Protein AF-A0A4Q4SMH6-F1 (afdb_monomer)

Solvent-accessible surface area (backbone atoms only — not comparable to full-atom values): 33183 Å² total; per-residue (Å²): 131,65,71,38,74,64,72,64,38,18,62,83,87,88,84,90,77,90,78,86,86,74,90,82,64,84,77,63,64,73,70,76,71,65,77,82,77,78,73,80,79,81,77,88,77,56,60,52,75,45,78,52,72,71,71,46,64,19,95,45,67,50,76,40,53,40,34,60,89,72,30,75,78,49,82,37,11,25,53,30,66,77,57,100,52,59,41,55,23,29,33,36,57,85,47,49,32,36,35,32,29,39,42,27,25,6,24,32,61,82,89,44,82,40,37,44,28,51,45,78,42,42,31,37,27,41,72,81,82,54,59,46,96,82,68,37,42,51,47,68,62,55,46,63,39,46,65,89,36,38,53,79,61,50,88,51,52,44,69,35,39,50,34,74,85,26,18,36,29,40,35,42,39,24,37,41,35,25,78,83,26,45,60,91,40,86,83,36,39,29,85,52,33,32,36,26,23,55,44,50,92,83,58,65,78,39,73,61,27,75,34,62,71,70,42,38,37,36,24,24,35,75,42,96,84,59,25,45,45,25,36,38,29,31,67,40,82,36,79,76,62,81,81,86,76,77,88,46,51,26,29,36,60,38,68,33,27,34,63,43,44,88,86,44,47,25,48,65,35,72,62,87,51,35,44,44,81,33,89,60,34,78,52,56,46,38,53,50,37,38,40,24,21,38,51,24,42,26,23,36,33,66,43,75,34,30,55,18,39,23,31,30,38,30,29,48,73,80,50,55,51,47,74,36,49,68,74,50,18,44,48,59,42,47,30,36,18,22,54,52,57,30,32,36,31,22,21,18,60,88,61,51,63,39,26,23,72,11,55,70,75,76,41,65,38,64,55,36,61,57,40,42,41,59,46,61,22,62,53,26,20,49,88,38,46,52,16,39,48,31,41,31,52,63,78,34,44,51,95,92,43,75,56,40,57,60,44,66,88,38,49,61,50,95,72,32,71,37,16,84,58,46,17,35,50,65,45,43,27,39,18,44,34,52,34,35,37,35,38,27,34,33,50,49,47,76,69,56,10,32,91,83,15,85,44,82,57,70,79,54,70,44,78,85,45,22,33,58,53,42,36,40,35,35,39,72,79,55,71,76,44,69,52,37,74,61,44,84,78,64,85,61,51,77,53,39,35,83,44,58,86,89,60,77,84,80,87,58,40,46,62,69,61,46,66,33,35,35,65,31,79,63,33,48,27,29,45,33,40,36,36,56,34,88,88,62,73,54,98,46,41,55,27,30,32,35,37,41,32,45,56,20,11,63,79,73,46,38,36,33,35,38,36,40,38,41,35,47,43,71,48,76,94,44,77,54,28,36,33,39,45,34,41,36,50,33,40,35,38,68,84,52,42,32,35,38,35,32,43,101,84,15,23,40,40,34,34,33,43,84,52,16,41,36,39,67,46,72,34,45,35,18,29,51,77,85,47,76,28,62,64,81,62,55,56,46

InterPro domains:
  IPR011042 Six-bladed beta-propeller, TolB-like [G3DSA:2.120.10.30] (250-445)

Secondary structure (DSSP, 8-state):
----STTS-----------PPPPPPTTSTTTTT----PPPPPPPPPEEEEEPPPPPEES--STT-S-TTT-TT----EESS--TT-EEEEE-TTSSEEEEEEEE--PPPTTSGGGG--EEEEEEEESSS---TTSSSEEESSTT--GGGSTT--S---S-EE-TTSSEEE-SSEEEE-TTS-TTSTT--TTT-EEEEEE-TTS--EEEEE-TTSSEEEEEEE-TTS-EEEEEEEEEEESS--SSS-SSSEEEEEEEEES--TTPPPSEEEETTEEEE-TTS---SEEEEE-SSSSEEEEE---SSTT-B-EEEEETTT--EEE---SSSBEEEEEE-TTSSEEEEEESTTTTTTHHHH-SSS--SSTHHHHHHHHHHTT-BTTB--BEEEEEETT-SBTTB--EETTTTS--STTSTT-TTEEE-S--EE-TTSSEEEEEEEE--TTSSSTTS-S--PPP-SGGG-SEEEEEEEETTPPP-PPPPPP---SS-TTSEE--TTPPPPPPPPPPSEEEEEEPSSEEEEEEEEEE-SSS--TT-EEEEEEEEEEEESSSSEEEEEEEEEEEEE-TT-TTEEEEEEEEEEEEEESS-EEEEEEEEEEEEEEETTT--EEEEEEEEEEETTEEEEPPPTT-

Nearest PDB structures (foldseek):
  4r40-assembly2_C  TM=7.012E-01  e=5.142E-05  Yersinia pestis CO92
  7qun-assembly1_D  TM=2.262E-01  e=2.594E-04  Sus scrofa domesticus
  6cvz-assembly2_B  TM=3.533E-01  e=7.091E-02  Homo sapiens
  5fp2-assembly1_A  TM=9.976E-02  e=8.175E+00  Pseudomonas aeruginosa PAO1

Organism: NCBI:txid156630

Radius of gyration: 25.29 Å; Cα contacts (8 Å, |Δi|>4): 1752; chains: 1; bounding box: 76×57×68 Å

Foldseek 3Di:
DFDDDLAFFFDDDDDDDDDDDDDDDPVVVVVVPDPPDDDDFDDDFDKDKDFFDDFFAQADQAAQSCDCVRPVLLQFHFHQEDDPFWFWAAAQQVLFKTKIKTAGGRHHDPPPLSNLRHGIFIKIAGPPPDPAPSRHRMDTQQRPQDCLQQDPPDPQFDHWYAANLQQWIDGGQKIKGQQSDHSRDPSSDSPSIHIAGEDEQAAHWGPKEAANVNFKIKTKGADPLRAIWIKIFTWDWDQQDDDDDDRHTHTYGPLMFTQAQNNFGRQWDDDPQAIDGDQQTRRARTFQYAALQRQWTKGFGDDQAALATWIWIAGLAPRGIDTAEDQRFHWDDKDHALALFKMKIWTLNVVCQQCLGRVDPQHGHQQCSFCNLVSNLSCDQFPARNTFIFMGTNNHDDDPDHGDGSQVVWDCDAQISVPSQWGWDHDWYARNQRFKIKTKTFGDDPPSADDPHPHHRDQHPPRVRRRMTMMMMGSPPDDGHHGDNHDDDDSDRPSTHGDDPPDDDDDRGGDAFDWHWYAALVHWIKIKGFDADPPDDDRHHRFKIKIATDQHGNPVQKGKGWIKIWGWDQDPPQNQKIKIFIAAFMWMDGNKTKTKGWDPRGKIWIDRSVRSFIDIDTWIWIAINRDIDTHDDGSD

Sequence (636 aa):
MSLLHVFAGAAALGAILPLSSGPINNNQQAVLNATPTIPEPPKPETIDVIELPLPPVSASRDVGACTAALNPHRTGCIARELTDKFQAGDFTPDGQNVIVTVTFVGAPAVPSPASIYDGVQLILIRTDGTNFSNGDPWKCLTCGVPTKNAKELDPQRDYPHVFRSGDKAIWGHNILDCNGKQLASDACTPDDIHIYPIYWSDGAPRELRIHPDDVHIGWSSFTNGAGQFSYFGRLEFNAHTSGTGPAVPRYDLVDVDLLVDPKGRAFITANGSELKLQPESINIGELRGFSGSGDEILYLGAPTESTNIDLYAVHIETGIVRRLTSHPDYADPIAFSADDQWFVTQDTRASERQMWMSGMRGIPPLIDIVAVAVAASTRNNGKRRFFQPILIDRHGDRGSYYGQQVNGNGEKSDGGIDDPSWNGRADPAFSLDSTCIVYWQAIVTSPACGGINPLPCPASTAQDRREYRVMLARLSDRQPSLPAPVYKVSTRIPWATPFPPGTDVPSLPTLKPGNYTLRGKVSGFAEVSLIGDAVHPEPSSIKRVVANYTDFSDDGDHTINGSEDVELTVLFPNVWNQRLDWYSDIVQTGSSTGSKKTGTRGLQLRIDVMKNILEANGTLTTTINGVAYHQPANST

pLDDT: mean 90.24, std 16.15, range [19.53, 98.81]

Structure (mmCIF, N/CA/C/O backbone):
data_AF-A0A4Q4SMH6-F1
#
_entry.id   AF-A0A4Q4SMH6-F1
#
loop_
_atom_site.group_PDB
_atom_site.id
_atom_site.type_symbol
_atom_site.label_atom_id
_atom_site.label_alt_id
_atom_site.label_comp_id
_atom_site.label_asym_id
_atom_site.label_entity_id
_atom_site.label_seq_id
_atom_site.pdbx_PDB_ins_code
_atom_site.Cartn_x
_atom_site.Cartn_y
_atom_site.Cartn_z
_atom_site.occupancy
_atom_site.B_iso_or_equiv
_atom_site.auth_seq_id
_atom_site.auth_comp_id
_atom_site.auth_asym_id
_atom_site.auth_atom_id
_atom_site.pdbx_PDB_model_num
ATOM 1 N N . MET A 1 1 ? 6.244 0.825 5.267 1.00 31.84 1 MET A N 1
ATOM 2 C CA . MET A 1 1 ? 6.511 2.058 6.036 1.00 31.84 1 MET A CA 1
ATOM 3 C C . MET A 1 1 ? 5.168 2.741 6.153 1.00 31.84 1 MET A C 1
ATOM 5 O O . MET A 1 1 ? 4.624 3.001 5.096 1.00 31.84 1 MET A O 1
ATOM 9 N N . SER A 1 2 ? 4.557 2.867 7.336 1.00 29.47 2 SER A N 1
ATOM 10 C CA . SER A 1 2 ? 3.164 3.340 7.399 1.00 29.47 2 SER A CA 1
ATOM 11 C C . SER A 1 2 ? 2.683 3.705 8.810 1.00 29.47 2 SER A C 1
ATOM 13 O O . SER A 1 2 ? 3.034 3.008 9.763 1.00 29.47 2 SER A O 1
ATOM 15 N N . LEU A 1 3 ? 1.819 4.729 8.850 1.00 32.84 3 LEU A N 1
ATOM 16 C CA . LEU A 1 3 ? 0.973 5.271 9.929 1.00 32.84 3 LEU A CA 1
ATOM 17 C C . LEU A 1 3 ? 1.632 6.046 11.081 1.00 32.84 3 LEU A C 1
ATOM 19 O O . LEU A 1 3 ? 2.170 5.452 12.006 1.00 32.84 3 LEU A O 1
ATOM 23 N N . LEU A 1 4 ? 1.394 7.363 11.139 1.00 32.38 4 LEU A N 1
ATOM 24 C CA . LEU A 1 4 ? 1.231 8.103 12.399 1.00 32.38 4 LEU A CA 1
ATOM 25 C C . LEU A 1 4 ? 0.219 9.260 12.189 1.00 32.38 4 LEU A C 1
ATOM 27 O O . LEU A 1 4 ? 0.163 9.884 11.135 1.00 32.38 4 LEU A O 1
ATOM 31 N N . HIS A 1 5 ? -0.573 9.537 13.227 1.00 30.62 5 HIS A N 1
ATOM 32 C CA . HIS A 1 5 ? -1.338 10.769 13.501 1.00 30.62 5 HIS A CA 1
ATOM 33 C C . HIS A 1 5 ? -2.578 11.181 12.678 1.00 30.62 5 HIS A C 1
ATOM 35 O O . HIS A 1 5 ? -3.158 12.211 13.009 1.00 30.62 5 HIS A O 1
ATOM 41 N N . VAL A 1 6 ? -3.114 10.388 11.742 1.00 32.06 6 VAL A N 1
ATOM 42 C CA . VAL A 1 6 ? -4.428 10.735 11.127 1.00 32.06 6 VAL A CA 1
ATOM 43 C C . VAL A 1 6 ? -5.623 10.513 12.088 1.00 32.06 6 VAL A C 1
ATOM 45 O O . VAL A 1 6 ? -6.721 11.023 11.872 1.00 32.06 6 VAL A O 1
ATOM 48 N N . PHE A 1 7 ? -5.424 9.816 13.213 1.00 38.44 7 PHE A N 1
ATOM 49 C CA . PHE A 1 7 ? -6.533 9.267 14.012 1.00 38.44 7 PHE A CA 1
ATOM 50 C C . PHE A 1 7 ? -6.942 10.060 15.260 1.00 38.44 7 PHE A C 1
ATOM 52 O O . PHE A 1 7 ? -7.810 9.613 16.005 1.00 38.44 7 PHE A O 1
ATOM 59 N N . ALA A 1 8 ? -6.396 11.259 15.476 1.00 26.64 8 ALA A N 1
ATOM 60 C CA . ALA A 1 8 ? -6.784 12.110 16.602 1.00 26.64 8 ALA A CA 1
ATOM 61 C C . ALA A 1 8 ? -7.230 13.510 16.151 1.00 26.64 8 ALA A C 1
ATOM 63 O O . ALA A 1 8 ? -6.588 14.504 16.473 1.00 26.64 8 ALA A O 1
ATOM 64 N N . GLY A 1 9 ? -8.370 13.603 15.457 1.00 25.64 9 GLY A N 1
ATOM 65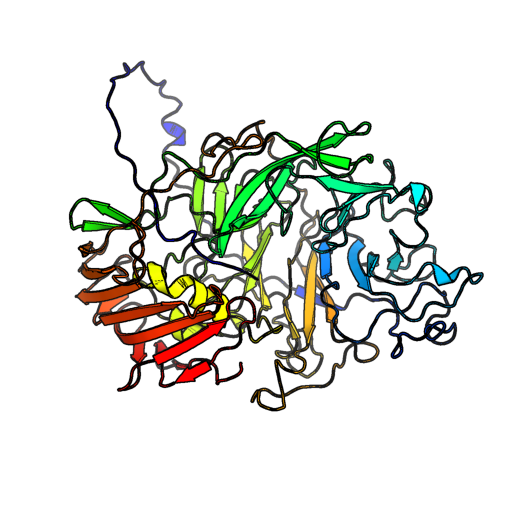 C CA . GLY A 1 9 ? -9.172 14.833 15.454 1.00 25.64 9 GLY A CA 1
ATOM 66 C C . GLY A 1 9 ? -10.092 15.062 14.255 1.00 25.64 9 GLY A C 1
ATOM 67 O O . GLY A 1 9 ? -9.630 15.034 13.125 1.00 25.64 9 GLY A O 1
ATOM 68 N N . ALA A 1 10 ? -11.384 15.317 14.511 1.00 28.34 10 ALA A N 1
ATOM 69 C CA . ALA A 1 10 ? -12.215 16.305 13.803 1.00 28.34 10 ALA A CA 1
ATOM 70 C C . ALA A 1 10 ? -13.632 16.473 14.423 1.00 28.34 10 ALA A C 1
ATOM 72 O O . ALA A 1 10 ? -14.338 15.499 14.665 1.00 28.34 10 ALA A O 1
ATOM 73 N N . ALA A 1 11 ? -14.099 17.714 14.628 1.00 27.81 11 ALA A N 1
ATOM 74 C CA . ALA A 1 11 ? -15.509 18.109 14.825 1.00 27.81 11 ALA A CA 1
ATOM 75 C C . ALA A 1 11 ? -15.718 19.647 14.749 1.00 27.81 11 ALA A C 1
ATOM 77 O O . ALA A 1 11 ? -15.152 20.390 15.552 1.00 27.81 11 ALA A O 1
ATOM 78 N N . ALA A 1 12 ? -16.579 20.119 13.832 1.00 24.00 12 ALA A N 1
ATOM 79 C CA . ALA A 1 12 ? -16.975 21.528 13.659 1.00 24.00 12 ALA A CA 1
ATOM 80 C C . ALA A 1 12 ? -18.456 21.801 14.030 1.00 24.00 12 ALA A C 1
ATOM 82 O O . ALA A 1 12 ? -19.315 20.928 13.888 1.00 24.00 12 ALA A O 1
ATOM 83 N N . LEU A 1 13 ? -18.752 23.035 14.479 1.00 21.28 13 LEU A N 1
ATOM 84 C CA . LEU A 1 13 ? -20.096 23.579 14.760 1.00 21.28 13 LEU A CA 1
ATOM 85 C C . LEU A 1 13 ? -20.633 24.401 13.572 1.00 21.28 13 LEU A C 1
ATOM 87 O O . LEU A 1 13 ? -19.904 25.197 12.985 1.00 21.28 13 LEU A O 1
ATOM 91 N N . GLY A 1 14 ? -21.928 24.254 13.274 1.00 19.53 14 GLY A N 1
ATOM 92 C CA . GLY A 1 14 ? -22.637 24.968 12.206 1.00 19.53 14 GLY A CA 1
ATOM 93 C C . GLY A 1 14 ? -23.366 26.244 12.650 1.00 19.53 14 GLY A C 1
ATOM 94 O O . GLY A 1 14 ? -23.734 26.404 13.813 1.00 19.53 14 GLY A O 1
ATOM 95 N N . ALA A 1 15 ? -23.634 27.117 11.674 1.00 19.66 15 ALA A N 1
ATOM 96 C CA . ALA A 1 15 ? -24.580 28.226 11.765 1.00 19.66 15 ALA A CA 1
ATOM 97 C C . ALA A 1 15 ? -25.690 28.048 10.712 1.00 19.66 15 ALA A C 1
ATOM 99 O O . ALA A 1 15 ? -25.432 27.675 9.569 1.00 19.66 15 ALA A O 1
ATOM 100 N N . ILE A 1 16 ? -26.930 28.287 11.137 1.00 21.88 16 ILE A N 1
ATOM 101 C CA . ILE A 1 16 ? -28.180 28.042 10.408 1.00 21.88 16 ILE A CA 1
ATOM 102 C C . ILE A 1 16 ? -28.537 29.261 9.545 1.00 21.88 16 ILE A C 1
ATOM 104 O O . ILE A 1 16 ? -28.615 30.371 10.066 1.00 21.88 16 ILE A O 1
ATOM 108 N N . LEU A 1 17 ? -28.870 29.041 8.268 1.00 20.31 17 LEU A N 1
ATOM 109 C CA . LEU A 1 17 ? -29.722 29.934 7.470 1.00 20.31 17 LEU A CA 1
ATOM 110 C C . LEU A 1 17 ? -30.746 29.092 6.683 1.00 20.31 17 LEU A C 1
ATOM 112 O O . LEU A 1 17 ? -30.381 28.034 6.168 1.00 20.31 17 LEU A O 1
ATOM 116 N N . PRO A 1 18 ? -32.023 29.511 6.597 1.00 22.36 18 PRO A N 1
ATOM 117 C CA . PRO A 1 18 ? -33.079 28.718 5.982 1.00 22.36 18 PRO A CA 1
ATOM 118 C C . PRO A 1 18 ? -33.083 28.915 4.461 1.00 22.36 18 PRO A C 1
ATOM 120 O O . PRO A 1 18 ? -33.082 30.047 3.981 1.00 22.36 18 PRO A O 1
ATOM 123 N N . LEU A 1 19 ? -33.142 27.822 3.697 1.00 24.97 19 LEU A N 1
ATOM 124 C CA . LEU A 1 19 ? -33.433 27.859 2.262 1.00 24.97 19 LEU A CA 1
ATOM 125 C C . LEU A 1 19 ? -34.793 27.211 1.996 1.00 24.97 19 LEU A C 1
ATOM 127 O O . LEU A 1 19 ? -35.104 26.122 2.474 1.00 24.97 19 LEU A O 1
ATOM 131 N N . SER A 1 20 ? -35.612 27.956 1.262 1.00 24.84 20 SER A N 1
ATOM 132 C CA . SER A 1 20 ? -36.985 27.662 0.865 1.00 24.84 20 SER A CA 1
ATOM 133 C C . SER A 1 20 ? -37.098 26.402 0.007 1.00 24.84 20 SER A C 1
ATOM 135 O O . SER A 1 20 ? -36.366 26.243 -0.969 1.00 24.84 20 SER A O 1
ATOM 137 N N . SER A 1 21 ? -38.076 25.556 0.323 1.00 28.98 21 SER A N 1
ATOM 138 C CA . SER A 1 21 ? -38.447 24.364 -0.435 1.00 28.98 21 SER A CA 1
ATOM 139 C C . SER A 1 21 ? -39.234 24.708 -1.709 1.00 28.98 21 SER A C 1
ATOM 141 O O . SER A 1 21 ? -40.320 25.283 -1.655 1.00 28.98 21 SER A O 1
ATOM 143 N N . GLY A 1 22 ? -38.702 24.308 -2.866 1.00 29.19 22 GLY A N 1
ATOM 144 C CA . GLY A 1 22 ? -39.473 24.100 -4.097 1.00 29.19 22 GLY A CA 1
ATOM 145 C C . GLY A 1 22 ? -39.870 22.619 -4.236 1.00 29.19 22 GLY A C 1
ATOM 146 O O . GLY A 1 22 ? -39.171 21.763 -3.692 1.00 29.19 22 GLY A O 1
ATOM 147 N N . PRO A 1 23 ? -40.984 22.281 -4.911 1.00 30.34 23 PRO A N 1
ATOM 148 C CA . PRO A 1 23 ? -41.527 20.923 -4.912 1.00 30.34 23 PRO A CA 1
ATOM 149 C C . PRO A 1 23 ? -40.704 19.968 -5.792 1.00 30.34 23 PRO A C 1
ATOM 151 O O . PRO A 1 23 ? -40.420 20.258 -6.954 1.00 30.34 23 PRO A O 1
ATOM 154 N N . ILE A 1 24 ? -40.355 18.809 -5.229 1.00 34.44 24 ILE A N 1
ATOM 155 C CA . ILE A 1 24 ? -39.667 17.704 -5.907 1.00 34.44 24 ILE A CA 1
ATOM 156 C C . ILE A 1 24 ? -40.693 16.893 -6.711 1.00 34.44 24 ILE A C 1
ATOM 158 O O . ILE A 1 24 ? -41.757 16.536 -6.210 1.00 34.44 24 ILE A O 1
ATOM 162 N N . ASN A 1 25 ? -40.364 16.617 -7.972 1.00 31.34 25 ASN A N 1
ATOM 163 C CA . ASN A 1 25 ? -41.195 15.888 -8.929 1.00 31.34 25 ASN A CA 1
ATOM 164 C C . ASN A 1 25 ? -41.241 14.379 -8.593 1.00 31.34 25 ASN A C 1
ATOM 166 O O . ASN A 1 25 ? -40.204 13.756 -8.360 1.00 31.34 25 ASN A O 1
ATOM 170 N N . ASN A 1 26 ? -42.433 13.773 -8.647 1.00 35.97 26 ASN A N 1
ATOM 171 C CA . ASN A 1 26 ? -42.756 12.402 -8.199 1.00 35.97 26 ASN A CA 1
ATOM 172 C C . ASN A 1 26 ? -41.993 11.237 -8.880 1.00 35.97 26 ASN A C 1
ATOM 174 O O . ASN A 1 26 ? -42.180 10.089 -8.490 1.00 35.97 26 ASN A O 1
ATOM 178 N N . ASN A 1 27 ? -41.100 11.492 -9.841 1.00 33.66 27 ASN A N 1
ATOM 179 C CA . ASN A 1 27 ? -40.271 10.453 -10.473 1.00 33.66 27 ASN A CA 1
ATOM 180 C C . ASN A 1 27 ? -38.918 10.213 -9.771 1.00 33.66 27 ASN A C 1
ATOM 182 O O . ASN A 1 27 ? -38.257 9.227 -10.078 1.00 33.66 27 ASN A O 1
ATOM 186 N N . GLN A 1 28 ? -38.514 11.051 -8.806 1.00 32.75 28 GLN A N 1
ATOM 187 C CA . GLN A 1 28 ? -37.315 10.810 -7.980 1.00 32.75 28 GLN A CA 1
ATOM 188 C C . GLN A 1 28 ? -37.584 9.921 -6.751 1.00 32.75 28 GLN A C 1
ATOM 190 O O . GLN A 1 28 ? -36.650 9.362 -6.185 1.00 32.75 28 GLN A O 1
ATOM 195 N N . GLN A 1 29 ? -38.849 9.719 -6.361 1.00 29.81 29 GLN A N 1
ATOM 196 C CA . GLN A 1 29 ? -39.205 8.837 -5.238 1.00 29.81 29 GLN A CA 1
ATOM 197 C C . GLN A 1 29 ? -39.085 7.340 -5.569 1.00 29.81 29 GLN A C 1
ATOM 199 O O . GLN A 1 29 ? -38.919 6.533 -4.661 1.00 29.81 29 GLN A O 1
ATOM 204 N N . ALA A 1 30 ? -39.112 6.955 -6.850 1.00 29.31 30 ALA A N 1
ATOM 205 C CA . ALA A 1 30 ? -39.029 5.548 -7.254 1.00 29.31 30 ALA A CA 1
ATOM 206 C C . ALA A 1 30 ? -37.599 4.969 -7.213 1.00 29.31 30 ALA A C 1
ATOM 208 O O . ALA A 1 30 ? -37.441 3.753 -7.174 1.00 29.31 30 ALA A O 1
ATOM 209 N N . VAL A 1 31 ? -36.563 5.817 -7.175 1.00 35.53 31 VAL A N 1
ATOM 210 C CA . VAL A 1 31 ? -35.147 5.393 -7.100 1.00 35.53 31 VAL A CA 1
ATOM 211 C C . VAL A 1 31 ? -34.642 5.332 -5.648 1.00 35.53 31 VAL A C 1
ATOM 213 O O . VAL A 1 31 ? -33.635 4.697 -5.366 1.00 35.53 31 VAL A O 1
ATOM 216 N N . LEU A 1 32 ? -35.378 5.915 -4.695 1.00 34.31 32 LEU A N 1
ATOM 217 C CA . LEU A 1 32 ? -34.995 5.992 -3.276 1.00 34.31 32 LEU A CA 1
ATOM 218 C C . LEU A 1 32 ? -35.422 4.775 -2.427 1.00 34.31 32 LEU A C 1
ATOM 220 O O . LEU A 1 32 ? -35.117 4.742 -1.240 1.00 34.31 32 LEU A O 1
ATOM 224 N N . ASN A 1 33 ? -36.103 3.779 -3.012 1.00 29.94 33 ASN A N 1
ATOM 225 C CA . ASN A 1 33 ? -36.683 2.637 -2.281 1.00 29.94 33 ASN A CA 1
ATOM 226 C C . ASN A 1 33 ? -36.151 1.250 -2.688 1.00 29.94 33 ASN A C 1
ATOM 228 O O . ASN A 1 33 ? -36.648 0.244 -2.187 1.00 29.94 33 ASN A O 1
ATOM 232 N N . ALA A 1 34 ? -35.147 1.161 -3.562 1.00 36.56 34 ALA A N 1
ATOM 233 C CA . ALA A 1 34 ? -34.427 -0.092 -3.767 1.00 36.56 34 ALA A CA 1
ATOM 234 C C . ALA A 1 34 ? -33.193 -0.085 -2.862 1.00 36.56 34 ALA A C 1
ATOM 236 O O . ALA A 1 34 ? -32.168 0.487 -3.220 1.00 36.56 34 ALA A O 1
ATOM 237 N N . THR A 1 35 ? -33.284 -0.695 -1.678 1.00 39.44 35 THR A N 1
ATOM 238 C CA . THR A 1 35 ? -32.077 -1.081 -0.939 1.00 39.44 35 THR A CA 1
ATOM 239 C C . THR A 1 35 ? -31.306 -2.031 -1.856 1.00 39.44 35 THR A C 1
ATOM 241 O O . THR A 1 35 ? -31.868 -3.071 -2.211 1.00 39.44 35 THR A O 1
ATOM 244 N N . PRO A 1 36 ? -30.083 -1.700 -2.308 1.00 55.31 36 PRO A N 1
ATOM 245 C CA . PRO A 1 36 ? -29.320 -2.616 -3.138 1.00 55.31 36 PRO A CA 1
ATOM 246 C C . PRO A 1 36 ? -29.112 -3.897 -2.334 1.00 55.31 36 PRO A C 1
ATOM 248 O O . PRO A 1 36 ? -28.463 -3.885 -1.289 1.00 55.31 36 PRO A O 1
ATOM 251 N N . THR A 1 37 ? -29.719 -4.995 -2.772 1.00 73.75 37 THR A N 1
ATOM 252 C CA . THR A 1 37 ? -29.479 -6.302 -2.168 1.00 73.75 37 THR A CA 1
ATOM 253 C C . THR A 1 37 ? -28.055 -6.704 -2.519 1.00 73.75 37 THR A C 1
ATOM 255 O O . THR A 1 37 ? -27.769 -6.986 -3.684 1.00 73.75 37 THR A O 1
ATOM 258 N N . ILE A 1 38 ? -27.160 -6.683 -1.529 1.00 81.75 38 ILE A N 1
ATOM 259 C CA . ILE A 1 38 ? -25.797 -7.200 -1.675 1.00 81.75 38 ILE A CA 1
ATOM 260 C C . ILE A 1 38 ? -25.912 -8.686 -2.051 1.00 81.75 38 ILE A C 1
ATOM 262 O O . ILE A 1 38 ? -26.633 -9.415 -1.366 1.00 81.75 38 ILE A O 1
ATOM 266 N N . PRO A 1 39 ? -25.265 -9.142 -3.137 1.00 90.62 39 PRO A N 1
ATOM 267 C CA . PRO A 1 39 ? -25.358 -10.531 -3.555 1.00 90.62 39 PRO A CA 1
ATOM 268 C C . PRO A 1 39 ? -24.661 -11.461 -2.557 1.00 90.62 39 PRO A C 1
ATOM 270 O O . PRO A 1 39 ? -23.732 -11.071 -1.835 1.00 90.62 39 PRO A O 1
ATOM 273 N N . GLU A 1 40 ? -25.083 -12.725 -2.570 1.00 91.81 40 GLU A N 1
ATOM 274 C CA . GLU A 1 40 ? -24.384 -13.797 -1.864 1.00 91.81 40 GLU A CA 1
ATOM 275 C C . GLU A 1 40 ? -22.899 -13.841 -2.265 1.00 91.81 40 GLU A C 1
ATOM 277 O O . GLU A 1 40 ? -22.563 -13.523 -3.412 1.00 91.81 40 GLU A O 1
ATOM 282 N N . PRO A 1 41 ? -22.001 -14.223 -1.342 1.00 95.19 41 PRO A N 1
ATOM 283 C CA . PRO A 1 41 ? -20.591 -14.419 -1.645 1.00 95.19 41 PRO A CA 1
ATOM 284 C C . PRO A 1 41 ? -20.341 -15.326 -2.857 1.00 95.19 41 PRO A C 1
ATOM 286 O O . PRO A 1 41 ? -21.018 -16.351 -3.014 1.00 95.19 41 PRO A O 1
ATOM 289 N N . PRO A 1 42 ? -19.351 -15.001 -3.706 1.00 94.81 42 PRO A N 1
ATOM 290 C CA . PRO A 1 42 ? -18.970 -15.874 -4.803 1.00 94.81 42 PRO A CA 1
ATOM 291 C C . PRO A 1 42 ? -18.331 -17.167 -4.282 1.00 94.81 42 PRO A C 1
ATOM 293 O O . PRO A 1 42 ? -17.800 -17.239 -3.171 1.00 94.81 42 PRO A O 1
ATOM 296 N N . LYS A 1 43 ? -18.351 -18.207 -5.119 1.00 94.38 43 LYS A N 1
ATOM 297 C CA . LYS A 1 43 ? -17.587 -19.433 -4.860 1.00 94.38 43 LYS A CA 1
ATOM 298 C C . LYS A 1 43 ? -16.092 -19.179 -5.102 1.00 94.38 43 LYS A C 1
ATOM 300 O O . LYS A 1 43 ? -15.779 -18.354 -5.958 1.00 94.38 43 LYS A O 1
ATOM 305 N N . PRO A 1 44 ? -15.191 -19.913 -4.422 1.00 95.12 44 PRO A N 1
ATOM 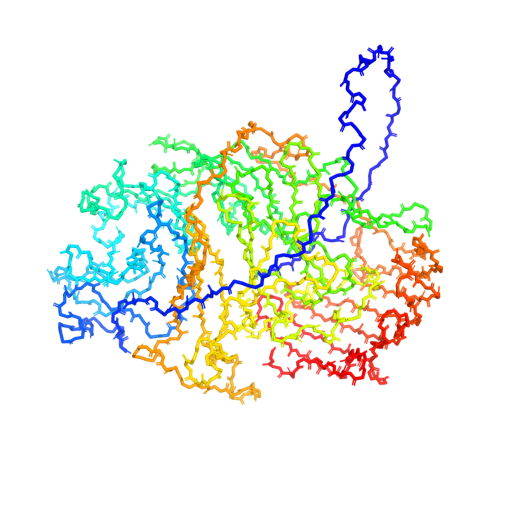306 C CA . PRO A 1 44 ? -13.769 -19.888 -4.747 1.00 95.12 44 PRO A CA 1
ATOM 307 C C . PRO A 1 44 ? -13.507 -20.221 -6.223 1.00 95.12 44 PRO A C 1
ATOM 309 O O . PRO A 1 44 ? -14.158 -21.105 -6.785 1.00 95.12 44 PRO A O 1
ATOM 312 N N . GLU A 1 45 ? -12.548 -19.526 -6.824 1.00 95.31 45 GLU A N 1
ATOM 313 C CA . GLU A 1 45 ? -12.096 -19.706 -8.205 1.00 95.31 45 GLU A CA 1
ATOM 314 C C . GLU A 1 45 ? -10.948 -20.716 -8.299 1.00 95.31 45 GLU A C 1
ATOM 316 O O . GLU A 1 45 ? -10.160 -20.882 -7.361 1.00 95.31 45 GLU A O 1
ATOM 321 N N . THR A 1 46 ? -10.809 -21.368 -9.456 1.00 96.56 46 THR A N 1
ATOM 322 C CA . THR A 1 46 ? -9.603 -22.139 -9.775 1.00 96.56 46 THR A CA 1
ATOM 323 C C . THR A 1 46 ? -8.471 -21.186 -10.145 1.00 96.56 46 THR A C 1
ATOM 325 O O . THR A 1 46 ? -8.567 -20.441 -11.122 1.00 96.56 46 THR A O 1
ATOM 328 N N . ILE A 1 47 ? -7.384 -21.227 -9.373 1.00 98.06 47 ILE A N 1
ATOM 329 C CA . ILE A 1 47 ? -6.230 -20.340 -9.539 1.00 98.06 47 ILE A CA 1
ATOM 330 C C . ILE A 1 47 ? -4.975 -21.178 -9.784 1.00 98.06 47 ILE A C 1
ATOM 332 O O . ILE A 1 47 ? -4.609 -22.000 -8.942 1.00 98.06 47 ILE A O 1
ATOM 336 N N . ASP A 1 48 ? -4.324 -20.950 -10.924 1.00 97.00 48 ASP A N 1
ATOM 337 C CA . ASP A 1 48 ? -3.002 -21.496 -11.250 1.00 97.00 48 ASP A CA 1
ATOM 338 C C . ASP A 1 48 ? -1.939 -20.424 -11.008 1.00 97.00 48 ASP A C 1
ATOM 340 O O . ASP A 1 48 ? -2.100 -19.292 -11.460 1.00 97.00 48 ASP A O 1
ATOM 344 N N . VAL A 1 49 ? -0.861 -20.751 -10.296 1.00 98.00 49 VAL A N 1
ATOM 345 C CA . VAL A 1 49 ? 0.163 -19.772 -9.915 1.00 98.00 49 VAL A CA 1
ATOM 346 C C . VAL A 1 49 ? 1.535 -20.235 -10.374 1.00 98.00 49 VAL A C 1
ATOM 348 O O . VAL A 1 49 ? 1.984 -21.324 -10.022 1.00 98.00 49 VAL A O 1
ATOM 351 N N . ILE A 1 50 ? 2.233 -19.360 -11.098 1.00 96.56 50 ILE A N 1
ATOM 352 C CA . ILE A 1 50 ? 3.599 -19.591 -11.576 1.00 96.56 50 ILE A CA 1
ATOM 353 C C . ILE A 1 50 ? 4.545 -18.464 -11.144 1.00 96.56 50 ILE A C 1
ATOM 355 O O . ILE A 1 50 ? 4.119 -17.331 -10.922 1.00 96.56 50 ILE A O 1
ATOM 359 N N . GLU A 1 51 ? 5.843 -18.759 -11.064 1.00 96.81 51 GLU A N 1
ATOM 360 C CA . GLU A 1 51 ? 6.891 -17.733 -10.975 1.00 96.81 51 GLU A CA 1
ATOM 361 C C . GLU A 1 51 ? 7.228 -17.214 -12.384 1.00 96.81 51 GLU A C 1
ATOM 363 O O . GLU A 1 51 ? 7.441 -18.001 -13.309 1.00 96.81 51 GLU A O 1
ATOM 368 N N . LEU A 1 52 ? 7.278 -15.889 -12.556 1.00 97.56 52 LEU A N 1
ATOM 369 C CA . LEU A 1 52 ? 7.701 -15.248 -13.801 1.00 97.56 52 LEU A CA 1
ATOM 370 C C . LEU A 1 52 ? 9.235 -15.197 -13.913 1.00 97.56 52 LEU A C 1
ATOM 372 O O . LEU A 1 52 ? 9.921 -14.961 -12.913 1.00 97.56 52 LEU A O 1
ATOM 376 N N . PRO A 1 53 ? 9.793 -15.364 -15.126 1.00 96.44 53 PRO A N 1
ATOM 377 C CA . PRO A 1 53 ? 11.236 -15.398 -15.326 1.00 96.44 53 PRO A CA 1
ATOM 378 C C . PRO A 1 53 ? 11.864 -14.012 -15.128 1.00 96.44 53 PRO A C 1
ATOM 380 O O . PRO A 1 53 ? 11.499 -13.037 -15.783 1.00 96.44 53 PRO A O 1
ATOM 383 N N . LEU A 1 54 ? 12.861 -13.938 -14.250 1.00 97.50 54 LEU A N 1
ATOM 384 C CA . LEU A 1 54 ? 13.694 -12.753 -14.043 1.00 97.50 54 LEU A CA 1
ATOM 385 C C . LEU A 1 54 ? 15.061 -12.926 -14.728 1.00 97.50 54 LEU A C 1
ATOM 387 O O . LEU A 1 54 ? 15.463 -14.063 -14.995 1.00 97.50 54 LEU A O 1
ATOM 391 N N . PRO A 1 55 ? 15.807 -11.828 -14.976 1.00 97.69 55 PRO A N 1
ATOM 392 C CA . PRO A 1 55 ? 17.170 -11.935 -15.485 1.00 97.69 55 PRO A CA 1
ATOM 393 C C . PRO A 1 55 ? 18.065 -12.851 -14.622 1.00 97.69 55 PRO A C 1
ATOM 395 O O . PRO A 1 55 ? 17.824 -12.982 -13.416 1.00 97.69 55 PRO A O 1
ATOM 398 N N . PRO A 1 56 ? 19.130 -13.451 -15.192 1.00 97.19 56 PRO A N 1
ATOM 399 C CA . PRO A 1 56 ? 20.069 -14.284 -14.447 1.00 97.19 56 PRO A CA 1
ATOM 400 C C . PRO A 1 56 ? 20.720 -13.523 -13.296 1.00 97.19 56 PRO A C 1
ATOM 402 O O . PRO A 1 56 ? 20.886 -12.302 -13.352 1.00 97.19 56 PRO A O 1
ATOM 405 N N . VAL A 1 57 ? 21.139 -14.239 -12.259 1.00 97.19 57 VAL A N 1
ATOM 406 C CA . VAL A 1 57 ? 21.757 -13.624 -11.082 1.00 97.19 57 VAL A CA 1
ATOM 407 C C . VAL A 1 57 ? 23.276 -13.595 -11.227 1.00 97.19 57 VAL A C 1
ATOM 409 O O . VAL A 1 57 ? 23.898 -14.585 -11.609 1.00 97.19 57 VAL A O 1
ATOM 412 N N . SER A 1 58 ? 23.897 -12.476 -10.850 1.00 95.75 58 SER A N 1
ATOM 413 C CA . SER A 1 58 ? 25.339 -12.430 -10.589 1.00 95.75 58 SER A CA 1
ATOM 414 C C . SER A 1 58 ? 25.593 -12.411 -9.085 1.00 95.75 58 SER A C 1
ATOM 416 O O . SER A 1 58 ? 25.071 -11.565 -8.359 1.00 95.75 58 SER A O 1
ATOM 418 N N . ALA A 1 59 ? 26.431 -13.335 -8.612 1.00 88.06 59 ALA A N 1
ATOM 419 C CA . ALA A 1 59 ? 26.825 -13.410 -7.206 1.00 88.06 59 ALA A CA 1
ATOM 420 C C . ALA A 1 59 ? 27.838 -12.321 -6.797 1.00 88.06 59 ALA A C 1
ATOM 422 O O . ALA A 1 59 ? 28.040 -12.100 -5.605 1.00 88.06 59 ALA A O 1
ATOM 423 N N . SER A 1 60 ? 28.480 -11.656 -7.767 1.00 92.50 60 SER A N 1
ATOM 424 C CA . SER A 1 60 ? 29.378 -10.519 -7.535 1.00 92.50 60 SER A CA 1
ATOM 425 C C . SER A 1 60 ? 28.874 -9.265 -8.249 1.00 92.50 60 SER A C 1
ATOM 427 O O . SER A 1 60 ? 28.252 -9.332 -9.312 1.00 92.50 60 SER A O 1
ATOM 429 N N . ARG A 1 61 ? 29.173 -8.109 -7.654 1.00 95.19 61 ARG A N 1
ATOM 430 C CA . ARG A 1 61 ? 28.941 -6.783 -8.239 1.00 95.19 61 ARG A CA 1
ATOM 431 C C . ARG A 1 61 ? 30.162 -6.249 -8.990 1.00 95.19 61 ARG A C 1
ATOM 433 O O . ARG A 1 61 ? 30.085 -5.159 -9.546 1.00 95.19 61 ARG A O 1
ATOM 440 N N . ASP A 1 62 ? 31.268 -6.990 -8.994 1.00 97.44 62 ASP A N 1
ATOM 441 C CA . ASP A 1 62 ? 32.497 -6.581 -9.666 1.00 97.44 62 ASP A CA 1
ATOM 442 C C . ASP A 1 62 ? 32.265 -6.405 -11.168 1.00 97.44 62 ASP A C 1
ATOM 444 O O . ASP A 1 62 ? 31.535 -7.169 -11.803 1.00 97.44 62 ASP A O 1
ATOM 448 N N . VAL A 1 63 ? 32.923 -5.406 -11.750 1.00 97.62 63 VAL A N 1
ATOM 449 C CA . VAL A 1 63 ? 32.829 -5.100 -13.181 1.00 97.62 63 VAL A CA 1
ATOM 450 C C . VAL A 1 63 ? 33.167 -6.341 -14.015 1.00 97.62 63 VAL A C 1
ATOM 452 O O . VAL A 1 63 ? 34.248 -6.914 -13.890 1.00 97.62 63 VAL A O 1
ATOM 455 N N . GLY A 1 64 ? 32.246 -6.739 -14.894 1.00 96.81 64 GLY A N 1
ATOM 456 C CA . GLY A 1 64 ? 32.376 -7.917 -15.757 1.00 96.81 64 GLY A CA 1
ATOM 457 C C . GLY A 1 64 ? 31.992 -9.255 -15.114 1.00 96.81 64 GLY A C 1
ATOM 458 O O . GLY A 1 64 ? 32.125 -10.282 -15.780 1.00 96.81 64 GLY A O 1
ATOM 459 N N . ALA A 1 65 ? 31.498 -9.272 -13.870 1.00 97.44 65 ALA A N 1
ATOM 460 C CA . ALA A 1 65 ? 31.002 -10.489 -13.224 1.00 97.44 65 ALA A CA 1
ATOM 461 C C . ALA A 1 65 ? 29.795 -11.105 -13.956 1.00 97.44 65 ALA A C 1
ATOM 463 O O . ALA A 1 65 ? 29.656 -12.328 -13.982 1.00 97.44 65 ALA A O 1
ATOM 464 N N . CYS A 1 66 ? 28.967 -10.290 -14.618 1.00 97.69 66 CYS A N 1
ATOM 465 C CA . CYS A 1 66 ? 27.932 -10.764 -15.532 1.00 97.69 66 CYS A CA 1
ATOM 466 C C . CYS A 1 66 ? 28.565 -11.201 -16.863 1.00 97.69 66 CYS A C 1
ATOM 468 O O . CYS A 1 66 ? 28.661 -10.446 -17.834 1.00 97.69 66 CYS A O 1
ATOM 470 N N . THR A 1 67 ? 29.065 -12.435 -16.887 1.00 96.06 67 THR A N 1
ATOM 471 C CA . THR A 1 67 ? 29.737 -13.005 -18.060 1.00 96.06 67 THR A CA 1
ATOM 472 C C . THR A 1 67 ? 28.741 -13.539 -19.091 1.00 96.06 67 THR A C 1
ATOM 474 O O . THR A 1 67 ? 27.605 -13.874 -18.767 1.00 96.06 67 THR A O 1
ATOM 477 N N . ALA A 1 68 ? 29.194 -13.732 -20.334 1.00 95.19 68 ALA A N 1
ATOM 478 C CA . ALA A 1 68 ? 28.394 -14.388 -21.375 1.00 95.19 68 ALA A CA 1
ATOM 479 C C . ALA A 1 68 ? 28.069 -15.865 -21.069 1.00 95.19 68 ALA A C 1
ATOM 481 O O . ALA A 1 68 ? 27.198 -16.441 -21.706 1.00 95.19 68 ALA A O 1
ATOM 482 N N . ALA A 1 69 ? 28.773 -16.486 -20.116 1.00 95.12 69 ALA A N 1
ATOM 483 C CA . ALA A 1 69 ? 28.427 -17.821 -19.637 1.00 95.12 69 ALA A CA 1
ATOM 484 C C . ALA A 1 69 ? 27.222 -17.792 -18.681 1.00 95.12 69 ALA A C 1
ATOM 486 O O . ALA A 1 69 ? 26.460 -18.751 -18.657 1.00 95.12 69 ALA A O 1
ATOM 487 N N . LEU A 1 70 ? 27.044 -16.702 -17.920 1.00 94.94 70 LEU A N 1
ATOM 488 C CA . LEU A 1 70 ? 25.880 -16.502 -17.049 1.00 94.94 70 LEU A CA 1
ATOM 489 C C . LEU A 1 70 ? 24.674 -15.979 -17.833 1.00 94.94 70 LEU A C 1
ATOM 491 O O . LEU A 1 70 ? 23.572 -16.492 -17.679 1.00 94.94 70 LEU A O 1
ATOM 495 N N . ASN A 1 71 ? 24.889 -14.976 -18.686 1.00 96.19 71 ASN A N 1
ATOM 496 C CA . ASN A 1 71 ? 23.869 -14.449 -19.585 1.00 96.19 71 ASN A CA 1
ATOM 497 C C . ASN A 1 71 ? 24.398 -14.428 -21.036 1.00 96.19 71 ASN A C 1
ATOM 499 O O . ASN A 1 71 ? 25.055 -13.458 -21.437 1.00 96.19 71 ASN A O 1
ATOM 503 N N . PRO A 1 72 ? 24.100 -15.464 -21.845 1.00 95.56 72 PRO A N 1
ATOM 504 C CA . PRO A 1 72 ? 24.512 -15.545 -23.249 1.00 95.56 72 PRO A CA 1
ATOM 505 C C . PRO A 1 72 ? 24.002 -14.397 -24.127 1.00 95.56 72 PRO A C 1
ATOM 507 O O . PRO A 1 72 ? 24.708 -13.983 -25.049 1.00 95.56 72 PRO A O 1
ATOM 510 N N . HIS A 1 73 ? 22.826 -13.847 -23.812 1.00 95.69 73 HIS A N 1
ATOM 511 C CA . HIS A 1 73 ? 22.223 -12.712 -24.518 1.00 95.69 73 HIS A CA 1
ATOM 512 C C . HIS A 1 73 ? 22.852 -11.368 -24.124 1.00 95.69 73 HIS A C 1
ATOM 514 O O . HIS A 1 73 ? 22.679 -10.373 -24.826 1.00 95.69 73 HIS A O 1
ATOM 520 N N . ARG A 1 74 ? 23.655 -11.338 -23.048 1.00 95.62 74 ARG A N 1
ATOM 521 C CA . ARG A 1 74 ? 24.364 -10.150 -22.536 1.00 95.62 74 ARG A CA 1
ATOM 522 C C . ARG A 1 74 ? 23.428 -8.985 -22.187 1.00 95.62 74 ARG A C 1
ATOM 524 O O . ARG A 1 74 ? 23.823 -7.825 -22.277 1.00 95.62 74 ARG A O 1
ATOM 531 N N . THR A 1 75 ? 22.220 -9.302 -21.736 1.00 96.12 75 THR A N 1
ATOM 532 C CA . THR A 1 75 ? 21.156 -8.363 -21.337 1.00 96.12 75 THR A CA 1
ATOM 533 C C . THR A 1 75 ? 21.143 -8.063 -19.831 1.00 96.12 75 THR A C 1
ATOM 535 O O . THR A 1 75 ? 20.102 -7.749 -19.256 1.00 96.12 75 THR A O 1
ATOM 538 N N . GLY A 1 76 ? 22.313 -8.153 -19.187 1.00 97.31 76 GLY A N 1
ATOM 539 C CA . GLY A 1 76 ? 22.510 -7.866 -17.764 1.00 97.31 76 GLY A CA 1
ATOM 540 C C . GLY A 1 76 ? 22.254 -9.048 -16.825 1.00 97.31 76 GLY A C 1
ATOM 541 O O . GLY A 1 76 ? 21.641 -10.046 -17.196 1.00 97.31 76 GLY A O 1
ATOM 542 N N . CYS A 1 77 ? 22.741 -8.929 -15.590 1.00 98.12 77 CYS A N 1
ATOM 543 C CA . CYS A 1 77 ? 22.477 -9.868 -14.500 1.00 98.12 77 CYS A CA 1
ATOM 544 C C . CYS A 1 77 ? 22.003 -9.092 -13.269 1.00 98.12 77 CYS A C 1
ATOM 546 O O . CYS A 1 77 ? 22.519 -8.009 -13.001 1.00 98.12 77 CYS A O 1
ATOM 548 N N . ILE A 1 78 ? 21.044 -9.616 -12.513 1.00 97.69 78 ILE A N 1
ATOM 549 C CA . ILE A 1 78 ? 20.506 -8.959 -11.313 1.00 97.69 78 ILE A CA 1
ATOM 550 C C . ILE A 1 78 ? 21.235 -9.395 -10.041 1.00 97.69 78 ILE A C 1
ATOM 552 O O . ILE A 1 78 ? 21.880 -10.445 -9.993 1.00 97.69 78 ILE A O 1
ATOM 556 N N . ALA A 1 79 ? 21.136 -8.576 -8.995 1.00 95.06 79 ALA A N 1
ATOM 557 C CA . ALA A 1 79 ? 21.654 -8.922 -7.675 1.00 95.06 79 ALA A CA 1
ATOM 558 C C . ALA A 1 79 ? 20.876 -10.093 -7.053 1.00 95.06 79 ALA A C 1
ATOM 560 O O . ALA A 1 79 ? 19.652 -10.171 -7.178 1.00 95.06 79 ALA A O 1
ATOM 561 N N . ARG A 1 80 ? 21.579 -10.970 -6.328 1.00 94.75 80 ARG A N 1
ATOM 562 C CA . ARG A 1 80 ? 20.955 -12.061 -5.566 1.00 94.75 80 ARG A CA 1
ATOM 563 C C . ARG A 1 80 ? 20.143 -11.526 -4.388 1.00 94.75 80 ARG A C 1
ATOM 565 O O . ARG A 1 80 ? 19.005 -11.941 -4.177 1.00 94.75 80 ARG A O 1
ATOM 572 N N . GLU A 1 81 ? 20.756 -10.630 -3.621 1.00 93.50 81 GLU A N 1
ATOM 573 C CA . GLU A 1 81 ? 20.179 -10.061 -2.409 1.00 93.50 81 GLU A CA 1
ATOM 574 C C . GLU A 1 81 ? 19.066 -9.067 -2.747 1.00 93.50 81 GLU A C 1
ATOM 576 O O . GLU A 1 81 ? 19.178 -8.278 -3.692 1.00 93.50 81 GLU A O 1
ATOM 581 N N . LEU A 1 82 ? 18.011 -9.062 -1.934 1.00 90.25 82 LEU A N 1
ATOM 582 C CA . LEU A 1 82 ? 16.930 -8.097 -2.044 1.00 90.25 82 LEU A CA 1
ATOM 583 C C . LEU A 1 82 ? 17.454 -6.695 -1.706 1.00 90.25 82 LEU A C 1
ATOM 585 O O . LEU A 1 82 ? 17.677 -6.339 -0.541 1.00 90.25 82 LEU A O 1
ATOM 589 N N . THR A 1 83 ? 17.597 -5.865 -2.736 1.00 84.62 83 THR A N 1
ATOM 590 C CA . THR A 1 83 ? 17.805 -4.426 -2.569 1.00 84.62 83 THR A CA 1
ATOM 591 C C . THR A 1 83 ? 16.492 -3.757 -2.165 1.00 84.62 83 THR A C 1
ATOM 593 O O . THR A 1 83 ? 15.405 -4.283 -2.391 1.00 84.62 83 THR A O 1
ATOM 596 N N . ASP A 1 84 ? 16.565 -2.565 -1.577 1.00 80.75 84 ASP A N 1
ATOM 597 C CA . ASP A 1 84 ? 15.393 -1.723 -1.294 1.00 80.75 84 ASP A CA 1
ATOM 598 C C . ASP A 1 84 ? 14.714 -1.176 -2.566 1.00 80.75 84 ASP A C 1
ATOM 600 O O . ASP A 1 84 ? 13.789 -0.378 -2.464 1.00 80.75 84 ASP A O 1
ATOM 604 N N . LYS A 1 85 ? 15.191 -1.570 -3.754 1.00 88.62 85 LYS A N 1
ATOM 605 C CA . LYS A 1 85 ? 14.764 -1.050 -5.057 1.00 88.62 85 LYS A CA 1
ATOM 606 C C . LYS A 1 85 ? 14.003 -2.066 -5.903 1.00 88.62 85 LYS A C 1
ATOM 608 O O . LYS A 1 85 ? 13.443 -1.676 -6.918 1.00 88.62 85 LYS A O 1
ATOM 613 N N . PHE A 1 86 ? 14.003 -3.351 -5.541 1.00 94.81 86 PHE A N 1
ATOM 614 C CA . PHE A 1 86 ? 13.225 -4.334 -6.291 1.00 94.81 86 PHE A CA 1
ATOM 615 C C . PHE A 1 86 ? 11.734 -4.173 -5.996 1.00 94.81 86 PHE A C 1
ATOM 617 O O . PHE A 1 86 ? 11.335 -4.158 -4.830 1.00 94.81 86 PHE A O 1
ATOM 624 N N . GLN A 1 87 ? 10.923 -4.111 -7.050 1.00 95.38 87 GLN A N 1
ATOM 625 C CA . GLN A 1 87 ? 9.471 -4.073 -6.939 1.00 95.38 87 GLN A CA 1
ATOM 626 C C . GLN A 1 87 ? 8.820 -4.504 -8.254 1.00 95.38 87 GLN A C 1
ATOM 628 O O . GLN A 1 87 ? 9.195 -4.001 -9.314 1.00 95.38 87 GLN A O 1
ATOM 633 N N . ALA A 1 88 ? 7.834 -5.401 -8.185 1.00 95.62 88 ALA A N 1
ATOM 634 C CA . ALA A 1 88 ? 6.928 -5.639 -9.307 1.00 95.62 88 ALA A CA 1
ATOM 635 C C . ALA A 1 88 ? 5.803 -4.598 -9.303 1.00 95.62 88 ALA A C 1
ATOM 637 O O . ALA A 1 88 ? 5.345 -4.189 -8.234 1.00 95.62 88 ALA A O 1
ATOM 638 N N . GLY A 1 89 ? 5.420 -4.166 -10.497 1.00 95.38 89 GLY A N 1
ATOM 639 C CA . GLY A 1 89 ? 4.297 -3.282 -10.758 1.00 95.38 89 GLY A CA 1
ATOM 640 C C . GLY A 1 89 ? 3.127 -4.036 -11.371 1.00 95.38 89 GLY A C 1
ATOM 641 O O . GLY A 1 89 ? 2.864 -5.189 -11.034 1.00 95.38 89 GLY A O 1
ATOM 642 N N . ASP A 1 90 ? 2.444 -3.373 -12.291 1.00 94.50 90 ASP A N 1
ATOM 643 C CA . ASP A 1 90 ? 1.247 -3.850 -12.970 1.00 94.50 90 ASP A CA 1
ATOM 644 C C . ASP A 1 90 ? 1.522 -4.386 -14.387 1.00 94.50 90 ASP A C 1
ATOM 646 O O . ASP A 1 90 ? 2.663 -4.660 -14.781 1.00 94.50 90 ASP A O 1
ATOM 650 N N . PHE A 1 91 ? 0.439 -4.593 -15.136 1.00 97.75 91 PHE A N 1
ATOM 651 C CA . PHE A 1 91 ? 0.468 -5.107 -16.495 1.00 97.75 91 PHE A CA 1
ATOM 652 C C . PHE A 1 91 ? 0.499 -3.980 -17.526 1.00 97.75 91 PHE A C 1
ATOM 654 O O . PHE A 1 91 ? -0.142 -2.945 -17.364 1.00 97.75 91 PHE A O 1
ATOM 661 N N . THR A 1 92 ? 1.139 -4.232 -18.666 1.00 97.62 92 THR A N 1
ATOM 662 C CA . THR A 1 92 ? 0.856 -3.463 -19.881 1.00 97.62 92 THR A CA 1
ATOM 663 C C . THR A 1 92 ? -0.612 -3.642 -20.301 1.00 97.62 92 THR A C 1
ATOM 665 O O . THR A 1 92 ? -1.205 -4.679 -19.996 1.00 97.62 92 THR A O 1
ATOM 668 N N . PRO A 1 93 ? -1.220 -2.689 -21.038 1.00 95.62 93 PRO A N 1
ATOM 669 C CA . PRO A 1 93 ? -2.651 -2.741 -21.368 1.00 95.62 93 PRO A CA 1
ATOM 670 C C . PRO A 1 93 ? -3.095 -3.979 -22.159 1.00 95.62 93 PRO A C 1
ATOM 672 O O . PRO A 1 93 ? -4.263 -4.352 -22.120 1.00 95.62 93 PRO A O 1
ATOM 675 N N . ASP A 1 94 ? -2.173 -4.630 -22.871 1.00 93.81 94 ASP A N 1
ATOM 676 C CA . ASP A 1 94 ? -2.420 -5.895 -23.572 1.00 93.81 94 ASP A CA 1
ATOM 677 C C . ASP A 1 94 ? -2.519 -7.117 -22.636 1.00 93.81 94 ASP A C 1
ATOM 679 O O . ASP A 1 94 ? -2.830 -8.211 -23.104 1.00 93.81 94 ASP A O 1
ATOM 683 N N . GLY A 1 95 ? -2.233 -6.951 -21.340 1.00 95.50 95 GLY A N 1
ATOM 684 C CA . GLY A 1 95 ? -2.212 -8.012 -20.335 1.00 95.50 95 GLY A CA 1
ATOM 685 C C . GLY A 1 95 ? -1.047 -8.997 -20.474 1.00 95.50 95 GLY A C 1
ATOM 686 O O . GLY A 1 95 ? -0.992 -9.970 -19.730 1.00 95.50 95 GLY A O 1
ATOM 687 N N . GLN A 1 96 ? -0.112 -8.775 -21.405 1.00 96.62 96 GLN A N 1
ATOM 688 C CA . GLN A 1 96 ? 0.909 -9.768 -21.764 1.00 96.62 96 GLN A CA 1
ATOM 689 C C . GLN A 1 96 ? 2.256 -9.546 -21.083 1.00 96.62 96 GLN A C 1
ATOM 691 O O . GLN A 1 96 ? 3.086 -10.464 -21.070 1.00 96.62 96 GLN A O 1
ATOM 696 N N . ASN A 1 97 ? 2.490 -8.369 -20.503 1.00 98.19 97 ASN A N 1
ATOM 697 C CA . ASN A 1 97 ? 3.761 -8.031 -19.878 1.00 98.19 97 ASN A CA 1
ATOM 698 C C . ASN A 1 97 ? 3.542 -7.407 -18.504 1.00 98.19 97 ASN A C 1
ATOM 700 O O . ASN A 1 97 ? 2.596 -6.653 -18.319 1.00 98.19 97 ASN A O 1
ATOM 704 N N . VAL A 1 98 ? 4.449 -7.682 -17.571 1.00 98.44 98 VAL A N 1
ATOM 705 C CA . VAL A 1 98 ? 4.486 -7.067 -16.237 1.00 98.44 98 VAL A CA 1
ATOM 706 C C . VAL A 1 98 ? 5.678 -6.127 -16.151 1.00 98.44 98 VAL A C 1
ATOM 708 O O . VAL A 1 98 ? 6.785 -6.507 -16.546 1.00 98.44 98 VAL A O 1
ATOM 711 N N . ILE A 1 99 ? 5.479 -4.927 -15.606 1.00 98.44 99 ILE A N 1
ATOM 712 C CA . ILE A 1 99 ? 6.563 -3.978 -15.352 1.00 98.44 99 ILE A CA 1
ATOM 713 C C . ILE A 1 99 ? 7.251 -4.256 -14.012 1.00 98.44 99 ILE A C 1
ATOM 715 O O . ILE A 1 99 ? 6.602 -4.509 -13.000 1.00 98.44 99 ILE A O 1
ATOM 719 N N . VAL A 1 100 ? 8.584 -4.233 -13.981 1.00 98.06 100 VAL A N 1
ATOM 720 C CA . VAL A 1 100 ? 9.366 -4.559 -12.779 1.00 98.06 100 VAL A CA 1
ATOM 721 C C . VAL A 1 100 ? 10.579 -3.648 -12.662 1.00 98.06 100 VAL A C 1
ATOM 723 O O . VAL A 1 100 ? 11.322 -3.450 -13.621 1.00 98.06 100 VAL A O 1
ATOM 726 N N . THR A 1 101 ? 10.821 -3.128 -11.461 1.00 97.88 101 THR A N 1
ATOM 727 C CA . THR A 1 101 ? 12.091 -2.479 -11.124 1.00 97.88 101 THR A CA 1
ATOM 728 C C . THR A 1 101 ? 13.079 -3.519 -10.612 1.00 97.88 101 THR A C 1
ATOM 730 O O . THR A 1 101 ? 12.786 -4.264 -9.677 1.00 97.88 101 THR A O 1
ATOM 733 N N . VAL A 1 102 ? 14.275 -3.548 -11.197 1.00 97.31 102 VAL A N 1
ATOM 734 C CA . VAL A 1 102 ? 15.368 -4.462 -10.834 1.00 97.31 102 VAL A CA 1
ATOM 735 C C . VAL A 1 102 ? 16.663 -3.697 -10.587 1.00 97.31 102 VAL A C 1
ATOM 737 O O . VAL A 1 102 ? 16.810 -2.551 -10.995 1.00 97.31 102 VAL A O 1
ATOM 740 N N . THR A 1 103 ? 17.634 -4.329 -9.926 1.00 97.62 103 THR A N 1
ATOM 741 C CA . THR A 1 103 ? 19.013 -3.818 -9.843 1.00 97.62 103 THR A CA 1
ATOM 742 C C . THR A 1 103 ? 19.936 -4.742 -10.624 1.00 97.62 103 THR A C 1
ATOM 744 O O . THR A 1 103 ? 20.236 -5.842 -10.154 1.00 97.62 103 THR A O 1
ATOM 747 N N . PHE A 1 104 ? 20.387 -4.296 -11.796 1.00 98.06 104 PHE A N 1
ATOM 748 C CA . PHE A 1 104 ? 21.443 -4.970 -12.541 1.00 98.06 104 PHE A CA 1
ATOM 749 C C . PHE A 1 104 ? 22.812 -4.699 -11.906 1.00 98.06 104 PHE A C 1
ATOM 751 O O . PHE A 1 104 ? 23.052 -3.621 -11.358 1.00 98.06 104 PHE A O 1
ATOM 758 N N . VAL A 1 105 ? 23.698 -5.693 -11.949 1.00 97.62 105 VAL A N 1
ATOM 759 C CA . VAL A 1 105 ? 25.035 -5.653 -11.351 1.00 97.62 105 VAL A CA 1
ATOM 760 C C . VAL A 1 105 ? 26.052 -6.408 -12.203 1.00 97.62 105 VAL A C 1
ATOM 762 O O . VAL A 1 105 ? 25.724 -7.343 -12.936 1.00 97.62 105 VAL A O 1
ATOM 765 N N . GLY A 1 106 ? 27.322 -6.036 -12.049 1.00 97.62 106 GLY A N 1
ATOM 766 C CA . GLY A 1 106 ? 28.442 -6.758 -12.646 1.00 97.62 106 GLY A CA 1
ATOM 767 C C . GLY A 1 106 ? 28.554 -6.593 -14.160 1.00 97.62 106 GLY A C 1
ATOM 768 O O . GLY A 1 106 ? 29.166 -7.433 -14.824 1.00 97.62 106 GLY A O 1
ATOM 769 N N . ALA A 1 107 ? 27.977 -5.528 -14.721 1.00 98.00 107 ALA A N 1
ATOM 770 C CA . ALA A 1 107 ? 28.131 -5.200 -16.131 1.00 98.00 107 ALA A CA 1
ATOM 771 C C . ALA A 1 107 ? 29.620 -5.064 -16.506 1.00 98.00 107 ALA A C 1
ATOM 773 O O . ALA A 1 107 ? 30.428 -4.600 -15.693 1.00 98.00 107 ALA A O 1
ATOM 774 N N . PRO A 1 108 ? 30.031 -5.464 -17.720 1.00 97.56 108 PRO A N 1
ATOM 775 C CA . PRO A 1 108 ? 31.382 -5.193 -18.202 1.00 97.56 108 PRO A CA 1
ATOM 776 C C . PRO A 1 108 ? 31.612 -3.687 -18.396 1.00 97.56 108 PRO A C 1
ATOM 778 O O . PRO A 1 108 ? 30.681 -2.931 -18.662 1.00 97.56 108 PRO A O 1
ATOM 781 N N . ALA A 1 109 ? 32.870 -3.247 -18.321 1.00 96.44 109 ALA A N 1
ATOM 782 C CA . ALA A 1 109 ? 33.226 -1.854 -18.587 1.00 96.44 109 ALA A CA 1
ATOM 783 C C . ALA A 1 109 ? 33.029 -1.463 -20.066 1.00 96.44 109 ALA A C 1
ATOM 785 O O . ALA A 1 109 ? 33.104 -2.294 -20.979 1.00 96.44 109 ALA A O 1
ATOM 786 N N . VAL A 1 110 ? 32.866 -0.159 -20.303 1.00 94.62 110 VAL A N 1
ATOM 787 C CA . VAL A 1 110 ? 32.986 0.467 -21.632 1.00 94.62 110 VAL A CA 1
ATOM 788 C C . VAL A 1 110 ? 34.331 0.060 -22.268 1.00 94.62 110 VAL A C 1
ATOM 790 O O . VAL A 1 110 ? 35.344 0.045 -21.564 1.00 94.62 110 VAL A O 1
ATOM 793 N N . PRO A 1 111 ? 34.383 -0.268 -23.577 1.00 95.19 111 PRO A N 1
ATOM 794 C CA . PRO A 1 111 ? 33.356 -0.056 -24.606 1.00 95.19 111 PRO A CA 1
ATOM 795 C C . PRO A 1 111 ? 32.423 -1.252 -24.856 1.00 95.19 111 PRO A C 1
ATOM 797 O O . PRO A 1 111 ? 31.827 -1.338 -25.928 1.00 95.19 111 PRO A O 1
ATOM 800 N N . SER A 1 112 ? 32.298 -2.199 -23.918 1.00 96.25 112 SER A N 1
ATOM 801 C CA . SER A 1 112 ? 31.360 -3.312 -24.091 1.00 96.25 112 SER A CA 1
ATOM 802 C C . SER A 1 112 ? 29.920 -2.797 -24.237 1.00 96.25 112 SER A C 1
ATOM 804 O O . SER A 1 112 ? 29.479 -2.053 -23.367 1.00 96.25 112 SER A O 1
ATOM 806 N N . PRO A 1 113 ? 29.142 -3.222 -25.253 1.00 94.75 113 PRO A N 1
ATOM 807 C CA . PRO A 1 113 ? 27.744 -2.799 -25.389 1.00 94.75 113 PRO A CA 1
ATOM 808 C C . PRO A 1 113 ? 26.871 -3.157 -24.178 1.00 94.75 113 PRO A C 1
ATOM 810 O O . PRO A 1 113 ? 25.910 -2.459 -23.880 1.00 94.75 113 PRO A O 1
ATOM 813 N N . ALA A 1 114 ? 27.229 -4.216 -23.446 1.00 96.50 114 ALA A N 1
ATOM 814 C CA . ALA A 1 114 ? 26.514 -4.644 -22.247 1.00 96.50 114 ALA A CA 1
ATOM 815 C C . ALA A 1 114 ? 26.789 -3.761 -21.014 1.00 96.50 114 ALA A C 1
ATOM 817 O O . ALA A 1 114 ? 26.173 -3.973 -19.973 1.00 96.50 114 ALA A O 1
ATOM 818 N N . SER A 1 115 ? 27.667 -2.752 -21.113 1.00 97.25 115 SER A N 1
ATOM 819 C CA . SER A 1 115 ? 27.931 -1.809 -20.017 1.00 97.25 115 SER A CA 1
ATOM 820 C C . SER A 1 115 ? 26.713 -0.958 -19.639 1.00 97.25 115 SER A C 1
ATOM 822 O O . SER A 1 115 ? 26.734 -0.291 -18.612 1.00 97.25 115 SER A O 1
ATOM 824 N N . ILE A 1 116 ? 25.664 -0.949 -20.469 1.00 97.25 116 ILE A N 1
ATOM 825 C CA . ILE A 1 116 ? 24.409 -0.227 -20.216 1.00 97.25 116 ILE A CA 1
ATOM 826 C C . ILE A 1 116 ? 23.514 -0.903 -19.162 1.00 97.25 116 ILE A C 1
ATOM 828 O O . ILE A 1 116 ? 22.556 -0.287 -18.702 1.00 97.25 116 ILE A O 1
ATOM 832 N N . TYR A 1 117 ? 23.802 -2.157 -18.798 1.00 97.38 117 TYR A N 1
ATOM 833 C CA . TYR A 1 117 ? 23.024 -2.948 -17.841 1.00 97.38 117 TYR A CA 1
ATOM 834 C C . TYR A 1 117 ? 23.635 -2.892 -16.439 1.00 97.38 117 TYR A C 1
ATOM 836 O O . TYR A 1 117 ? 24.030 -3.918 -15.890 1.00 97.38 117 TYR A O 1
ATOM 844 N N . ASP A 1 118 ? 23.725 -1.698 -15.860 1.00 95.69 118 ASP A N 1
ATOM 845 C CA . ASP A 1 118 ? 24.194 -1.504 -14.486 1.00 95.69 118 ASP A CA 1
ATOM 846 C C . ASP A 1 118 ? 23.246 -0.587 -13.704 1.00 95.69 118 ASP A C 1
ATOM 848 O O . ASP A 1 118 ? 22.627 0.327 -14.261 1.00 95.69 118 ASP A O 1
ATOM 852 N N . GLY A 1 119 ? 23.109 -0.846 -12.405 1.00 95.88 119 GLY A N 1
ATOM 853 C CA . GLY A 1 119 ? 22.272 -0.063 -11.502 1.00 95.88 119 GLY A CA 1
ATOM 854 C C . GLY A 1 119 ? 20.787 -0.428 -11.542 1.00 95.88 119 GLY A C 1
ATOM 855 O O . GLY A 1 119 ? 20.374 -1.471 -12.048 1.00 95.88 119 GLY A O 1
ATOM 856 N N . VAL A 1 120 ? 19.962 0.425 -10.931 1.00 97.38 120 VAL A N 1
ATOM 857 C CA . VAL A 1 120 ? 18.508 0.215 -10.869 1.00 97.38 120 VAL A CA 1
ATOM 858 C C . VAL A 1 120 ? 17.890 0.568 -12.220 1.00 97.38 120 VAL A C 1
ATOM 860 O O . VAL A 1 120 ? 18.134 1.661 -12.735 1.00 97.38 120 VAL A O 1
ATOM 863 N N . GLN A 1 121 ? 17.107 -0.346 -12.778 1.00 97.69 121 GLN A N 1
ATOM 864 C CA . GLN A 1 121 ? 16.521 -0.253 -14.112 1.00 97.69 121 GLN A CA 1
ATOM 865 C C . GLN A 1 121 ? 15.070 -0.747 -14.093 1.00 97.69 121 GLN A C 1
ATOM 867 O O . GLN A 1 121 ? 14.682 -1.524 -13.218 1.00 97.69 121 GLN A O 1
ATOM 872 N N . LEU A 1 122 ? 14.292 -0.312 -15.078 1.00 98.50 122 LEU A N 1
ATOM 873 C CA . LEU A 1 122 ? 12.916 -0.725 -15.30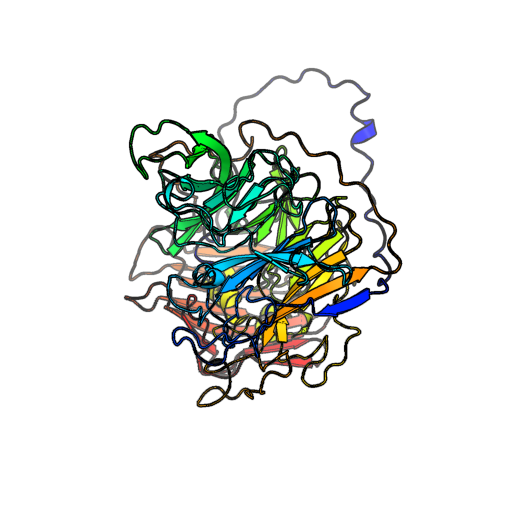9 1.00 98.50 122 LEU A CA 1
ATOM 874 C C . LEU A 1 122 ? 12.871 -1.721 -16.471 1.00 98.50 122 LEU A C 1
ATOM 876 O O . LEU A 1 122 ? 13.429 -1.464 -17.544 1.00 98.50 122 LEU A O 1
ATOM 880 N N . ILE A 1 123 ? 12.222 -2.862 -16.258 1.00 98.69 123 ILE A N 1
ATOM 881 C CA . ILE A 1 123 ? 12.080 -3.932 -17.248 1.00 98.69 123 ILE A CA 1
ATOM 882 C C . ILE A 1 123 ? 10.609 -4.301 -17.448 1.00 98.69 123 ILE A C 1
ATOM 884 O O . ILE A 1 123 ? 9.777 -4.062 -16.576 1.00 98.69 123 ILE A O 1
ATOM 888 N N . LEU A 1 124 ? 10.312 -4.930 -18.581 1.00 98.69 124 LEU A N 1
ATOM 889 C CA . LEU A 1 124 ? 9.086 -5.689 -18.812 1.00 98.69 124 LEU A CA 1
ATOM 890 C C . LEU A 1 124 ? 9.404 -7.182 -18.811 1.00 98.69 124 LEU A C 1
ATOM 892 O O . LEU A 1 124 ? 10.448 -7.567 -19.336 1.00 98.69 124 LEU A O 1
ATOM 896 N N . ILE A 1 125 ? 8.502 -8.005 -18.281 1.00 98.50 125 ILE A N 1
ATOM 897 C CA . ILE A 1 125 ? 8.590 -9.474 -18.273 1.00 98.50 125 ILE A CA 1
ATOM 898 C C . ILE A 1 125 ? 7.371 -10.056 -18.985 1.00 98.50 125 ILE A C 1
ATOM 900 O O . ILE A 1 125 ? 6.251 -9.631 -18.711 1.00 98.50 125 ILE A O 1
ATOM 904 N N . ARG A 1 126 ? 7.570 -11.044 -19.861 1.00 97.94 126 ARG A N 1
ATOM 905 C CA . ARG A 1 126 ? 6.489 -11.786 -20.525 1.00 97.94 126 ARG A CA 1
ATOM 906 C C . ARG A 1 126 ? 5.738 -12.685 -19.548 1.00 97.94 126 ARG A C 1
ATOM 908 O O . ARG A 1 126 ? 6.337 -13.373 -18.725 1.00 97.94 126 ARG A O 1
ATOM 915 N N . THR A 1 127 ? 4.418 -12.719 -19.685 1.00 97.25 127 THR A N 1
ATOM 916 C CA . THR A 1 127 ? 3.513 -13.512 -18.827 1.00 97.25 127 THR A CA 1
ATOM 917 C C . THR A 1 127 ? 3.068 -14.834 -19.462 1.00 97.25 127 THR A C 1
ATOM 919 O O . THR A 1 127 ? 2.536 -15.716 -18.784 1.00 97.25 127 THR A O 1
ATOM 922 N N . ASP A 1 128 ? 3.307 -14.993 -20.763 1.00 94.50 128 ASP A N 1
ATOM 923 C CA . ASP A 1 128 ? 2.847 -16.104 -21.602 1.00 94.50 128 ASP A CA 1
ATOM 924 C C . ASP A 1 128 ? 3.949 -17.134 -21.917 1.00 94.50 128 ASP A C 1
ATOM 926 O O . ASP A 1 128 ? 3.718 -18.094 -22.649 1.00 94.50 128 ASP A O 1
ATOM 930 N N . GLY A 1 129 ? 5.150 -16.948 -21.362 1.00 94.00 129 GLY A N 1
ATOM 931 C CA . GLY A 1 129 ? 6.304 -17.817 -21.603 1.00 94.00 129 GLY A CA 1
ATOM 932 C C . GLY A 1 129 ? 6.983 -17.607 -22.961 1.00 94.00 129 GLY A C 1
ATOM 933 O O . GLY A 1 129 ? 7.840 -18.410 -23.332 1.00 94.00 129 GLY A O 1
ATOM 934 N N . THR A 1 130 ? 6.620 -16.558 -23.704 1.00 96.81 130 THR A N 1
ATOM 935 C CA . THR A 1 130 ? 7.323 -16.151 -24.928 1.00 96.81 130 THR A CA 1
ATOM 936 C C . THR A 1 130 ? 8.502 -15.221 -24.623 1.00 96.81 130 THR A C 1
ATOM 938 O O . THR A 1 130 ? 8.711 -14.803 -23.483 1.00 96.81 130 THR A O 1
ATOM 941 N N . ASN A 1 131 ? 9.282 -14.887 -25.656 1.00 97.94 131 ASN A N 1
ATOM 942 C CA . ASN A 1 131 ? 10.442 -14.004 -25.548 1.00 97.94 131 ASN A CA 1
ATOM 943 C C . ASN A 1 131 ? 10.222 -12.704 -26.329 1.00 97.94 131 ASN A C 1
ATOM 945 O O . ASN A 1 131 ? 9.511 -12.669 -27.336 1.00 97.94 131 ASN A O 1
ATOM 949 N N . PHE A 1 132 ? 10.883 -11.636 -25.890 1.00 98.00 132 PHE A N 1
ATOM 950 C CA . PHE A 1 132 ? 11.055 -10.429 -26.692 1.00 98.00 132 PHE A CA 1
ATOM 951 C C . PHE A 1 132 ? 12.050 -10.675 -27.840 1.00 98.00 132 PHE A C 1
ATOM 953 O O . PHE A 1 132 ? 12.723 -11.705 -27.911 1.00 98.00 132 PHE A O 1
ATOM 960 N N . SER A 1 133 ? 12.173 -9.706 -28.749 1.00 96.06 133 SER A N 1
ATOM 961 C CA . SER A 1 133 ? 13.073 -9.772 -29.912 1.00 96.06 133 SER A CA 1
ATOM 962 C C . SER A 1 133 ? 14.561 -9.915 -29.557 1.00 96.06 133 SER A C 1
ATOM 964 O O . SER A 1 133 ? 15.344 -10.387 -30.381 1.00 96.06 133 SER A O 1
ATOM 966 N N . ASN A 1 134 ? 14.958 -9.566 -28.328 1.00 94.19 134 ASN A N 1
ATOM 967 C CA . ASN A 1 134 ? 16.306 -9.796 -27.793 1.00 94.19 134 ASN A CA 1
ATOM 968 C C . ASN A 1 134 ? 16.585 -11.275 -27.444 1.00 94.19 134 ASN A C 1
ATOM 970 O O . ASN A 1 134 ? 17.732 -11.629 -27.172 1.00 94.19 134 ASN A O 1
ATOM 974 N N . GLY A 1 135 ? 15.561 -12.132 -27.481 1.00 96.44 135 GLY A N 1
ATOM 975 C CA . GLY A 1 135 ? 15.645 -13.553 -27.159 1.00 96.44 135 GLY A CA 1
ATOM 976 C C . GLY A 1 135 ? 15.408 -13.886 -25.687 1.00 96.44 135 GLY A C 1
ATOM 977 O O . GLY A 1 135 ? 15.295 -15.068 -25.379 1.00 96.44 135 GLY A O 1
ATOM 978 N N . ASP A 1 136 ? 15.266 -12.889 -24.811 1.00 97.88 136 ASP A N 1
ATOM 979 C CA . ASP A 1 136 ? 14.965 -13.076 -23.391 1.00 97.88 136 ASP A CA 1
ATOM 980 C C . ASP A 1 136 ? 13.458 -12.918 -23.118 1.00 97.88 136 ASP A C 1
ATOM 982 O O . ASP A 1 136 ? 12.766 -12.184 -23.830 1.00 97.88 136 ASP A O 1
ATOM 986 N N . PRO A 1 137 ? 12.924 -13.522 -22.043 1.00 97.75 137 PRO A N 1
ATOM 987 C CA . PRO A 1 137 ? 11.553 -13.274 -21.601 1.00 97.75 137 PRO A CA 1
ATOM 988 C C . PRO A 1 137 ? 11.389 -11.911 -20.903 1.00 97.75 137 PRO A C 1
ATOM 990 O O . PRO A 1 137 ? 10.306 -11.598 -20.411 1.00 97.75 137 PRO A O 1
ATOM 993 N N . TRP A 1 138 ? 12.437 -11.077 -20.876 1.00 98.25 138 TRP A N 1
ATOM 994 C CA . TRP A 1 138 ? 12.386 -9.694 -20.406 1.00 98.25 138 TRP A CA 1
ATOM 995 C C . TRP A 1 138 ? 13.005 -8.704 -21.400 1.00 98.25 138 TRP A C 1
ATOM 997 O O . TRP A 1 138 ? 13.923 -9.018 -22.159 1.00 98.25 138 TRP A O 1
ATOM 1007 N N . LYS A 1 139 ? 12.543 -7.455 -21.333 1.00 97.69 139 LYS A N 1
ATOM 1008 C CA . LYS A 1 139 ? 13.077 -6.303 -22.073 1.00 97.69 139 LYS A CA 1
ATOM 1009 C C . LYS A 1 139 ? 13.420 -5.195 -21.084 1.00 97.69 139 LYS A C 1
ATOM 1011 O O . LYS A 1 139 ? 12.579 -4.830 -20.273 1.00 97.69 139 LYS A O 1
ATOM 1016 N N . CYS A 1 140 ? 14.623 -4.624 -21.159 1.00 98.44 140 CYS A N 1
ATOM 1017 C CA . CYS A 1 140 ? 14.952 -3.438 -20.365 1.00 98.44 140 CYS A CA 1
ATOM 1018 C C . CYS A 1 140 ? 14.489 -2.165 -21.076 1.00 98.44 140 CYS A C 1
ATOM 1020 O O . CYS A 1 140 ? 14.861 -1.942 -22.226 1.00 98.44 140 CYS A O 1
ATOM 1022 N N . LEU A 1 141 ? 13.698 -1.340 -20.388 1.00 98.56 141 LEU A N 1
ATOM 1023 C CA . LEU A 1 141 ? 13.192 -0.070 -20.913 1.00 98.56 141 LEU A CA 1
ATOM 1024 C C . LEU A 1 141 ? 14.202 1.062 -20.702 1.00 98.56 141 LEU A C 1
ATOM 1026 O O . LEU A 1 141 ? 14.401 1.892 -21.575 1.00 98.56 141 LEU A O 1
ATOM 1030 N N . THR A 1 142 ? 14.874 1.090 -19.554 1.00 98.25 142 THR A N 1
ATOM 1031 C CA . THR A 1 142 ? 15.736 2.221 -19.164 1.00 98.25 142 THR A CA 1
ATOM 1032 C C . THR A 1 142 ? 17.214 2.020 -19.510 1.00 98.25 142 THR A C 1
ATOM 1034 O O . THR A 1 142 ? 18.007 2.960 -19.447 1.00 98.25 142 THR A O 1
ATOM 1037 N N . CYS A 1 143 ? 17.606 0.809 -19.910 1.00 97.88 143 CYS A N 1
ATOM 1038 C CA . CYS A 1 143 ? 18.982 0.497 -20.279 1.00 97.88 143 CYS A CA 1
ATOM 1039 C C . CYS A 1 143 ? 19.351 1.173 -21.603 1.00 97.88 143 CYS A C 1
ATOM 1041 O O . CYS A 1 143 ? 18.688 0.984 -22.620 1.00 97.88 143 CYS A O 1
ATOM 1043 N N . GLY A 1 144 ? 20.448 1.929 -21.597 1.00 96.88 144 GLY A N 1
ATOM 1044 C CA . GLY A 1 144 ? 20.946 2.614 -22.791 1.00 96.88 144 GLY A CA 1
ATOM 1045 C C . GLY A 1 144 ? 20.175 3.880 -23.166 1.00 96.88 144 GLY A C 1
ATOM 1046 O O . GLY A 1 144 ? 20.480 4.461 -24.205 1.00 96.88 144 GLY A O 1
ATOM 1047 N N . VAL A 1 145 ? 19.223 4.334 -22.339 1.00 98.31 145 VAL A N 1
ATOM 1048 C CA . VAL A 1 145 ? 18.554 5.627 -22.541 1.00 98.31 145 VAL A CA 1
ATOM 1049 C C . VAL A 1 145 ? 19.611 6.739 -22.517 1.00 98.31 145 VAL A C 1
ATOM 1051 O O . VAL A 1 145 ? 20.389 6.824 -21.558 1.00 98.31 145 VAL A O 1
ATOM 1054 N N . PRO A 1 146 ? 19.683 7.603 -23.547 1.00 97.44 146 PRO A N 1
ATOM 1055 C CA . PRO A 1 146 ? 20.652 8.687 -23.578 1.00 97.44 146 PRO A CA 1
ATOM 1056 C C . PRO A 1 146 ? 20.504 9.610 -22.367 1.00 97.44 146 PRO A C 1
ATOM 1058 O O . PRO A 1 146 ? 19.405 10.045 -22.035 1.00 97.44 146 PRO A O 1
ATOM 1061 N N . THR A 1 147 ? 21.617 10.023 -21.760 1.00 94.88 147 THR A N 1
ATOM 1062 C CA . THR A 1 147 ? 21.600 10.929 -20.591 1.00 94.88 147 THR A CA 1
ATOM 1063 C C . THR A 1 147 ? 20.872 12.250 -20.863 1.00 94.88 147 THR A C 1
ATOM 1065 O O . THR A 1 147 ? 20.249 12.818 -19.972 1.00 94.88 147 THR A O 1
ATOM 1068 N N . LYS A 1 148 ? 20.887 12.726 -22.116 1.00 96.12 148 LYS A N 1
ATOM 1069 C CA . LYS A 1 148 ? 20.129 13.910 -22.557 1.00 96.12 148 LYS A CA 1
ATOM 1070 C C . LYS A 1 148 ? 18.603 13.743 -22.469 1.00 96.12 148 LYS A C 1
ATOM 1072 O O . LYS A 1 148 ? 17.922 14.763 -22.390 1.00 96.12 148 LYS A O 1
ATOM 1077 N N . ASN A 1 149 ? 18.104 12.506 -22.485 1.00 97.62 149 ASN A N 1
ATOM 1078 C CA . ASN A 1 149 ? 16.686 12.160 -22.416 1.00 97.62 149 ASN A CA 1
ATOM 1079 C C . ASN A 1 149 ? 16.230 11.847 -20.976 1.00 97.62 149 ASN A C 1
ATOM 1081 O O . ASN A 1 149 ? 15.035 11.728 -20.748 1.00 97.62 149 ASN A O 1
ATOM 1085 N N . ALA A 1 150 ? 17.153 11.734 -20.013 1.00 96.38 150 ALA A N 1
ATOM 1086 C CA . ALA A 1 150 ? 16.879 11.416 -18.606 1.00 96.38 150 ALA A CA 1
ATOM 1087 C C . ALA A 1 150 ? 17.586 12.409 -17.664 1.00 96.38 150 ALA A C 1
ATOM 1089 O O . ALA A 1 150 ? 18.334 12.029 -16.760 1.00 96.38 150 ALA A O 1
ATOM 1090 N N . LYS A 1 151 ? 17.431 13.709 -17.937 1.00 95.19 151 LYS A N 1
ATOM 1091 C CA . LYS A 1 151 ? 18.070 14.770 -17.145 1.00 95.19 151 LYS A CA 1
ATOM 1092 C C . LYS A 1 151 ? 17.395 14.890 -15.781 1.00 95.19 151 LYS A C 1
ATOM 1094 O O . LYS A 1 151 ? 16.173 14.877 -15.719 1.00 95.19 151 LYS A O 1
ATOM 1099 N N . GLU A 1 152 ? 18.194 15.079 -14.729 1.00 93.19 152 GLU A N 1
ATOM 1100 C CA . GLU A 1 152 ? 17.707 15.204 -13.342 1.00 93.19 152 GLU A CA 1
ATOM 1101 C C . GLU A 1 152 ? 16.795 14.034 -12.924 1.00 93.19 152 GLU A C 1
ATOM 1103 O O . GLU A 1 152 ? 15.790 14.234 -12.247 1.00 93.19 152 GLU A O 1
ATOM 1108 N N . LEU A 1 153 ? 17.140 12.811 -13.354 1.00 93.88 153 LEU A N 1
ATOM 1109 C CA . LEU A 1 153 ? 16.460 11.581 -12.942 1.00 93.88 153 LEU A CA 1
ATOM 1110 C C . LEU A 1 153 ? 16.419 11.490 -11.410 1.00 93.88 153 LEU A C 1
ATOM 1112 O O . LEU A 1 153 ? 17.470 11.409 -10.764 1.00 93.88 153 LEU A O 1
ATOM 1116 N N . ASP A 1 154 ? 15.217 11.453 -10.839 1.00 94.62 154 ASP A N 1
ATOM 1117 C CA . ASP A 1 154 ? 15.041 11.358 -9.395 1.00 94.62 154 ASP A CA 1
ATOM 1118 C C . ASP A 1 154 ? 15.463 9.956 -8.904 1.00 94.62 154 ASP A C 1
ATOM 1120 O O . ASP A 1 154 ? 15.124 8.943 -9.535 1.00 94.62 154 ASP A O 1
ATOM 1124 N N . PRO A 1 155 ? 16.226 9.848 -7.798 1.00 93.69 155 PRO A N 1
ATOM 1125 C CA . PRO A 1 155 ? 16.686 8.562 -7.280 1.00 93.69 155 PRO A CA 1
ATOM 1126 C C . PRO A 1 155 ? 15.560 7.647 -6.768 1.00 93.69 155 PRO A C 1
ATOM 1128 O O . PRO A 1 155 ? 15.788 6.432 -6.665 1.00 93.69 155 PRO A O 1
ATOM 1131 N N . GLN A 1 156 ? 14.387 8.195 -6.437 1.00 93.81 156 GLN A N 1
ATOM 1132 C CA . GLN A 1 156 ? 13.210 7.452 -6.001 1.00 93.81 156 GLN A CA 1
ATOM 1133 C C . GLN A 1 156 ? 12.549 6.769 -7.207 1.00 93.81 156 GLN A C 1
ATOM 1135 O O . GLN A 1 156 ? 12.030 7.418 -8.113 1.00 93.81 156 GLN A O 1
ATOM 1140 N N . ARG A 1 157 ? 12.628 5.434 -7.228 1.00 93.81 157 ARG A N 1
ATOM 1141 C CA . ARG A 1 157 ? 12.347 4.566 -8.389 1.00 93.81 157 ARG A CA 1
ATOM 1142 C C . ARG A 1 157 ? 11.520 3.331 -8.007 1.00 93.81 157 ARG A C 1
ATOM 1144 O O . ARG A 1 157 ? 11.780 2.227 -8.470 1.00 93.81 157 ARG A O 1
ATOM 1151 N N . ASP A 1 158 ? 10.602 3.512 -7.070 1.00 90.44 158 ASP A N 1
ATOM 1152 C CA . ASP A 1 158 ? 9.668 2.516 -6.538 1.00 90.44 158 ASP A CA 1
ATOM 1153 C C . ASP A 1 158 ? 8.313 2.548 -7.275 1.00 90.44 158 ASP A C 1
ATOM 1155 O O . ASP A 1 158 ? 8.126 3.330 -8.198 1.00 90.44 158 ASP A O 1
ATOM 1159 N N . TYR A 1 159 ? 7.377 1.668 -6.911 1.00 92.62 159 TYR A N 1
ATOM 1160 C CA . TYR A 1 159 ? 5.995 1.636 -7.429 1.00 92.62 159 TYR A CA 1
ATOM 1161 C C . TYR A 1 159 ? 5.859 1.826 -8.952 1.00 92.62 159 TYR A C 1
ATOM 1163 O O . TYR A 1 159 ? 5.189 2.761 -9.392 1.00 92.62 159 TYR A O 1
ATOM 1171 N N . PRO A 1 160 ? 6.498 0.972 -9.777 1.00 96.19 160 PRO A N 1
ATOM 1172 C CA . PRO A 1 160 ? 6.328 1.080 -11.214 1.00 96.19 160 PRO A CA 1
ATOM 1173 C C . PRO A 1 160 ? 4.879 0.764 -11.612 1.00 96.19 160 PRO A C 1
ATOM 1175 O O . PRO A 1 160 ? 4.304 -0.200 -11.110 1.00 96.19 160 PRO A O 1
ATOM 1178 N N . HIS A 1 161 ? 4.299 1.566 -12.503 1.00 95.81 161 HIS A N 1
ATOM 1179 C CA . HIS A 1 161 ? 2.918 1.401 -12.974 1.00 95.81 161 HIS A CA 1
ATOM 1180 C C . HIS A 1 16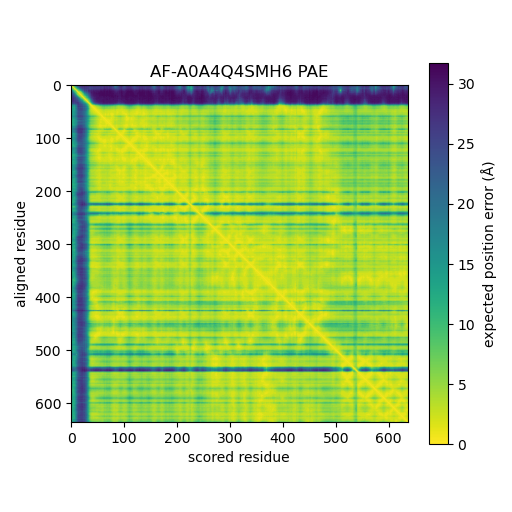1 ? 2.794 1.884 -14.419 1.00 95.81 161 HIS A C 1
ATOM 1182 O O . HIS A 1 161 ? 3.298 2.961 -14.749 1.00 95.81 161 HIS A O 1
ATOM 1188 N N . VAL A 1 162 ? 2.149 1.106 -15.281 1.00 97.31 162 VAL A N 1
ATOM 1189 C CA . VAL A 1 162 ? 1.959 1.408 -16.700 1.00 97.31 162 VAL A CA 1
ATOM 1190 C C . VAL A 1 162 ? 0.663 2.194 -16.882 1.00 97.31 162 VAL A C 1
ATOM 1192 O O . VAL A 1 162 ? -0.391 1.819 -16.388 1.00 97.31 162 VAL A O 1
ATOM 1195 N N . PHE A 1 163 ? 0.725 3.293 -17.629 1.00 97.31 163 PHE A N 1
ATOM 1196 C CA . PHE A 1 163 ? -0.480 4.037 -18.006 1.00 97.31 163 PHE A CA 1
ATOM 1197 C C . PHE A 1 163 ? -1.351 3.181 -18.937 1.00 97.31 163 PHE A C 1
ATOM 1199 O O . PHE A 1 163 ? -0.828 2.386 -19.724 1.00 97.31 163 PHE A O 1
ATOM 1206 N N . ARG A 1 164 ? -2.675 3.367 -18.937 1.00 94.50 164 ARG A N 1
ATOM 1207 C CA . ARG A 1 164 ? -3.580 2.638 -19.849 1.00 94.50 164 ARG A CA 1
ATOM 1208 C C . ARG A 1 164 ? -3.288 2.915 -21.323 1.00 94.50 164 ARG A C 1
ATOM 1210 O O . ARG A 1 164 ? -3.592 2.078 -22.171 1.00 94.50 164 ARG A O 1
ATOM 1217 N N . SER A 1 165 ? -2.657 4.044 -21.633 1.00 94.81 165 SER A N 1
ATOM 1218 C CA . SER A 1 165 ? -2.099 4.353 -22.951 1.00 94.81 165 SER A CA 1
ATOM 1219 C C . SER A 1 165 ? -1.030 3.353 -23.415 1.00 94.81 165 SER A C 1
ATOM 1221 O O . SER A 1 165 ? -0.824 3.192 -24.620 1.00 94.81 165 SER A O 1
ATOM 1223 N N . GLY A 1 166 ? -0.333 2.690 -22.486 1.00 97.12 166 GLY A N 1
ATOM 1224 C CA . GLY A 1 166 ? 0.687 1.669 -22.743 1.00 97.12 166 GLY A CA 1
ATOM 1225 C C . GLY A 1 166 ? 2.009 2.192 -23.308 1.00 97.12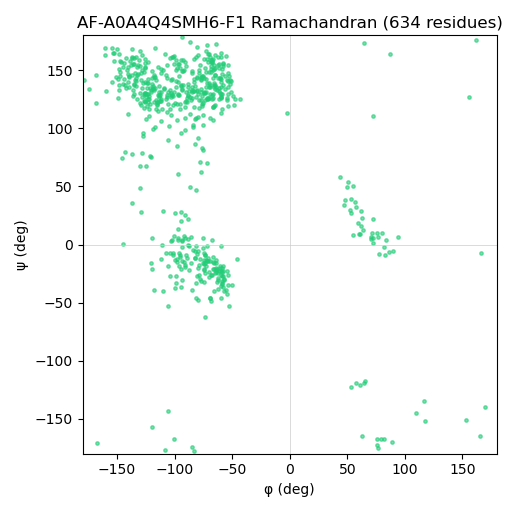 166 GLY A C 1
ATOM 1226 O O . GLY A 1 166 ? 2.917 1.405 -23.575 1.00 97.12 166 GLY A O 1
ATOM 1227 N N . ASP A 1 167 ? 2.130 3.506 -23.494 1.00 98.06 167 ASP A N 1
ATOM 1228 C CA . ASP A 1 167 ? 3.322 4.195 -24.004 1.00 98.06 167 ASP A CA 1
ATOM 1229 C C . ASP A 1 167 ? 4.154 4.873 -22.903 1.00 98.06 167 ASP A C 1
ATOM 1231 O O . ASP A 1 167 ? 5.258 5.355 -23.167 1.00 98.06 167 ASP A O 1
ATOM 1235 N N . LYS A 1 168 ? 3.631 4.894 -21.672 1.00 97.88 168 LYS A N 1
ATOM 1236 C CA . LYS A 1 168 ? 4.210 5.549 -20.501 1.00 97.88 168 LYS A CA 1
ATOM 1237 C C . LYS A 1 168 ? 4.148 4.659 -19.268 1.00 97.88 168 LYS A C 1
ATOM 1239 O O . LYS A 1 168 ? 3.263 3.813 -19.146 1.00 97.88 168 LYS A O 1
ATOM 1244 N N . ALA A 1 169 ? 5.053 4.901 -18.327 1.00 98.19 169 ALA A N 1
ATOM 1245 C CA . ALA A 1 169 ? 5.010 4.312 -16.994 1.00 98.19 169 ALA A CA 1
ATOM 1246 C C . ALA A 1 169 ? 5.508 5.297 -15.931 1.00 98.19 169 ALA A C 1
ATOM 1248 O O . ALA A 1 169 ? 6.480 6.017 -16.163 1.00 98.19 169 ALA A O 1
ATOM 1249 N N . ILE A 1 170 ? 4.883 5.299 -14.753 1.00 97.25 170 ILE A N 1
ATOM 1250 C CA . ILE A 1 170 ? 5.498 5.878 -13.555 1.00 97.25 170 ILE A CA 1
ATOM 1251 C C . ILE A 1 170 ? 6.591 4.939 -13.056 1.00 97.25 170 ILE A C 1
ATOM 1253 O O . ILE A 1 170 ? 6.469 3.716 -13.125 1.00 97.25 170 ILE A O 1
ATOM 1257 N N . TRP A 1 171 ? 7.668 5.535 -12.556 1.00 96.69 171 TRP A N 1
ATOM 1258 C CA . TRP A 1 171 ? 8.806 4.869 -11.945 1.00 96.69 171 TRP A CA 1
ATOM 1259 C C . TRP A 1 171 ? 9.323 5.707 -10.770 1.00 96.69 171 TRP A C 1
ATOM 1261 O O . TRP A 1 171 ? 10.285 6.475 -10.882 1.00 96.69 171 TRP A O 1
ATOM 1271 N N . GLY A 1 172 ? 8.628 5.586 -9.642 1.00 94.75 172 GLY A N 1
ATOM 1272 C CA . GLY A 1 172 ? 8.814 6.392 -8.443 1.00 94.75 172 GLY A CA 1
ATOM 1273 C C . GLY A 1 172 ? 8.446 7.842 -8.711 1.00 94.75 172 GLY A C 1
ATOM 1274 O O . GLY A 1 172 ? 7.314 8.149 -9.071 1.00 94.75 172 GLY A O 1
ATOM 1275 N N . HIS A 1 173 ? 9.413 8.743 -8.582 1.00 96.75 173 HIS A N 1
ATOM 1276 C CA . HIS A 1 173 ? 9.225 10.170 -8.866 1.00 96.75 173 HIS A CA 1
ATOM 1277 C C . HIS A 1 173 ? 9.547 10.527 -10.317 1.00 96.75 173 HIS A C 1
ATOM 1279 O O . HIS A 1 173 ? 9.926 11.655 -10.614 1.00 96.75 173 HIS A O 1
ATOM 1285 N N . ASN A 1 174 ? 9.431 9.567 -11.231 1.00 98.06 174 ASN A N 1
ATOM 1286 C CA . ASN A 1 174 ? 9.747 9.756 -12.638 1.00 98.06 174 ASN A CA 1
ATOM 1287 C C . ASN A 1 174 ? 8.623 9.205 -13.515 1.00 98.06 174 ASN A C 1
ATOM 1289 O O . ASN A 1 174 ? 7.950 8.248 -13.138 1.00 98.06 174 ASN A O 1
ATOM 1293 N N . ILE A 1 175 ? 8.467 9.768 -14.710 1.00 98.50 175 ILE A N 1
ATOM 1294 C CA . ILE A 1 175 ? 7.646 9.216 -15.788 1.00 98.50 175 ILE A CA 1
ATOM 1295 C C . ILE A 1 175 ? 8.570 8.848 -16.940 1.00 98.50 175 ILE A C 1
ATOM 1297 O O . ILE A 1 175 ? 9.277 9.703 -17.474 1.00 98.50 175 ILE A O 1
ATOM 1301 N N . LEU A 1 176 ? 8.554 7.573 -17.315 1.00 98.56 176 LEU A N 1
ATOM 1302 C CA . LEU A 1 176 ? 9.134 7.075 -18.552 1.00 98.56 176 LEU A CA 1
ATOM 1303 C C . LEU A 1 176 ? 8.095 7.230 -19.664 1.00 98.56 176 LEU A C 1
ATOM 1305 O O . LEU A 1 176 ? 6.999 6.694 -19.539 1.00 98.56 176 LEU A O 1
ATOM 1309 N N . ASP A 1 177 ? 8.446 7.920 -20.746 1.00 98.38 177 ASP A N 1
ATOM 1310 C CA . ASP A 1 177 ? 7.607 8.120 -21.931 1.00 98.38 177 ASP A CA 1
ATOM 1311 C C . ASP A 1 177 ? 8.333 7.619 -23.182 1.00 98.38 177 ASP A C 1
ATOM 1313 O O . ASP A 1 177 ? 9.460 8.031 -23.460 1.00 98.38 177 ASP A O 1
ATOM 1317 N N . CYS A 1 178 ? 7.688 6.726 -23.936 1.00 98.25 178 CYS A N 1
ATOM 1318 C CA . CYS A 1 178 ? 8.202 6.202 -25.198 1.00 98.25 178 CYS A CA 1
ATOM 1319 C C . CYS A 1 178 ? 7.603 6.885 -26.439 1.00 98.25 178 CYS A C 1
ATOM 1321 O O . CYS A 1 178 ? 7.519 6.298 -27.521 1.00 98.25 178 CYS A O 1
ATOM 1323 N N . ASN A 1 179 ? 7.188 8.142 -26.287 1.00 95.62 179 ASN A N 1
ATOM 1324 C CA . ASN A 1 179 ? 6.769 9.047 -27.349 1.00 95.62 179 ASN A CA 1
ATOM 1325 C C . ASN A 1 179 ? 5.650 8.453 -28.226 1.00 95.62 179 ASN A C 1
ATOM 1327 O O . ASN A 1 179 ? 5.758 8.388 -29.454 1.00 95.62 179 ASN A O 1
ATOM 1331 N N . GLY A 1 180 ? 4.590 7.951 -27.585 1.00 96.19 180 GLY A N 1
ATOM 1332 C CA . GLY A 1 180 ? 3.431 7.357 -28.262 1.00 96.19 180 GLY A CA 1
ATOM 1333 C C . GLY A 1 180 ? 3.602 5.900 -28.699 1.00 96.19 180 GLY A C 1
ATOM 1334 O O . GLY A 1 180 ? 2.671 5.312 -29.253 1.00 96.19 180 GLY A O 1
ATOM 1335 N N . LYS A 1 181 ? 4.773 5.291 -28.483 1.00 98.25 181 LYS A N 1
ATOM 1336 C CA . LYS A 1 181 ? 5.033 3.891 -28.841 1.00 98.25 181 LYS A CA 1
ATOM 1337 C C . LYS A 1 181 ? 4.782 2.980 -27.649 1.00 98.25 181 LYS A C 1
ATOM 1339 O O . LYS A 1 181 ? 5.240 3.253 -26.548 1.00 98.25 181 LYS A O 1
ATOM 1344 N N . GLN A 1 182 ? 4.123 1.849 -27.890 1.00 98.06 182 GLN A N 1
ATOM 1345 C CA . GLN A 1 182 ? 3.860 0.855 -26.848 1.00 98.06 182 GLN A CA 1
ATOM 1346 C C . GLN A 1 182 ? 5.172 0.348 -26.234 1.00 98.06 182 GLN A C 1
ATOM 1348 O O . GLN A 1 182 ? 6.061 -0.091 -26.975 1.00 98.06 182 GLN A O 1
ATOM 1353 N N . LEU A 1 183 ? 5.278 0.359 -24.902 1.00 98.25 183 LEU A N 1
ATOM 1354 C CA . LEU A 1 183 ? 6.507 0.025 -24.167 1.00 98.25 183 LEU A CA 1
ATOM 1355 C C . LEU A 1 183 ? 7.055 -1.367 -24.528 1.00 98.25 183 LEU A C 1
ATOM 1357 O O . LEU A 1 183 ? 8.265 -1.555 -24.707 1.00 98.25 183 LEU A O 1
ATOM 1361 N N . ALA A 1 184 ? 6.154 -2.338 -24.702 1.00 96.62 184 ALA A N 1
ATOM 1362 C CA . ALA A 1 184 ? 6.487 -3.720 -25.046 1.00 96.62 184 ALA A CA 1
ATOM 1363 C C . ALA A 1 184 ? 6.936 -3.915 -26.507 1.00 96.62 184 ALA A C 1
ATOM 1365 O O . ALA A 1 184 ? 7.526 -4.944 -26.831 1.00 96.62 184 ALA A O 1
ATOM 1366 N N . SER A 1 185 ? 6.681 -2.948 -27.396 1.00 96.81 185 SER A N 1
ATOM 1367 C CA . SER A 1 185 ? 6.984 -3.076 -28.827 1.00 96.81 185 SER A CA 1
ATOM 1368 C C . SER A 1 185 ? 8.468 -2.871 -29.142 1.00 96.81 185 SER A C 1
ATOM 1370 O O . SER A 1 185 ? 9.165 -2.124 -28.453 1.00 96.81 185 SER A O 1
ATOM 1372 N N . ASP A 1 186 ? 8.947 -3.457 -30.240 1.00 96.81 186 ASP A N 1
ATOM 1373 C CA . ASP A 1 186 ? 10.311 -3.220 -30.747 1.00 96.81 186 ASP A CA 1
ATOM 1374 C C . ASP A 1 186 ? 10.519 -1.786 -31.251 1.00 96.81 186 ASP A C 1
ATOM 1376 O O . ASP A 1 186 ? 11.645 -1.301 -31.317 1.00 96.81 186 ASP A O 1
ATOM 1380 N N . ALA A 1 187 ? 9.431 -1.085 -31.582 1.00 97.25 187 ALA A N 1
ATOM 1381 C CA . ALA A 1 187 ? 9.491 0.310 -31.996 1.00 97.25 187 ALA A CA 1
ATOM 1382 C C . ALA A 1 187 ? 9.905 1.237 -30.844 1.00 97.25 187 ALA A C 1
ATOM 1384 O O . ALA A 1 187 ? 10.445 2.311 -31.109 1.00 97.25 187 ALA A O 1
ATOM 1385 N N . CYS A 1 188 ? 9.635 0.844 -29.594 1.00 98.00 188 CYS A N 1
ATOM 1386 C CA . CYS A 1 188 ? 10.045 1.573 -28.403 1.00 98.00 188 CYS A CA 1
ATOM 1387 C C . CYS A 1 188 ? 11.523 1.285 -28.094 1.00 98.00 188 CYS A C 1
ATOM 1389 O O . CYS A 1 188 ? 11.845 0.290 -27.430 1.00 98.00 188 CYS A O 1
ATOM 1391 N N . THR A 1 189 ? 12.409 2.132 -28.627 1.00 97.25 189 THR A N 1
ATOM 1392 C CA . THR A 1 189 ? 13.869 2.021 -28.479 1.00 97.25 189 THR A CA 1
ATOM 1393 C C . THR A 1 189 ? 14.408 2.981 -27.410 1.00 97.25 189 THR A C 1
ATOM 1395 O O . THR A 1 189 ? 13.737 3.960 -27.081 1.00 97.25 189 THR A O 1
ATOM 1398 N N . PRO A 1 190 ? 15.632 2.774 -26.885 1.00 97.38 190 PRO A N 1
ATOM 1399 C CA . PRO A 1 190 ? 16.213 3.683 -25.894 1.00 97.38 190 PRO A CA 1
ATOM 1400 C C . PRO A 1 190 ? 16.315 5.149 -26.347 1.00 97.38 190 PRO A C 1
ATOM 1402 O O . PRO A 1 190 ? 16.208 6.044 -25.515 1.00 97.38 190 PRO A O 1
ATOM 1405 N N . ASP A 1 191 ? 16.485 5.410 -27.648 1.00 97.25 191 ASP A N 1
ATOM 1406 C CA . ASP A 1 191 ? 16.554 6.774 -28.197 1.00 97.25 191 ASP A CA 1
ATOM 1407 C C . ASP A 1 191 ? 15.188 7.482 -28.228 1.00 97.25 191 ASP A C 1
ATOM 1409 O O . ASP A 1 191 ? 15.135 8.716 -28.206 1.00 97.25 191 ASP A O 1
ATOM 1413 N N . ASP A 1 192 ? 14.093 6.716 -28.265 1.00 97.31 192 ASP A N 1
ATOM 1414 C CA . ASP A 1 192 ? 12.723 7.238 -28.207 1.00 97.31 192 ASP A CA 1
ATOM 1415 C C . ASP A 1 192 ? 12.289 7.565 -26.778 1.00 97.31 192 ASP A C 1
ATOM 1417 O O . ASP A 1 192 ? 11.438 8.432 -26.564 1.00 97.31 192 ASP A O 1
ATOM 1421 N N . ILE A 1 193 ? 12.879 6.869 -25.805 1.00 98.50 193 ILE A N 1
ATOM 1422 C CA . ILE A 1 193 ? 12.516 6.988 -24.401 1.00 98.50 193 ILE A CA 1
ATOM 1423 C C . ILE A 1 193 ? 13.054 8.289 -23.818 1.00 98.50 193 ILE A C 1
ATOM 1425 O O . ILE A 1 193 ? 14.241 8.611 -23.933 1.00 98.50 193 ILE A O 1
ATOM 1429 N N . HIS A 1 194 ? 12.164 8.998 -23.132 1.00 98.56 194 HIS A N 1
ATOM 1430 C CA . HIS A 1 194 ? 12.477 10.115 -22.258 1.00 98.56 194 HIS A CA 1
ATOM 1431 C C . HIS A 1 194 ? 12.019 9.800 -20.839 1.00 98.56 194 HIS A C 1
ATOM 1433 O O . HIS A 1 194 ? 10.992 9.156 -20.638 1.00 98.56 194 HIS A O 1
ATOM 1439 N N . ILE A 1 195 ? 12.798 10.233 -19.853 1.00 98.56 195 ILE A N 1
ATOM 1440 C CA . ILE A 1 195 ? 12.472 10.064 -18.442 1.00 98.56 195 ILE A CA 1
ATOM 1441 C C . ILE A 1 195 ? 12.426 11.446 -17.810 1.00 98.56 195 ILE A C 1
ATOM 1443 O O . ILE A 1 195 ? 13.429 12.162 -17.783 1.00 98.56 195 ILE A O 1
ATOM 1447 N N . TYR A 1 196 ? 11.246 11.810 -17.327 1.00 98.31 196 TYR A N 1
ATOM 1448 C CA . TYR A 1 196 ? 10.947 13.128 -16.791 1.00 98.31 196 TYR A CA 1
ATOM 1449 C C . TYR A 1 196 ? 10.670 13.030 -15.289 1.00 98.31 196 TYR A C 1
ATOM 1451 O O . TYR A 1 196 ? 9.866 12.183 -14.895 1.00 98.31 196 TYR A O 1
ATOM 1459 N N . PRO A 1 197 ? 11.281 13.873 -14.440 1.00 97.50 197 PRO A N 1
ATOM 1460 C CA . PRO A 1 197 ? 10.955 13.886 -13.021 1.00 97.50 197 PRO A CA 1
ATOM 1461 C C . PRO A 1 197 ? 9.531 14.415 -12.787 1.00 97.50 197 PRO A C 1
ATOM 1463 O O . PRO A 1 197 ? 9.005 15.207 -13.574 1.00 97.50 197 PRO A O 1
ATOM 1466 N N . ILE A 1 198 ? 8.922 13.992 -11.683 1.00 97.31 198 ILE A N 1
ATOM 1467 C CA . ILE A 1 198 ? 7.661 14.508 -11.152 1.00 97.31 198 ILE A CA 1
ATOM 1468 C C . ILE A 1 198 ? 7.999 15.533 -10.071 1.00 97.31 198 ILE A C 1
ATOM 1470 O O . ILE A 1 198 ? 8.782 15.256 -9.163 1.00 97.31 198 ILE A O 1
ATOM 1474 N N . TYR A 1 199 ? 7.407 16.719 -10.155 1.00 95.50 199 TYR A N 1
ATOM 1475 C CA . TYR A 1 199 ? 7.651 17.811 -9.225 1.00 95.50 199 TYR A CA 1
ATOM 1476 C C . TYR A 1 199 ? 6.372 18.252 -8.519 1.00 95.50 199 TYR A C 1
ATOM 1478 O O . TYR A 1 199 ? 5.349 18.520 -9.146 1.00 95.50 199 TYR A O 1
ATOM 1486 N N . TRP A 1 200 ? 6.470 18.395 -7.200 1.00 94.25 200 TRP A N 1
ATOM 1487 C CA . TRP A 1 200 ? 5.461 19.018 -6.357 1.00 94.25 200 TRP A CA 1
ATOM 1488 C C . TRP A 1 200 ? 6.137 20.055 -5.462 1.00 94.25 200 TRP A C 1
ATOM 1490 O O . TRP A 1 200 ? 7.165 19.779 -4.844 1.00 94.25 200 TRP A O 1
ATOM 1500 N N . SER A 1 201 ? 5.594 21.269 -5.417 1.00 90.44 201 SER A N 1
ATOM 1501 C CA . SER A 1 201 ? 6.205 22.397 -4.705 1.00 90.44 201 SER A CA 1
ATOM 1502 C C . SER A 1 201 ? 6.182 22.264 -3.187 1.00 90.44 201 SER A C 1
ATOM 1504 O O . SER A 1 201 ? 7.051 22.824 -2.522 1.00 90.44 201 SER A O 1
ATOM 1506 N N . ASP A 1 202 ? 5.204 21.539 -2.647 1.00 86.44 202 ASP A N 1
ATOM 1507 C CA . ASP A 1 202 ? 4.863 21.575 -1.221 1.00 86.44 202 ASP A CA 1
ATOM 1508 C C . ASP A 1 202 ? 5.399 20.371 -0.436 1.00 86.44 202 ASP A C 1
ATOM 1510 O O . ASP A 1 202 ? 5.166 20.247 0.766 1.00 86.44 202 ASP A O 1
ATOM 1514 N N . GLY A 1 203 ? 6.156 19.482 -1.086 1.00 87.06 203 GLY A N 1
ATOM 1515 C CA . GLY A 1 203 ? 6.784 18.353 -0.413 1.00 87.06 203 GLY A CA 1
ATOM 1516 C C . GLY A 1 203 ? 7.290 17.270 -1.357 1.00 87.06 203 GLY A C 1
ATOM 1517 O O . GLY A 1 203 ? 7.426 17.466 -2.560 1.00 87.06 203 GLY A O 1
ATOM 1518 N N . ALA A 1 204 ? 7.568 16.102 -0.781 1.00 89.31 204 ALA A N 1
ATOM 1519 C CA . ALA A 1 204 ? 7.930 14.906 -1.528 1.00 89.31 204 ALA A CA 1
ATOM 1520 C C . ALA A 1 204 ? 6.725 13.953 -1.556 1.00 89.31 204 ALA A C 1
ATOM 1522 O O . ALA A 1 204 ? 6.315 13.490 -0.483 1.00 89.31 204 ALA A O 1
ATOM 1523 N N . PRO A 1 205 ? 6.148 13.659 -2.735 1.00 93.94 205 PRO A N 1
ATOM 1524 C CA . PRO A 1 205 ? 5.104 12.651 -2.829 1.00 93.94 205 PRO A CA 1
ATOM 1525 C C . PRO A 1 205 ? 5.653 11.275 -2.420 1.00 93.94 205 PRO A C 1
ATOM 1527 O O . PRO A 1 205 ? 6.862 11.055 -2.375 1.00 93.94 205 PRO A O 1
ATOM 1530 N N . ARG A 1 206 ? 4.771 10.338 -2.079 1.00 92.25 206 ARG A N 1
ATOM 1531 C CA . ARG A 1 206 ? 5.122 8.927 -1.893 1.00 92.25 206 ARG A CA 1
ATOM 1532 C C . ARG A 1 206 ? 4.041 8.035 -2.439 1.00 92.25 206 ARG A C 1
ATOM 1534 O O . ARG A 1 206 ? 2.870 8.408 -2.398 1.00 92.25 206 ARG A O 1
ATOM 1541 N N . GLU A 1 207 ? 4.468 6.839 -2.836 1.00 90.69 207 GLU A N 1
ATOM 1542 C CA . GLU A 1 207 ? 3.569 5.743 -3.198 1.00 90.69 207 GLU A CA 1
ATOM 1543 C C . GLU A 1 207 ? 2.513 6.225 -4.196 1.00 90.69 207 GLU A C 1
ATOM 1545 O O . GLU A 1 207 ? 1.316 6.054 -3.990 1.00 90.69 207 GLU A O 1
ATOM 1550 N N . LEU A 1 208 ? 2.971 6.908 -5.252 1.00 95.31 208 LEU A N 1
ATOM 1551 C CA . LEU A 1 208 ? 2.080 7.515 -6.226 1.00 95.31 208 LEU A CA 1
ATOM 1552 C C . LEU A 1 208 ? 1.212 6.438 -6.895 1.00 95.31 208 LEU A C 1
ATOM 1554 O O . LEU A 1 208 ? 1.661 5.312 -7.130 1.00 95.31 208 LEU A O 1
ATOM 1558 N N . ARG A 1 209 ? -0.043 6.785 -7.180 1.00 95.69 209 ARG A N 1
ATOM 1559 C CA . ARG A 1 209 ? -1.043 5.915 -7.805 1.00 95.69 209 ARG A CA 1
ATOM 1560 C C . ARG A 1 209 ? -1.683 6.647 -8.968 1.00 95.69 209 ARG A C 1
ATOM 1562 O O . ARG A 1 209 ? -2.241 7.725 -8.774 1.00 95.69 209 ARG A O 1
ATOM 1569 N N . ILE A 1 210 ? -1.597 6.071 -10.161 1.00 95.62 210 ILE A N 1
ATOM 1570 C CA . ILE A 1 210 ? -2.204 6.641 -11.366 1.00 95.62 210 ILE A CA 1
ATOM 1571 C C . ILE A 1 210 ? -3.701 6.358 -11.336 1.00 95.62 210 ILE A C 1
ATOM 1573 O O . ILE A 1 210 ? -4.134 5.249 -11.021 1.00 95.62 210 ILE A O 1
ATOM 1577 N N . HIS A 1 211 ? -4.493 7.379 -11.634 1.00 97.50 211 HIS A N 1
ATOM 1578 C CA . HIS A 1 211 ? -5.920 7.222 -11.837 1.00 97.50 211 HIS A CA 1
ATOM 1579 C C . HIS A 1 211 ? -6.186 6.590 -13.221 1.00 97.50 211 HIS A C 1
ATOM 1581 O O . HIS A 1 211 ? -5.489 6.924 -14.179 1.00 97.50 211 HIS A O 1
ATOM 1587 N N . PRO A 1 212 ? -7.217 5.735 -13.376 1.00 96.94 212 PRO A N 1
ATOM 1588 C CA . PRO A 1 212 ? -7.647 5.130 -14.645 1.00 96.94 212 PRO A CA 1
ATOM 1589 C C . PRO A 1 212 ? -7.779 6.020 -15.893 1.00 96.94 212 PRO A C 1
ATOM 1591 O O . PRO A 1 212 ? -7.955 5.491 -16.989 1.00 96.94 212 PRO A O 1
ATOM 1594 N N . ASP A 1 213 ? -7.756 7.343 -15.754 1.00 96.25 213 ASP A N 1
ATOM 1595 C CA . ASP A 1 213 ? -7.835 8.295 -16.865 1.00 96.25 213 ASP A CA 1
ATOM 1596 C C . ASP A 1 213 ? -6.474 8.758 -17.394 1.00 96.25 213 ASP A C 1
ATOM 1598 O O . ASP A 1 213 ? -6.447 9.600 -18.289 1.00 96.25 213 ASP A O 1
ATOM 1602 N N . ASP A 1 214 ? -5.370 8.226 -16.855 1.00 95.56 214 ASP A N 1
ATOM 1603 C CA . ASP A 1 214 ? -3.988 8.548 -17.234 1.00 95.56 214 ASP A CA 1
ATOM 1604 C C . ASP A 1 214 ? -3.588 10.022 -17.027 1.00 95.56 214 ASP A C 1
ATOM 1606 O O . ASP A 1 214 ? -2.514 10.454 -17.454 1.00 95.56 214 ASP A O 1
ATOM 1610 N N . VAL A 1 215 ? -4.436 10.811 -16.364 1.00 95.94 215 VAL A N 1
ATOM 1611 C CA . VAL A 1 215 ? -4.268 12.261 -16.199 1.00 95.94 215 VAL A CA 1
ATOM 1612 C C . VAL A 1 215 ? -4.121 12.627 -14.730 1.00 95.94 215 VAL A C 1
ATOM 1614 O O . VAL A 1 215 ? -3.312 13.497 -14.391 1.00 95.94 215 VAL A O 1
ATOM 1617 N N . HIS A 1 216 ? -4.881 11.973 -13.854 1.00 97.56 216 HIS A N 1
ATOM 1618 C CA . HIS A 1 216 ? -4.845 12.245 -12.425 1.00 97.56 216 HIS A CA 1
ATOM 1619 C C . HIS A 1 216 ? -3.982 11.252 -11.652 1.00 97.56 216 HIS A C 1
ATOM 1621 O O . HIS A 1 216 ? -3.696 10.135 -12.089 1.00 97.56 216 HIS A O 1
ATOM 1627 N N . ILE A 1 217 ? -3.552 11.687 -10.472 1.00 97.25 217 ILE A N 1
ATOM 1628 C CA . ILE A 1 217 ? -2.649 10.937 -9.612 1.00 97.25 217 ILE A CA 1
ATOM 1629 C C . ILE A 1 217 ? -2.993 11.180 -8.145 1.00 97.25 217 ILE A C 1
ATOM 1631 O O . ILE A 1 217 ? -3.295 12.302 -7.737 1.00 97.25 217 ILE A O 1
ATOM 1635 N N . GLY A 1 218 ? -2.959 10.111 -7.356 1.00 97.31 218 GLY A N 1
ATOM 1636 C CA . GLY A 1 218 ? -3.072 10.145 -5.903 1.00 97.31 218 GLY A CA 1
ATOM 1637 C C . GLY A 1 218 ? -1.727 9.845 -5.250 1.00 97.31 218 GLY A C 1
ATOM 1638 O O . GLY A 1 218 ? -0.948 9.051 -5.776 1.00 97.31 218 GLY A O 1
ATOM 1639 N N . TRP A 1 219 ? -1.434 10.467 -4.113 1.00 96.88 219 TRP A N 1
ATOM 1640 C CA . TRP A 1 219 ? -0.217 10.188 -3.343 1.00 96.88 219 TRP A CA 1
ATOM 1641 C C . TRP A 1 219 ? -0.417 10.481 -1.860 1.00 96.88 219 TRP A C 1
ATOM 1643 O O . TRP A 1 219 ? -1.349 11.183 -1.468 1.00 96.88 219 TRP A O 1
ATOM 1653 N N . SER A 1 220 ? 0.496 9.987 -1.029 1.00 94.31 220 SER A N 1
ATOM 1654 C CA . SER A 1 220 ? 0.615 10.424 0.365 1.00 94.31 220 SER A CA 1
ATOM 1655 C C . SER A 1 220 ? 1.875 11.270 0.566 1.00 94.31 220 SER A C 1
ATOM 1657 O O . SER A 1 220 ? 2.781 11.283 -0.267 1.00 94.31 220 SER A O 1
ATOM 1659 N N . SER A 1 221 ? 1.959 12.000 1.674 1.00 91.94 221 SER A N 1
ATOM 1660 C CA . SER A 1 221 ? 3.169 12.721 2.083 1.00 91.94 221 SER A CA 1
ATOM 1661 C C . SER A 1 221 ? 3.260 12.796 3.602 1.00 91.94 221 SER A C 1
ATOM 1663 O O . SER A 1 221 ? 2.243 12.951 4.280 1.00 91.94 221 SER A O 1
ATOM 1665 N N . PHE A 1 222 ? 4.480 12.680 4.134 1.00 84.44 222 PHE A N 1
ATOM 1666 C CA . PHE A 1 222 ? 4.712 12.800 5.575 1.00 84.44 222 PHE A CA 1
ATOM 1667 C C . PHE A 1 222 ? 4.725 14.268 5.992 1.00 84.44 222 PHE A C 1
ATOM 1669 O O . PHE A 1 222 ? 5.158 15.139 5.239 1.00 84.44 222 PHE A O 1
ATOM 1676 N N . THR A 1 223 ? 4.313 14.526 7.227 1.00 78.50 223 THR A N 1
ATOM 1677 C CA . THR A 1 223 ? 4.444 15.830 7.872 1.00 78.50 223 THR A CA 1
ATOM 1678 C C . THR A 1 223 ? 5.630 15.843 8.832 1.00 78.50 223 THR A C 1
ATOM 1680 O O . THR A 1 223 ? 6.104 14.805 9.296 1.00 78.50 223 THR A O 1
ATOM 1683 N N . ASN A 1 224 ? 6.091 17.042 9.193 1.00 66.12 224 ASN A N 1
ATOM 1684 C CA . ASN A 1 224 ? 7.204 17.216 10.133 1.00 66.12 224 ASN A CA 1
ATOM 1685 C C . ASN A 1 224 ? 6.897 16.689 11.553 1.00 66.12 224 ASN A C 1
ATOM 1687 O O . ASN A 1 224 ? 7.822 16.396 12.304 1.00 66.12 224 ASN A O 1
ATOM 1691 N N . GLY A 1 225 ? 5.617 16.536 11.916 1.00 61.50 225 GLY A N 1
ATOM 1692 C CA . GLY A 1 225 ? 5.156 16.000 13.207 1.00 61.50 225 GLY A CA 1
ATOM 1693 C C . GLY A 1 225 ? 4.992 14.479 13.229 1.00 61.50 225 GLY A C 1
ATOM 1694 O O . GLY A 1 225 ? 4.216 13.966 14.029 1.00 61.50 225 GLY A O 1
ATOM 1695 N N . ALA A 1 226 ? 5.668 13.775 12.315 1.00 58.00 226 ALA A N 1
ATOM 1696 C CA . ALA A 1 226 ? 5.525 12.343 12.080 1.00 58.00 226 ALA A CA 1
ATOM 1697 C C . ALA A 1 226 ? 4.130 11.911 11.594 1.00 58.00 226 ALA A C 1
ATOM 1699 O O . ALA A 1 226 ? 3.858 10.725 11.551 1.00 58.00 226 ALA A O 1
ATOM 1700 N N . GLY A 1 227 ? 3.258 12.837 11.186 1.00 71.44 227 GLY A N 1
ATOM 1701 C CA . GLY A 1 227 ? 1.964 12.521 10.582 1.00 71.44 227 GLY A CA 1
ATOM 1702 C C . GLY A 1 227 ? 2.052 12.232 9.084 1.00 71.44 227 GLY A C 1
ATOM 1703 O O . GLY A 1 227 ? 3.129 12.297 8.489 1.00 71.44 227 GLY A O 1
ATOM 1704 N N . GLN A 1 228 ? 0.911 11.988 8.444 1.00 84.38 228 GLN A N 1
ATOM 1705 C CA . GLN A 1 228 ? 0.820 11.999 6.984 1.00 84.38 228 GLN A CA 1
ATOM 1706 C C . GLN A 1 228 ? -0.537 12.484 6.493 1.00 84.38 228 GLN A C 1
ATOM 1708 O O . GLN A 1 228 ? -1.527 12.400 7.211 1.00 84.38 228 GLN A O 1
ATOM 1713 N N . PHE A 1 229 ? -0.561 12.949 5.251 1.00 92.25 229 PHE A N 1
ATOM 1714 C CA . PHE A 1 229 ? -1.779 13.284 4.528 1.00 92.25 229 PHE A CA 1
ATOM 1715 C C . PHE A 1 229 ? -1.761 12.657 3.145 1.00 92.25 229 PHE A C 1
ATOM 1717 O O . PHE A 1 229 ? -0.694 12.340 2.614 1.00 92.25 229 PHE A O 1
ATOM 1724 N N . SER A 1 230 ? -2.949 12.510 2.568 1.00 95.69 230 SER A N 1
ATOM 1725 C CA . SER A 1 230 ? -3.121 12.063 1.193 1.00 95.69 230 SER A CA 1
ATOM 1726 C C . SER A 1 230 ? -3.662 13.188 0.324 1.00 95.69 230 SER A C 1
ATOM 1728 O O . SER A 1 230 ? -4.405 14.052 0.791 1.00 95.69 230 SER A O 1
ATOM 1730 N N . TYR A 1 231 ? -3.261 13.171 -0.936 1.00 97.19 231 TYR A N 1
ATOM 1731 C CA . TYR A 1 231 ? -3.493 14.227 -1.903 1.00 97.19 231 TYR A CA 1
ATOM 1732 C C . TYR A 1 231 ? -3.936 13.617 -3.227 1.00 97.19 231 TYR A C 1
ATOM 1734 O O . TYR A 1 231 ? -3.621 12.464 -3.538 1.00 97.19 231 TYR A O 1
ATOM 1742 N N . PHE A 1 232 ? -4.651 14.416 -4.003 1.00 97.69 232 PHE A N 1
ATOM 1743 C CA . PHE A 1 232 ? -5.073 14.101 -5.357 1.00 97.69 232 PHE A CA 1
ATOM 1744 C C . PHE A 1 232 ? -4.812 15.309 -6.247 1.00 97.69 232 PHE A C 1
ATOM 1746 O O . PHE A 1 232 ? -4.997 16.445 -5.821 1.00 97.69 232 PHE A O 1
ATOM 1753 N N . GLY A 1 233 ? -4.373 15.084 -7.476 1.00 97.06 233 GLY A N 1
ATOM 1754 C CA . GLY A 1 233 ? -4.055 16.164 -8.398 1.00 97.06 233 GLY A CA 1
ATOM 1755 C C . GLY A 1 233 ? -3.876 15.660 -9.817 1.00 97.06 233 GLY A C 1
ATOM 1756 O O . GLY A 1 233 ? -4.158 14.501 -10.129 1.00 97.06 233 GLY A O 1
ATOM 1757 N N . ARG A 1 234 ? -3.399 16.545 -10.686 1.00 97.00 234 ARG A N 1
ATOM 1758 C CA . ARG A 1 234 ? -3.234 16.285 -12.114 1.00 97.00 234 ARG A CA 1
ATOM 1759 C C . ARG A 1 234 ? -1.768 16.349 -12.519 1.00 97.00 234 ARG A C 1
ATOM 1761 O O . ARG A 1 234 ? -1.034 17.225 -12.068 1.00 97.00 234 ARG A O 1
ATOM 1768 N N . LEU A 1 235 ? -1.373 15.448 -13.413 1.00 96.94 235 LEU A N 1
ATOM 1769 C CA . LEU A 1 235 ? -0.090 15.501 -14.101 1.00 96.94 235 LEU A CA 1
ATOM 1770 C C . LEU A 1 235 ? -0.144 16.550 -15.217 1.00 96.94 235 LEU A C 1
ATOM 1772 O O . LEU A 1 235 ? -0.990 16.487 -16.112 1.00 96.94 235 LEU A O 1
ATOM 1776 N N . GLU A 1 236 ? 0.781 17.504 -15.195 1.00 96.69 236 GLU A N 1
ATOM 1777 C CA . GLU A 1 236 ? 0.932 18.499 -16.255 1.00 96.69 236 GLU A CA 1
ATOM 1778 C C . GLU A 1 236 ? 2.366 18.518 -16.777 1.00 96.69 236 GLU A C 1
ATOM 1780 O O . GLU A 1 236 ? 3.306 18.814 -16.044 1.00 96.69 236 GLU A O 1
ATOM 1785 N N . PHE A 1 237 ? 2.549 18.189 -18.057 1.00 97.12 237 PHE A N 1
ATOM 1786 C CA . PHE A 1 237 ? 3.875 18.230 -18.661 1.00 97.12 237 PHE A CA 1
ATOM 1787 C C . PHE A 1 237 ? 4.324 19.673 -18.895 1.00 97.12 237 PHE A C 1
ATOM 1789 O O . PHE A 1 237 ? 3.674 20.437 -19.612 1.00 97.12 237 PHE A O 1
ATOM 1796 N N . ASN A 1 238 ? 5.486 20.015 -18.353 1.00 96.50 238 ASN A N 1
ATOM 1797 C CA . ASN A 1 238 ? 6.103 21.320 -18.469 1.00 96.50 238 ASN A CA 1
ATOM 1798 C C . ASN A 1 238 ? 7.436 21.213 -19.216 1.00 96.50 238 ASN A C 1
ATOM 1800 O O . ASN A 1 238 ? 8.462 20.829 -18.655 1.00 96.50 238 ASN A O 1
ATOM 1804 N N . ALA A 1 239 ? 7.428 21.578 -20.500 1.00 95.50 239 ALA A N 1
ATOM 1805 C CA . ALA A 1 239 ? 8.622 21.559 -21.347 1.00 95.50 239 ALA A CA 1
ATOM 1806 C C . ALA A 1 239 ? 9.611 22.703 -21.041 1.00 95.50 239 ALA A C 1
ATOM 1808 O O . ALA A 1 239 ? 10.793 22.614 -21.385 1.00 95.50 239 ALA A O 1
ATOM 1809 N N . HIS A 1 240 ? 9.132 23.791 -20.431 1.00 93.44 240 HIS A N 1
ATOM 1810 C CA . HIS A 1 240 ? 9.874 25.033 -20.224 1.00 93.44 240 HIS A CA 1
ATOM 1811 C C . HIS A 1 240 ? 9.637 25.562 -18.809 1.00 93.44 240 HIS A C 1
ATOM 1813 O O . HIS A 1 240 ? 8.877 26.503 -18.587 1.00 93.44 240 HIS A O 1
ATOM 1819 N N . THR A 1 241 ? 10.317 24.950 -17.844 1.00 89.06 241 THR A N 1
ATOM 1820 C CA . THR A 1 241 ? 10.151 25.265 -16.425 1.00 89.06 241 THR A CA 1
ATOM 1821 C C . THR A 1 241 ? 10.594 26.687 -16.086 1.00 89.06 241 THR A C 1
ATOM 1823 O O . THR A 1 241 ? 11.686 27.117 -16.466 1.00 89.06 241 THR A O 1
ATOM 1826 N N . SER A 1 242 ? 9.799 27.372 -15.269 1.00 80.94 242 SER A N 1
ATOM 1827 C CA . SER A 1 242 ? 10.168 28.614 -14.587 1.00 80.94 242 SER A CA 1
ATOM 1828 C C . SER A 1 242 ? 9.868 28.477 -13.094 1.00 80.94 242 SER A C 1
ATOM 1830 O O . SER A 1 242 ? 8.783 28.022 -12.747 1.00 80.94 242 SER A O 1
ATOM 1832 N N . GLY A 1 243 ? 10.784 28.891 -12.215 1.00 80.56 243 GLY A N 1
ATOM 1833 C CA . GLY A 1 243 ? 10.571 28.864 -10.762 1.00 80.56 243 GLY A CA 1
ATOM 1834 C C . GLY A 1 243 ? 11.418 27.819 -10.034 1.00 80.56 243 GLY A C 1
ATOM 1835 O O . GLY A 1 243 ? 12.579 27.610 -10.381 1.00 80.56 243 GLY A O 1
ATOM 1836 N N . THR A 1 244 ? 10.859 27.221 -8.981 1.00 82.94 244 THR A N 1
ATOM 1837 C CA . THR A 1 244 ? 11.543 26.258 -8.105 1.00 82.94 244 THR A CA 1
ATOM 1838 C C . THR A 1 244 ? 11.534 24.833 -8.672 1.00 82.94 244 THR A C 1
ATOM 1840 O O . THR A 1 244 ? 10.711 24.476 -9.520 1.00 82.94 244 THR A O 1
ATOM 1843 N N . GLY A 1 245 ? 12.461 24.002 -8.189 1.00 87.19 245 GLY A N 1
ATOM 1844 C CA . GLY A 1 245 ? 12.628 22.610 -8.620 1.00 87.19 245 GLY A CA 1
ATOM 1845 C C . GLY A 1 245 ? 13.577 22.437 -9.817 1.00 87.19 245 GLY A C 1
ATOM 1846 O O . GLY A 1 245 ? 14.270 23.384 -10.192 1.00 87.19 245 GLY A O 1
ATOM 1847 N N . PRO A 1 246 ? 13.628 21.233 -10.418 1.00 90.25 246 PRO A N 1
ATOM 1848 C CA . PRO A 1 246 ? 14.521 20.932 -11.538 1.00 90.25 246 PRO A CA 1
ATOM 1849 C C . PRO A 1 246 ? 14.253 21.821 -12.758 1.00 90.25 246 PRO A C 1
ATOM 1851 O O . PRO A 1 246 ? 13.109 21.933 -13.197 1.00 90.25 246 PRO A O 1
ATOM 1854 N N . ALA A 1 247 ? 15.304 22.424 -13.322 1.00 93.56 247 ALA A N 1
ATOM 1855 C CA . ALA A 1 247 ? 15.234 23.283 -14.510 1.00 93.56 247 ALA A CA 1
ATOM 1856 C C . ALA A 1 247 ? 15.323 22.471 -15.821 1.00 93.56 247 ALA A C 1
ATOM 1858 O O . ALA A 1 247 ? 16.143 22.748 -16.701 1.00 93.56 247 ALA A O 1
ATOM 1859 N N . VAL A 1 248 ? 14.517 21.415 -15.917 1.00 95.50 248 VAL A N 1
ATOM 1860 C CA . VAL A 1 248 ? 14.451 20.474 -17.045 1.00 95.50 248 VAL A CA 1
ATOM 1861 C C . VAL A 1 248 ? 12.990 20.171 -17.373 1.00 95.50 248 VAL A C 1
ATOM 1863 O O . VAL A 1 248 ? 12.144 20.368 -16.502 1.00 95.50 248 VAL A O 1
ATOM 1866 N N . PRO A 1 249 ? 12.667 19.675 -18.584 1.00 96.88 249 PRO A N 1
ATOM 1867 C CA . PRO A 1 249 ? 11.326 19.173 -18.857 1.00 96.88 249 PRO A CA 1
ATOM 1868 C C . PRO A 1 249 ? 10.890 18.166 -17.787 1.00 96.88 249 PRO A C 1
ATOM 1870 O O . PRO A 1 249 ? 11.663 17.270 -17.444 1.00 96.88 249 PRO A O 1
ATOM 1873 N N . ARG A 1 250 ? 9.689 18.342 -17.238 1.00 96.94 250 ARG A N 1
ATOM 1874 C CA . ARG A 1 250 ? 9.196 17.585 -16.078 1.00 96.94 250 ARG A CA 1
ATOM 1875 C C . ARG A 1 250 ? 7.671 17.524 -16.063 1.00 96.94 250 ARG A C 1
ATOM 1877 O O . ARG A 1 250 ? 7.028 18.258 -16.811 1.00 96.94 250 ARG A O 1
ATOM 1884 N N . TYR A 1 251 ? 7.101 16.694 -15.198 1.00 97.44 251 TYR A N 1
ATOM 1885 C CA . TYR A 1 251 ? 5.675 16.737 -14.877 1.00 97.44 251 TYR A CA 1
ATOM 1886 C C . TYR A 1 251 ? 5.464 17.486 -13.565 1.00 97.44 251 TYR A C 1
ATOM 1888 O O . TYR A 1 251 ? 6.014 17.094 -12.541 1.00 97.44 251 TYR A O 1
ATOM 1896 N N . ASP A 1 252 ? 4.675 18.552 -13.588 1.00 96.50 252 ASP A N 1
ATOM 1897 C CA . ASP A 1 252 ? 4.248 19.255 -12.383 1.00 96.50 252 ASP A CA 1
ATOM 1898 C C . ASP A 1 252 ? 2.947 18.617 -11.852 1.00 96.50 252 ASP A C 1
ATOM 1900 O O . ASP A 1 252 ? 2.045 18.286 -12.628 1.00 96.50 252 ASP A O 1
ATOM 1904 N N . LEU A 1 253 ? 2.848 18.440 -10.529 1.00 96.38 253 LEU A N 1
ATOM 1905 C CA . LEU A 1 253 ? 1.591 18.119 -9.850 1.00 96.38 253 LEU A CA 1
ATOM 1906 C C . LEU A 1 253 ? 0.809 19.413 -9.634 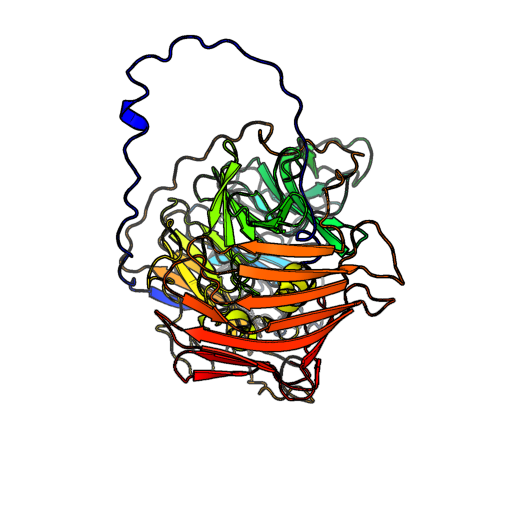1.00 96.38 253 LEU A C 1
ATOM 1908 O O . LEU A 1 253 ? 1.182 20.249 -8.807 1.00 96.38 253 LEU A O 1
ATOM 1912 N N . VAL A 1 254 ? -0.268 19.576 -10.395 1.00 95.56 254 VAL A N 1
ATOM 1913 C CA . VAL A 1 254 ? -1.113 20.775 -10.386 1.00 95.56 254 VAL A CA 1
ATOM 1914 C C . VAL A 1 254 ? -2.521 20.437 -9.917 1.00 95.56 254 VAL A C 1
ATOM 1916 O O . VAL A 1 254 ? -2.891 19.268 -9.807 1.00 95.56 254 VAL A O 1
ATOM 1919 N N . ASP A 1 255 ? -3.320 21.472 -9.649 1.00 96.12 255 ASP A N 1
ATOM 1920 C CA . ASP A 1 255 ? -4.725 21.306 -9.266 1.00 96.12 255 ASP A CA 1
ATOM 1921 C C . ASP A 1 255 ? -4.927 20.416 -8.029 1.00 96.12 255 ASP A C 1
ATOM 1923 O O . ASP A 1 255 ? -5.881 19.650 -7.947 1.00 96.12 255 ASP A O 1
ATOM 1927 N N . VAL A 1 256 ? -4.006 20.534 -7.069 1.00 97.25 256 VAL A N 1
ATOM 1928 C CA . VAL A 1 256 ? -3.922 19.640 -5.916 1.00 97.25 256 VAL A CA 1
ATOM 1929 C C . VAL A 1 256 ? -5.045 19.901 -4.913 1.00 97.25 256 VAL A C 1
ATOM 1931 O O . VAL A 1 256 ? -5.263 21.035 -4.477 1.00 97.25 256 VAL A O 1
ATOM 1934 N N . ASP A 1 257 ? -5.698 18.819 -4.507 1.00 97.19 257 ASP A N 1
ATOM 1935 C CA . ASP A 1 257 ? -6.597 18.730 -3.367 1.00 97.19 257 ASP A CA 1
ATOM 1936 C C . ASP A 1 257 ? -5.942 17.902 -2.256 1.00 97.19 257 ASP A C 1
ATOM 1938 O O . ASP A 1 257 ? -5.414 16.809 -2.478 1.00 97.19 257 ASP A O 1
ATOM 1942 N N . LEU A 1 258 ? -6.009 18.416 -1.032 1.00 96.25 258 LEU A N 1
ATOM 1943 C CA . LEU A 1 258 ? -5.773 17.657 0.186 1.00 96.25 258 LEU A CA 1
ATOM 1944 C C . LEU A 1 258 ? -7.037 16.843 0.482 1.00 96.25 258 LEU A C 1
ATOM 1946 O O . LEU A 1 258 ? -8.120 17.413 0.639 1.00 96.25 258 LEU A O 1
ATOM 1950 N N . LEU A 1 259 ? -6.898 15.521 0.609 1.00 95.75 259 LEU A N 1
ATOM 1951 C CA . LEU A 1 259 ? -8.003 14.582 0.829 1.00 95.75 259 LEU A CA 1
ATOM 1952 C C . LEU A 1 259 ? -8.497 14.603 2.283 1.00 95.75 259 LEU A C 1
ATOM 1954 O O . LEU A 1 259 ? -8.425 13.622 3.021 1.00 95.75 259 LEU A O 1
ATOM 1958 N N . VAL A 1 260 ? -8.991 15.767 2.686 1.00 93.25 260 VAL A N 1
ATOM 1959 C CA . VAL A 1 260 ? -9.556 16.087 3.992 1.00 93.25 260 VAL A CA 1
ATOM 1960 C C . VAL A 1 260 ? -10.861 16.827 3.749 1.00 93.25 260 VAL A C 1
ATOM 1962 O O . VAL A 1 260 ? -10.855 17.855 3.069 1.00 93.25 260 VAL A O 1
ATOM 1965 N N . ASP A 1 261 ? -11.954 16.332 4.332 1.00 91.25 261 ASP A N 1
ATOM 1966 C CA . ASP A 1 261 ? -13.221 17.059 4.364 1.00 91.25 261 ASP A CA 1
ATOM 1967 C C . ASP A 1 261 ? -13.203 18.094 5.498 1.00 91.25 261 ASP A C 1
ATOM 1969 O O . ASP A 1 261 ? -13.280 17.719 6.673 1.00 91.25 261 ASP A O 1
ATOM 1973 N N . PRO A 1 262 ? -13.130 19.404 5.190 1.00 86.69 262 PRO A N 1
ATOM 1974 C CA . PRO A 1 262 ? -13.043 20.441 6.212 1.00 86.69 262 PRO A CA 1
ATOM 1975 C C . PRO A 1 262 ? -14.361 20.620 6.984 1.00 86.69 262 PRO A C 1
ATOM 1977 O O . PRO A 1 262 ? -14.389 21.282 8.022 1.00 86.69 262 PRO A O 1
ATOM 1980 N N . LYS A 1 263 ? -15.469 20.067 6.473 1.00 84.94 263 LYS A N 1
ATOM 1981 C CA . LYS A 1 263 ? -16.793 20.056 7.113 1.00 84.94 263 LYS A CA 1
ATOM 1982 C C . LYS A 1 263 ? -17.130 18.685 7.705 1.00 84.94 263 LYS A C 1
ATOM 1984 O O . LYS A 1 263 ? -18.148 18.558 8.392 1.00 84.94 263 LYS A O 1
ATOM 1989 N N . GLY A 1 264 ? -16.286 17.693 7.444 1.00 81.31 264 GLY A N 1
ATOM 1990 C CA . GLY A 1 264 ? -16.431 16.324 7.896 1.00 81.31 264 GLY A CA 1
ATOM 1991 C C . GLY A 1 264 ? -16.285 16.199 9.409 1.00 81.31 264 GLY A C 1
ATOM 1992 O O . GLY A 1 264 ? -15.697 17.036 10.099 1.00 81.31 264 GLY A O 1
ATOM 1993 N N . ARG A 1 265 ? -16.849 15.121 9.948 1.00 83.81 265 ARG A N 1
ATOM 1994 C CA . ARG A 1 265 ? -16.630 14.707 11.340 1.00 83.81 265 ARG A CA 1
ATOM 1995 C C . ARG A 1 265 ? -15.459 13.734 11.383 1.00 83.81 265 ARG A C 1
ATOM 1997 O O . ARG A 1 265 ? -15.280 12.986 10.430 1.00 83.81 265 ARG A O 1
ATOM 2004 N N . ALA A 1 266 ? -14.710 13.683 12.483 1.00 86.38 266 ALA A N 1
ATOM 2005 C CA . ALA A 1 266 ? -13.826 12.541 12.703 1.00 86.38 266 ALA A CA 1
ATOM 2006 C C . ALA A 1 266 ? -14.629 11.289 12.998 1.00 86.38 266 ALA A C 1
ATOM 2008 O O . ALA A 1 266 ? -15.785 11.349 13.419 1.00 86.38 266 ALA A O 1
ATOM 2009 N N . PHE A 1 267 ? -13.935 10.164 12.870 1.00 89.31 267 PHE A N 1
ATOM 2010 C CA . PHE A 1 267 ? -14.445 8.863 13.247 1.00 89.31 267 PHE A CA 1
ATOM 2011 C C . PHE A 1 267 ? -14.925 8.830 14.704 1.00 89.31 267 PHE A C 1
ATOM 2013 O O . PHE A 1 267 ? -16.001 8.311 14.974 1.00 89.31 267 PHE A O 1
ATOM 2020 N N . ILE A 1 268 ? -14.181 9.424 15.646 1.00 92.31 268 ILE A N 1
ATOM 2021 C CA . ILE A 1 268 ? -14.609 9.564 17.046 1.00 92.31 268 ILE A CA 1
ATOM 2022 C C . ILE A 1 268 ? -14.847 11.040 17.355 1.00 92.31 268 ILE A C 1
ATOM 2024 O O . ILE A 1 268 ? -13.953 11.876 17.229 1.00 92.31 268 ILE A O 1
ATOM 2028 N N . THR A 1 269 ? -16.057 11.350 17.810 1.00 92.31 269 THR A N 1
ATOM 2029 C CA . THR A 1 269 ? -16.474 12.702 18.206 1.00 92.31 269 THR A CA 1
ATOM 2030 C C . THR A 1 269 ? -16.975 12.714 19.642 1.00 92.31 269 THR A C 1
ATOM 2032 O O . THR A 1 269 ? -17.418 11.685 20.147 1.00 92.31 269 THR A O 1
ATOM 2035 N N . ALA A 1 270 ? -16.935 13.879 20.290 1.00 93.06 270 ALA A N 1
ATOM 2036 C CA . ALA A 1 270 ? -17.507 14.086 21.616 1.00 93.06 270 ALA A CA 1
ATOM 2037 C C . ALA A 1 270 ? -18.605 15.157 21.578 1.00 93.06 270 ALA A C 1
ATOM 2039 O O . ALA A 1 270 ? -18.410 16.239 21.023 1.00 93.06 270 ALA A O 1
ATOM 2040 N N . ASN A 1 271 ? -19.744 14.876 22.209 1.00 93.12 271 ASN A N 1
ATOM 2041 C CA . ASN A 1 271 ? -20.787 15.851 22.508 1.00 93.12 271 ASN A CA 1
ATOM 2042 C C . ASN A 1 271 ? -20.971 15.939 24.027 1.00 93.12 271 ASN A C 1
ATOM 2044 O O . ASN A 1 271 ? -21.607 15.081 24.640 1.00 93.12 271 ASN A O 1
ATOM 2048 N N . GLY A 1 272 ? -20.372 16.957 24.649 1.00 93.62 272 GLY A N 1
ATOM 2049 C CA . GLY A 1 272 ? -20.245 16.996 26.105 1.00 93.62 272 GLY A CA 1
ATOM 2050 C C . GLY A 1 272 ? -19.423 15.801 26.592 1.00 93.62 272 GLY A C 1
ATOM 2051 O O . GLY A 1 272 ? -18.285 15.633 26.168 1.00 93.62 272 GLY A O 1
ATOM 2052 N N . SER A 1 273 ? -20.009 14.966 27.450 1.00 96.00 273 SER A N 1
ATOM 2053 C CA . SER A 1 273 ? -19.395 13.736 27.968 1.00 96.00 273 SER A CA 1
ATOM 2054 C C . SER A 1 273 ? -19.813 12.470 27.205 1.00 96.00 273 SER A C 1
ATOM 2056 O O . SER A 1 273 ? -19.612 11.370 27.706 1.00 96.00 273 SER A O 1
ATOM 2058 N N . GLU A 1 274 ? -20.430 12.577 26.027 1.00 97.88 274 GLU A N 1
ATOM 2059 C CA . GLU A 1 274 ? -20.822 11.416 25.214 1.00 97.88 274 GLU A CA 1
ATOM 2060 C C . GLU A 1 274 ? -19.915 11.286 23.986 1.00 97.88 274 GLU A C 1
ATOM 2062 O O . GLU A 1 274 ? -19.803 12.233 23.204 1.00 97.88 274 GLU A O 1
ATOM 2067 N N . LEU A 1 275 ? -19.285 10.121 23.801 1.00 97.44 275 LEU A N 1
ATOM 2068 C CA . LEU A 1 275 ? -18.567 9.786 22.570 1.00 97.44 275 LEU A CA 1
ATOM 2069 C C . LEU A 1 275 ? -19.525 9.217 21.525 1.00 97.44 275 LEU A C 1
ATOM 2071 O O . LEU A 1 275 ? -20.479 8.512 21.857 1.00 97.44 275 LEU A O 1
ATOM 2075 N N . LYS A 1 276 ? -19.236 9.485 20.251 1.00 95.19 276 LYS A N 1
ATOM 2076 C CA . LYS A 1 276 ? -19.945 8.909 19.103 1.00 95.19 276 LYS A CA 1
ATOM 2077 C C . LYS A 1 276 ? -18.966 8.461 18.032 1.00 95.19 276 LYS A C 1
ATOM 2079 O O . LYS A 1 276 ? -18.087 9.237 17.650 1.00 95.19 276 LYS A O 1
ATOM 2084 N N . LEU A 1 277 ? -19.184 7.246 17.536 1.00 93.50 277 LEU A N 1
ATOM 2085 C CA . LEU A 1 277 ? -18.516 6.705 16.357 1.00 93.50 277 LEU A CA 1
ATOM 2086 C C . LEU A 1 277 ? -19.265 7.151 15.091 1.00 93.50 277 LEU A C 1
ATOM 2088 O O . LEU A 1 277 ? -20.492 7.060 15.045 1.00 93.50 277 LEU A O 1
ATOM 2092 N N . GLN A 1 278 ? -18.533 7.633 14.091 1.00 91.69 278 GLN A N 1
ATOM 2093 C CA . GLN A 1 278 ? -19.027 8.120 12.798 1.00 91.69 278 GLN A CA 1
ATOM 2094 C C . GLN A 1 278 ? -18.381 7.264 11.688 1.00 91.69 278 GLN A C 1
ATOM 2096 O O . GLN A 1 278 ? -17.414 7.703 11.065 1.00 91.69 278 GLN A O 1
ATOM 2101 N N . PRO A 1 279 ? -18.825 6.012 11.468 1.00 89.31 279 PRO A N 1
ATOM 2102 C CA . PRO A 1 279 ? -18.215 5.112 10.481 1.00 89.31 279 PRO A CA 1
ATOM 2103 C C . PRO A 1 279 ? -18.267 5.635 9.037 1.00 89.31 279 PRO A C 1
ATOM 2105 O O . PRO A 1 279 ? -17.513 5.176 8.187 1.00 89.31 279 PRO A O 1
ATOM 2108 N N . GLU A 1 280 ? -19.136 6.603 8.760 1.00 90.50 280 GLU A N 1
ATOM 2109 C CA . GLU A 1 280 ? -19.244 7.314 7.490 1.00 90.50 280 GLU A CA 1
ATOM 2110 C C . GLU A 1 280 ? -18.200 8.430 7.307 1.00 90.50 280 GLU A C 1
ATOM 2112 O O . GLU A 1 280 ? -18.157 9.055 6.249 1.00 90.50 280 GLU A O 1
ATOM 2117 N N . SER A 1 281 ? -17.379 8.724 8.324 1.00 91.56 281 SER A N 1
ATOM 2118 C CA . SER A 1 281 ? -16.363 9.773 8.230 1.00 91.56 281 SER A CA 1
ATOM 2119 C C . SER A 1 281 ? -15.302 9.444 7.183 1.00 91.56 281 SER A C 1
ATOM 2121 O O . SER A 1 281 ? -14.743 8.344 7.182 1.00 91.56 281 SER A O 1
ATOM 2123 N N . ILE A 1 282 ? -14.936 10.432 6.369 1.00 93.19 282 ILE A N 1
ATOM 2124 C CA . ILE A 1 282 ? -13.795 10.332 5.459 1.00 93.19 282 ILE A CA 1
ATOM 2125 C C . ILE A 1 282 ? -12.512 10.472 6.288 1.00 93.19 282 ILE A C 1
ATOM 2127 O O . ILE A 1 282 ? -12.150 11.567 6.717 1.00 93.19 282 ILE A O 1
ATOM 2131 N N . ASN A 1 283 ? -11.836 9.352 6.545 1.00 88.75 283 ASN A N 1
ATOM 2132 C CA . ASN A 1 283 ? -10.603 9.306 7.332 1.00 88.75 283 ASN A CA 1
ATOM 2133 C C . ASN A 1 283 ? -9.507 8.554 6.567 1.00 88.75 283 ASN A C 1
ATOM 2135 O O . ASN A 1 283 ? -9.265 7.366 6.781 1.00 88.75 283 ASN A O 1
ATOM 2139 N N . ILE A 1 284 ? -8.892 9.254 5.615 1.00 92.56 284 ILE A N 1
ATOM 2140 C CA . ILE A 1 284 ? -7.898 8.685 4.705 1.00 92.56 284 ILE A CA 1
ATOM 2141 C C . ILE A 1 284 ? -6.528 8.693 5.383 1.00 92.56 284 ILE A C 1
ATOM 2143 O O . ILE A 1 284 ? -5.872 9.731 5.459 1.00 92.56 284 ILE A O 1
ATOM 2147 N N . GLY A 1 285 ? -6.092 7.525 5.859 1.00 87.81 285 GLY A N 1
ATOM 2148 C CA . GLY A 1 285 ? -4.761 7.332 6.428 1.00 87.81 285 GLY A CA 1
ATOM 2149 C C . GLY A 1 285 ? -3.680 7.328 5.351 1.00 87.81 285 GLY A C 1
ATOM 2150 O O . GLY A 1 285 ? -2.813 8.201 5.337 1.00 87.81 285 GLY A O 1
ATOM 2151 N N . GLU A 1 286 ? -3.740 6.357 4.438 1.00 90.69 286 GLU A N 1
ATOM 2152 C CA . GLU A 1 286 ? -2.831 6.247 3.285 1.00 90.69 286 GLU A CA 1
ATOM 2153 C C . GLU A 1 286 ? -3.608 5.916 2.026 1.00 90.69 286 GLU A C 1
ATOM 2155 O O . GLU A 1 286 ? -4.369 4.948 2.009 1.00 90.69 286 GLU A O 1
ATOM 2160 N N . LEU A 1 287 ? -3.385 6.685 0.964 1.00 95.38 287 LEU A N 1
ATOM 2161 C CA . LEU A 1 287 ? -3.951 6.385 -0.341 1.00 95.38 287 LEU A CA 1
ATOM 2162 C C . LEU A 1 287 ? -3.288 5.121 -0.901 1.00 95.38 287 LEU A C 1
ATOM 2164 O O . LEU A 1 287 ? -2.069 4.945 -0.833 1.00 95.38 287 LEU A O 1
ATOM 2168 N N . ARG A 1 288 ? -4.108 4.223 -1.448 1.00 95.12 288 ARG A N 1
ATOM 2169 C CA . ARG A 1 288 ? -3.662 2.942 -2.010 1.00 95.12 288 ARG A CA 1
ATOM 2170 C C . ARG A 1 288 ? -3.990 2.743 -3.473 1.00 95.12 288 ARG A C 1
ATOM 2172 O O . ARG A 1 288 ? -3.337 1.922 -4.108 1.00 95.12 288 ARG A O 1
ATOM 2179 N N . GLY A 1 289 ? -4.898 3.535 -4.025 1.00 96.06 289 GLY A N 1
ATOM 2180 C CA . GLY A 1 289 ? -5.215 3.510 -5.444 1.00 96.06 289 GLY A CA 1
ATOM 2181 C C . GLY A 1 289 ? -6.636 3.972 -5.692 1.00 96.06 289 GLY A C 1
ATOM 2182 O O . GLY A 1 289 ? -7.184 4.753 -4.913 1.00 96.06 289 GLY A O 1
ATOM 2183 N N . PHE A 1 290 ? -7.225 3.454 -6.761 1.00 97.81 290 PHE A N 1
ATOM 2184 C CA . PHE A 1 290 ? -8.584 3.767 -7.174 1.00 97.81 290 PHE A CA 1
ATOM 2185 C C . PHE A 1 290 ? -9.345 2.489 -7.522 1.00 97.81 290 PHE A C 1
ATOM 2187 O O . PHE A 1 290 ? -8.725 1.450 -7.776 1.00 97.81 290 PHE A O 1
ATOM 2194 N N . SER A 1 291 ? -10.676 2.568 -7.547 1.00 98.12 291 SER A N 1
ATOM 2195 C CA . SER A 1 291 ? -11.502 1.553 -8.209 1.00 98.12 291 SER A CA 1
ATOM 2196 C C . SER A 1 291 ? -11.072 1.381 -9.678 1.00 98.12 291 SER A C 1
ATOM 2198 O O . SER A 1 291 ? -10.381 2.225 -10.254 1.00 98.12 291 SER A O 1
ATOM 2200 N N . GLY A 1 292 ? -11.464 0.275 -10.306 1.00 97.06 292 GLY A N 1
ATOM 2201 C CA . GLY A 1 292 ? -11.193 -0.006 -11.715 1.00 97.06 292 GLY A CA 1
ATOM 2202 C C . GLY A 1 292 ? -11.749 1.057 -12.666 1.00 97.06 292 GLY A C 1
ATOM 2203 O O . GLY A 1 292 ? -11.079 1.406 -13.641 1.00 97.06 292 GLY A O 1
ATOM 2204 N N . SER A 1 293 ? -12.921 1.630 -12.384 1.00 97.19 293 SER A N 1
ATOM 2205 C CA . SER A 1 293 ? -13.424 2.813 -13.105 1.00 97.19 293 SER A CA 1
ATOM 2206 C C . SER A 1 293 ? -12.760 4.114 -12.658 1.00 97.19 293 SER A C 1
ATOM 2208 O O . SER A 1 293 ? -12.609 5.021 -13.477 1.00 97.19 293 SER A O 1
ATOM 2210 N N . GLY A 1 294 ? -12.334 4.211 -11.399 1.00 97.94 294 GLY A N 1
ATOM 2211 C CA . GLY A 1 294 ? -11.718 5.405 -10.825 1.00 97.94 294 GLY A CA 1
ATOM 2212 C C . GLY A 1 294 ? -12.693 6.333 -10.094 1.00 97.94 294 GLY A C 1
ATOM 2213 O O . GLY A 1 294 ? -12.314 7.415 -9.664 1.00 97.94 294 GLY A O 1
ATOM 2214 N N . ASP A 1 295 ? -13.953 5.936 -9.922 1.00 97.88 295 ASP A N 1
ATOM 2215 C CA . ASP A 1 295 ? -14.953 6.713 -9.178 1.00 97.88 295 ASP A CA 1
ATOM 2216 C C . ASP A 1 295 ? -14.735 6.719 -7.652 1.00 97.88 295 ASP A C 1
ATOM 2218 O O . ASP A 1 295 ? -15.295 7.568 -6.950 1.00 97.88 295 ASP A O 1
ATOM 2222 N N . GLU A 1 296 ? -13.889 5.827 -7.132 1.00 98.38 296 GLU A N 1
ATOM 2223 C CA . GLU A 1 296 ? -13.561 5.713 -5.713 1.00 98.38 296 GLU A CA 1
ATOM 2224 C C . GLU A 1 296 ? -12.051 5.783 -5.462 1.00 98.38 296 GLU A C 1
ATOM 2226 O O . GLU A 1 296 ? -11.252 5.170 -6.169 1.00 98.38 296 GLU A O 1
ATOM 2231 N N . ILE A 1 297 ? -11.664 6.478 -4.391 1.00 98.38 297 ILE A N 1
ATOM 2232 C CA . ILE A 1 297 ? -10.312 6.440 -3.824 1.00 98.38 297 ILE A CA 1
ATOM 2233 C C . ILE A 1 297 ? -10.246 5.297 -2.817 1.00 98.38 297 ILE A C 1
ATOM 2235 O O . ILE A 1 297 ? -11.059 5.228 -1.894 1.00 98.38 297 ILE A O 1
ATOM 2239 N N . LEU A 1 298 ? -9.244 4.435 -2.965 1.00 98.00 298 LEU A N 1
ATOM 2240 C CA . LEU A 1 298 ? -8.953 3.335 -2.052 1.00 98.00 298 LEU A CA 1
ATOM 2241 C C . LEU A 1 298 ? -7.916 3.773 -1.031 1.00 98.00 298 LEU A C 1
ATOM 2243 O O . LEU A 1 298 ? -6.911 4.396 -1.390 1.00 98.00 298 LEU A O 1
ATOM 2247 N N . TYR A 1 299 ? -8.120 3.412 0.229 1.00 96.56 299 TYR A N 1
ATOM 2248 C CA . TYR A 1 299 ? -7.206 3.819 1.282 1.00 96.56 299 TYR A CA 1
ATOM 2249 C C . TYR A 1 299 ? -7.168 2.865 2.470 1.00 96.56 299 TYR A C 1
ATOM 2251 O O . TYR A 1 299 ? -8.108 2.121 2.750 1.00 96.56 299 TYR A O 1
ATOM 2259 N N . LEU A 1 300 ? -6.054 2.946 3.189 1.00 93.25 300 LEU A N 1
ATOM 2260 C CA . LEU A 1 300 ? -5.901 2.411 4.530 1.00 93.25 300 LEU A CA 1
ATOM 2261 C C . LEU A 1 300 ? -6.559 3.373 5.521 1.00 93.25 300 LEU A C 1
ATOM 2263 O O . LEU A 1 300 ? -6.151 4.537 5.608 1.00 93.25 300 LEU A O 1
ATOM 2267 N N . GLY A 1 301 ? -7.591 2.916 6.226 1.00 87.06 301 GLY A N 1
ATOM 2268 C CA . GLY A 1 301 ? -8.380 3.757 7.125 1.00 87.06 301 GLY A CA 1
ATOM 2269 C C . GLY A 1 301 ? -8.152 3.464 8.602 1.00 87.06 301 GLY A C 1
ATOM 2270 O O . GLY A 1 301 ? -7.325 2.636 8.987 1.00 87.06 301 GLY A O 1
ATOM 2271 N N . ALA A 1 302 ? -8.911 4.174 9.436 1.00 78.38 302 ALA A N 1
ATOM 2272 C CA . ALA A 1 302 ? -8.933 3.944 10.874 1.00 78.38 302 ALA A CA 1
ATOM 2273 C C . ALA A 1 302 ? -9.510 2.561 11.194 1.00 78.38 302 ALA A C 1
ATOM 2275 O O . ALA A 1 302 ? -10.385 2.085 10.460 1.00 78.38 302 ALA A O 1
ATOM 2276 N N . PRO A 1 303 ? -9.108 1.955 12.320 1.00 90.25 303 PRO A N 1
ATOM 2277 C CA . PRO A 1 303 ? -9.809 0.799 12.846 1.00 90.25 303 PRO A CA 1
ATOM 2278 C C . PRO A 1 303 ? -11.297 1.088 13.050 1.00 90.25 303 PRO A C 1
ATOM 2280 O O . PRO A 1 303 ? -11.649 2.057 13.722 1.00 90.25 303 PRO A O 1
ATOM 2283 N N . THR A 1 304 ? -12.175 0.254 12.477 1.00 92.81 304 THR A N 1
ATOM 2284 C CA . THR A 1 304 ? -13.591 0.217 12.893 1.00 92.81 304 THR A CA 1
ATOM 2285 C C . THR A 1 304 ? -13.762 -0.635 14.150 1.00 92.81 304 THR A C 1
ATOM 2287 O O . THR A 1 304 ? -14.611 -0.340 14.987 1.00 92.81 304 THR A O 1
ATOM 2290 N N . GLU A 1 305 ? -12.945 -1.678 14.292 1.00 94.75 305 GLU A N 1
ATOM 2291 C CA . GLU A 1 305 ? -12.843 -2.518 15.486 1.00 94.75 305 GLU A CA 1
ATOM 2292 C C . GLU A 1 305 ? -11.430 -2.401 16.056 1.00 94.75 305 GLU A C 1
ATOM 2294 O O . GLU A 1 305 ? -10.474 -2.256 15.297 1.00 94.75 305 GLU A O 1
ATOM 2299 N N . SER A 1 306 ? -11.305 -2.461 17.382 1.00 95.50 306 SER A N 1
ATOM 2300 C CA . SER A 1 306 ? -10.060 -2.185 18.104 1.00 95.50 306 SER A CA 1
ATOM 2301 C C . SER A 1 306 ? -8.847 -2.902 17.509 1.00 95.50 306 SER A C 1
ATOM 2303 O O . SER A 1 306 ? -8.833 -4.129 17.387 1.00 95.50 306 SER A O 1
ATOM 2305 N N . THR A 1 307 ? -7.802 -2.144 17.170 1.00 94.75 307 THR A N 1
ATOM 2306 C CA . THR A 1 307 ? -6.531 -2.608 16.578 1.00 94.75 307 THR A CA 1
ATOM 2307 C C . THR A 1 307 ? -6.612 -3.334 15.234 1.00 94.75 307 THR A C 1
ATOM 2309 O O . THR A 1 307 ? -5.601 -3.863 14.775 1.00 94.75 307 THR A O 1
ATOM 2312 N N . ASN A 1 308 ? -7.773 -3.351 14.580 1.00 94.06 308 ASN A N 1
ATOM 2313 C CA . ASN A 1 308 ? -7.924 -3.923 13.249 1.00 94.06 308 ASN A CA 1
ATOM 2314 C C . ASN A 1 308 ? -7.643 -2.861 12.181 1.00 94.06 308 ASN A C 1
ATOM 2316 O O . ASN A 1 308 ? -8.299 -1.824 12.172 1.00 94.06 308 ASN A O 1
ATOM 2320 N N . ILE A 1 309 ? -6.685 -3.082 11.282 1.00 92.88 309 ILE A N 1
ATOM 2321 C CA . ILE A 1 309 ? -6.375 -2.088 10.249 1.00 92.88 309 ILE A CA 1
ATOM 2322 C C . ILE A 1 309 ? -7.088 -2.465 8.951 1.00 92.88 309 ILE A C 1
ATOM 2324 O O . ILE A 1 309 ? -6.692 -3.399 8.252 1.00 92.88 309 ILE A O 1
ATOM 2328 N N . ASP A 1 310 ? -8.133 -1.698 8.644 1.00 94.00 310 ASP A N 1
ATOM 2329 C CA . ASP A 1 310 ? -9.060 -1.968 7.552 1.00 94.00 310 ASP A CA 1
ATOM 2330 C C . ASP A 1 310 ? -8.785 -1.122 6.297 1.00 94.00 310 ASP A C 1
ATOM 2332 O O . ASP A 1 310 ? -8.284 0.008 6.350 1.00 94.00 310 ASP A O 1
ATOM 2336 N N . LEU A 1 311 ? -9.215 -1.657 5.157 1.00 96.81 311 LEU A N 1
ATOM 2337 C CA . LEU A 1 311 ? -9.268 -0.962 3.880 1.00 96.81 311 LEU A CA 1
ATOM 2338 C C . LEU A 1 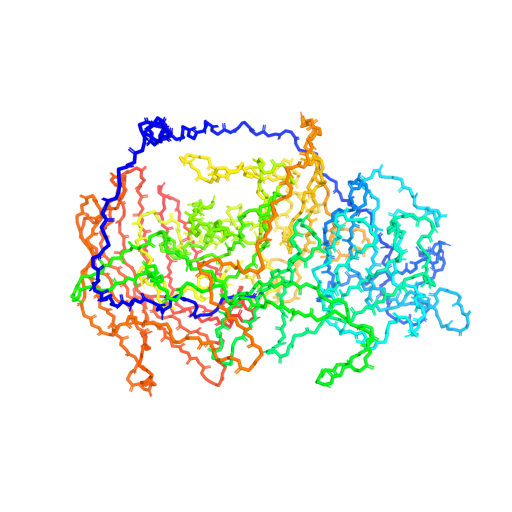311 ? -10.660 -0.388 3.633 1.00 96.81 311 LEU A C 1
ATOM 2340 O O . LEU A 1 311 ? -11.679 -0.999 3.966 1.00 96.81 311 LEU A O 1
ATOM 2344 N N . TYR A 1 312 ? -10.693 0.775 2.996 1.00 97.81 312 TYR A N 1
ATOM 2345 C CA . TYR A 1 312 ? -11.910 1.514 2.687 1.00 97.81 312 TYR A CA 1
ATOM 2346 C C . TYR A 1 312 ? -11.863 2.060 1.262 1.00 97.81 312 TYR A C 1
ATOM 2348 O O . TYR A 1 312 ? -10.797 2.199 0.657 1.00 97.81 312 TYR A O 1
ATOM 2356 N N . ALA A 1 313 ? -13.043 2.404 0.760 1.00 97.94 313 ALA A N 1
ATOM 2357 C CA . ALA A 1 313 ? -13.227 3.190 -0.445 1.00 97.94 313 ALA A CA 1
ATOM 2358 C C . ALA A 1 313 ? -14.068 4.432 -0.124 1.00 97.94 313 ALA A C 1
ATOM 2360 O O . ALA A 1 313 ? -15.006 4.354 0.675 1.00 97.94 313 ALA A O 1
ATOM 2361 N N . VAL A 1 314 ? -13.742 5.563 -0.749 1.00 97.88 314 VAL A N 1
ATOM 2362 C CA . VAL A 1 314 ? -14.558 6.784 -0.717 1.00 97.88 314 VAL A CA 1
ATOM 2363 C C . VAL A 1 314 ? -14.845 7.255 -2.133 1.00 97.88 314 VAL A C 1
ATOM 2365 O O . VAL A 1 314 ? -13.932 7.406 -2.942 1.00 97.88 314 VAL A O 1
ATOM 2368 N N . HIS A 1 315 ? -16.112 7.510 -2.435 1.00 97.75 315 HIS A N 1
ATOM 2369 C CA . HIS A 1 315 ? -16.513 7.998 -3.748 1.00 97.75 315 HIS A CA 1
ATOM 2370 C C . HIS A 1 315 ? -16.033 9.441 -3.969 1.00 97.75 315 HIS A C 1
ATOM 2372 O O . HIS A 1 315 ? -16.306 10.334 -3.161 1.00 97.75 315 HIS A O 1
ATOM 2378 N N . ILE A 1 316 ? -15.377 9.696 -5.103 1.00 96.75 316 ILE A N 1
ATOM 2379 C CA . ILE A 1 316 ? -14.729 10.978 -5.414 1.00 96.75 316 ILE A CA 1
ATOM 2380 C C . ILE A 1 316 ? -15.739 12.132 -5.419 1.00 96.75 316 ILE A C 1
ATOM 2382 O O . ILE A 1 316 ? -15.496 13.160 -4.805 1.00 96.75 316 ILE A O 1
ATOM 2386 N N . GLU A 1 317 ? -16.905 11.982 -6.048 1.00 95.06 317 GLU A N 1
ATOM 2387 C CA . GLU A 1 317 ? -17.893 13.075 -6.070 1.00 95.06 317 GLU A CA 1
ATOM 2388 C C . GLU A 1 317 ? -18.720 13.203 -4.779 1.00 95.06 317 GLU A C 1
ATOM 2390 O O . GLU A 1 317 ? -18.882 14.302 -4.251 1.00 95.06 317 GLU A O 1
ATOM 2395 N N . THR A 1 318 ? -19.257 12.093 -4.263 1.00 95.38 318 THR A N 1
ATOM 2396 C CA . THR A 1 318 ? -20.271 12.119 -3.195 1.00 95.38 318 THR A CA 1
ATOM 2397 C C . THR A 1 318 ? -19.698 12.071 -1.780 1.00 95.38 318 THR A C 1
ATOM 2399 O O . THR A 1 318 ? -20.409 12.415 -0.839 1.00 95.38 318 THR A O 1
ATOM 2402 N N . GLY A 1 319 ? -18.447 11.631 -1.607 1.00 95.44 319 GLY A N 1
ATOM 2403 C CA . GLY A 1 319 ? -17.836 11.433 -0.289 1.00 95.44 319 GLY A CA 1
ATOM 2404 C C . GLY A 1 319 ? -18.397 10.240 0.492 1.00 95.44 319 GLY A C 1
ATOM 2405 O O . GLY A 1 319 ? -18.093 10.093 1.671 1.00 95.44 319 GLY A O 1
ATOM 2406 N N . ILE A 1 320 ? -19.219 9.385 -0.132 1.00 96.50 320 ILE A N 1
ATOM 2407 C CA . ILE A 1 320 ? -19.742 8.175 0.514 1.00 96.50 320 ILE A CA 1
ATOM 2408 C C . ILE A 1 320 ? -18.588 7.208 0.770 1.00 96.50 320 ILE A C 1
ATOM 2410 O O . ILE A 1 320 ? -17.867 6.840 -0.157 1.00 96.50 320 ILE A O 1
ATOM 2414 N N . VAL A 1 321 ? -18.453 6.784 2.025 1.00 96.62 321 VAL A N 1
ATOM 2415 C CA . VAL A 1 321 ? -17.445 5.828 2.488 1.00 96.62 321 VAL A CA 1
ATOM 2416 C C . VAL A 1 321 ? -18.047 4.432 2.600 1.00 96.62 321 VAL A C 1
ATOM 2418 O O . VAL A 1 321 ? -19.168 4.263 3.084 1.00 96.62 321 VAL A O 1
ATOM 2421 N N . ARG A 1 322 ? -17.273 3.413 2.221 1.00 95.44 322 ARG A N 1
ATOM 2422 C CA . ARG A 1 322 ? -17.569 2.006 2.512 1.00 95.44 322 ARG A CA 1
ATOM 2423 C C . ARG A 1 322 ? -16.326 1.269 3.005 1.00 95.44 322 ARG A C 1
ATOM 2425 O O . ARG A 1 322 ? -15.235 1.436 2.463 1.00 95.44 322 ARG A O 1
ATOM 2432 N N . ARG A 1 323 ? -16.507 0.437 4.032 1.00 95.62 323 ARG A N 1
ATOM 2433 C CA . ARG A 1 323 ? -15.487 -0.484 4.554 1.00 95.62 323 ARG A CA 1
ATOM 2434 C C . ARG A 1 323 ? -15.382 -1.690 3.617 1.00 95.62 323 ARG A C 1
ATOM 2436 O O . ARG A 1 323 ? -16.406 -2.254 3.244 1.00 95.62 323 ARG A O 1
ATOM 2443 N N . LEU A 1 324 ? -14.165 -2.056 3.221 1.00 97.00 324 LEU A N 1
ATOM 2444 C CA . LEU A 1 324 ? -13.890 -3.153 2.282 1.00 97.00 324 LEU A CA 1
ATOM 2445 C C . LEU A 1 324 ? -13.464 -4.431 2.997 1.00 97.00 324 LEU A C 1
ATOM 2447 O O . LEU A 1 324 ? -13.840 -5.523 2.579 1.00 97.00 324 LEU A O 1
ATOM 2451 N N . THR A 1 325 ? -12.687 -4.298 4.070 1.00 96.44 325 THR A N 1
ATOM 2452 C CA . THR A 1 325 ? -12.223 -5.429 4.875 1.00 96.44 325 THR A CA 1
ATOM 2453 C C . THR A 1 325 ? -12.741 -5.323 6.298 1.00 96.44 325 THR A C 1
ATOM 2455 O O . THR A 1 325 ? -12.875 -4.230 6.842 1.00 96.44 325 THR A O 1
ATOM 2458 N N . SER A 1 326 ? -13.059 -6.467 6.890 1.00 94.56 326 SER A N 1
ATOM 2459 C CA . SER A 1 326 ? -13.497 -6.589 8.278 1.00 94.56 326 SER A CA 1
ATOM 2460 C C . SER A 1 326 ? -13.022 -7.863 8.971 1.00 94.56 326 SER A C 1
ATOM 2462 O O . SER A 1 326 ? -13.358 -8.071 10.140 1.00 94.56 326 SER A O 1
ATOM 2464 N N . HIS A 1 327 ? -12.260 -8.726 8.288 1.00 94.88 327 HIS A N 1
ATOM 2465 C CA . HIS A 1 327 ? -11.503 -9.768 8.975 1.00 94.88 327 HIS A CA 1
ATOM 2466 C C . HIS A 1 327 ? -10.526 -9.115 9.970 1.00 94.88 327 HIS A C 1
ATOM 2468 O O . HIS A 1 327 ? -9.874 -8.140 9.591 1.00 94.88 327 HIS A O 1
ATOM 2474 N N . PRO A 1 328 ? -10.395 -9.618 11.210 1.00 93.62 328 PRO A N 1
ATOM 2475 C CA . PRO A 1 328 ? -9.382 -9.119 12.132 1.00 93.62 328 PRO A CA 1
ATOM 2476 C C . PRO A 1 328 ? -7.983 -9.466 11.631 1.00 93.62 328 PRO A C 1
ATOM 2478 O O . PRO A 1 328 ? -7.711 -10.646 11.475 1.00 93.62 328 PRO A O 1
ATOM 2481 N N . ASP A 1 329 ? -7.132 -8.480 11.349 1.00 93.44 329 ASP A N 1
ATOM 2482 C CA . ASP A 1 329 ? -5.681 -8.582 11.111 1.00 93.44 329 ASP A CA 1
ATOM 2483 C C . ASP A 1 329 ? -5.184 -7.217 10.569 1.00 93.44 329 ASP A C 1
ATOM 2485 O O . ASP A 1 329 ? -5.610 -6.159 11.040 1.00 93.44 329 ASP A O 1
ATOM 2489 N N . TYR A 1 330 ? -4.282 -7.221 9.590 1.00 93.88 330 TYR A N 1
ATOM 2490 C CA . TYR A 1 330 ? -3.849 -6.063 8.835 1.00 93.88 330 TYR A CA 1
ATOM 2491 C C . TYR A 1 330 ? -4.005 -6.316 7.336 1.00 93.88 330 TYR A C 1
ATOM 2493 O O . TYR A 1 330 ? -3.365 -7.224 6.797 1.00 93.88 330 TYR A O 1
ATOM 2501 N N . ALA A 1 331 ? -4.751 -5.449 6.652 1.00 93.75 331 ALA A N 1
ATOM 2502 C CA . ALA A 1 331 ? -4.886 -5.472 5.199 1.00 93.75 331 ALA A CA 1
ATOM 2503 C C . ALA A 1 331 ? -4.201 -4.248 4.562 1.00 93.75 331 ALA A C 1
ATOM 2505 O O . ALA A 1 331 ? -4.596 -3.113 4.813 1.00 93.75 331 ALA A O 1
ATOM 2506 N N . ASP A 1 332 ? -3.157 -4.464 3.753 1.00 91.31 332 ASP A N 1
ATOM 2507 C CA . ASP A 1 332 ? -2.530 -3.467 2.868 1.00 91.31 332 ASP A CA 1
ATOM 2508 C C . ASP A 1 332 ? -1.373 -4.098 2.066 1.00 91.31 332 ASP A C 1
ATOM 2510 O O . ASP A 1 332 ? -0.564 -4.814 2.652 1.00 91.31 332 ASP A O 1
ATOM 2514 N N . PRO A 1 333 ? -1.158 -3.757 0.782 1.00 91.62 333 PRO A N 1
ATOM 2515 C CA . PRO A 1 333 ? -1.952 -2.846 -0.061 1.00 91.62 333 PRO A CA 1
ATOM 2516 C C . PRO A 1 333 ? -3.157 -3.513 -0.746 1.00 91.62 333 PRO A C 1
ATOM 2518 O O . PRO A 1 333 ? -3.463 -4.673 -0.476 1.00 91.62 333 PRO A O 1
ATOM 2521 N N . ILE A 1 334 ? -3.853 -2.772 -1.619 1.00 95.75 334 ILE A N 1
ATOM 2522 C CA . ILE A 1 334 ? -5.054 -3.182 -2.366 1.00 95.75 334 ILE A CA 1
ATOM 2523 C C . ILE A 1 334 ? -4.985 -2.727 -3.829 1.00 95.75 334 ILE A C 1
ATOM 2525 O O . ILE A 1 334 ? -4.497 -1.634 -4.102 1.00 95.75 334 ILE A O 1
ATOM 2529 N N . ALA A 1 335 ? -5.533 -3.528 -4.744 1.00 96.56 335 ALA A N 1
ATOM 2530 C CA . ALA A 1 335 ? -5.824 -3.135 -6.122 1.00 96.56 335 ALA A CA 1
ATOM 2531 C C . ALA A 1 335 ? -7.177 -3.694 -6.577 1.00 96.56 335 ALA A C 1
ATOM 2533 O O . ALA A 1 335 ? -7.472 -4.867 -6.341 1.00 96.56 335 ALA A O 1
ATOM 2534 N N . PHE A 1 336 ? -7.988 -2.870 -7.241 1.00 97.81 336 PHE A N 1
ATOM 2535 C CA . PHE A 1 336 ? -9.235 -3.302 -7.877 1.00 97.81 336 PHE A CA 1
ATOM 2536 C C . PHE A 1 336 ? -8.979 -3.856 -9.281 1.00 97.81 336 PHE A C 1
ATOM 2538 O O . PHE A 1 336 ? -8.060 -3.423 -9.978 1.00 97.81 336 PHE A O 1
ATOM 2545 N N . SER A 1 337 ? -9.804 -4.813 -9.700 1.00 98.06 337 SER A N 1
ATOM 2546 C CA . SER A 1 337 ? -9.865 -5.259 -11.087 1.00 98.06 337 SER A CA 1
ATOM 2547 C C . SER A 1 337 ? -10.437 -4.151 -11.963 1.00 98.06 337 SER A C 1
ATOM 2549 O O . SER A 1 337 ? -11.270 -3.356 -11.524 1.00 98.06 337 SER A O 1
ATOM 2551 N N . ALA A 1 338 ? -10.001 -4.089 -13.221 1.00 97.19 338 ALA A N 1
ATOM 2552 C CA . ALA A 1 338 ? -10.385 -3.005 -14.119 1.00 97.19 338 ALA A CA 1
ATOM 2553 C C . ALA A 1 338 ? -11.897 -2.970 -14.408 1.00 97.19 338 ALA A C 1
ATOM 2555 O O . ALA A 1 338 ? -12.407 -1.925 -14.793 1.00 97.19 338 ALA A O 1
ATOM 2556 N N . ASP A 1 339 ? -12.606 -4.086 -14.217 1.00 97.44 339 ASP A N 1
ATOM 2557 C CA . ASP A 1 339 ? -14.058 -4.233 -14.376 1.00 97.44 339 ASP A CA 1
ATOM 2558 C C . ASP A 1 339 ? -14.887 -3.918 -13.111 1.00 97.44 339 ASP A C 1
ATOM 2560 O O . ASP A 1 339 ? -16.109 -4.108 -13.102 1.00 97.44 339 ASP A O 1
ATOM 2564 N N . ASP A 1 340 ? -14.244 -3.450 -12.036 1.00 97.62 340 ASP A N 1
ATOM 2565 C CA . ASP A 1 340 ? -14.860 -3.135 -10.739 1.00 97.62 340 ASP A CA 1
ATOM 2566 C C . ASP A 1 340 ? -15.575 -4.305 -10.050 1.00 97.62 340 ASP A C 1
ATOM 2568 O O . ASP A 1 340 ? -16.430 -4.077 -9.186 1.00 97.62 340 ASP A O 1
ATOM 2572 N N . GLN A 1 341 ? -15.299 -5.556 -10.425 1.00 97.31 341 GLN A N 1
ATOM 2573 C CA . GLN A 1 341 ? -15.971 -6.712 -9.819 1.00 97.31 341 GLN A CA 1
ATOM 2574 C C . GLN A 1 341 ? -15.189 -7.332 -8.666 1.00 97.31 341 GLN A C 1
ATOM 2576 O O . GLN A 1 341 ? -15.789 -7.998 -7.820 1.00 97.31 341 GLN A O 1
ATOM 2581 N N . TRP A 1 342 ? -13.883 -7.090 -8.593 1.00 98.25 342 TRP A N 1
ATOM 2582 C CA . TRP A 1 342 ? -12.991 -7.721 -7.632 1.00 98.25 342 TRP A CA 1
ATOM 2583 C C . TRP A 1 342 ? -11.936 -6.750 -7.128 1.00 98.25 342 TRP A C 1
ATOM 2585 O O . TRP A 1 342 ? -11.614 -5.752 -7.767 1.00 98.25 342 TRP A O 1
ATOM 2595 N N . PHE A 1 343 ? -11.348 -7.085 -5.993 1.00 98.38 343 PHE A N 1
ATOM 2596 C CA . PHE A 1 343 ? -10.090 -6.521 -5.556 1.00 98.38 343 PHE A CA 1
ATOM 2597 C C . PHE A 1 343 ? -9.201 -7.604 -4.960 1.00 98.38 343 PHE A C 1
ATOM 2599 O O . PHE A 1 343 ? -9.663 -8.640 -4.483 1.00 98.38 343 PHE A O 1
ATOM 2606 N N . VAL A 1 344 ? -7.899 -7.364 -5.004 1.00 98.12 344 VAL A N 1
ATOM 2607 C CA . VAL A 1 344 ? -6.901 -8.189 -4.339 1.00 98.12 344 VAL A CA 1
ATOM 2608 C C . VAL A 1 344 ? -6.175 -7.331 -3.322 1.00 98.12 344 VAL A C 1
ATOM 2610 O O . VAL A 1 344 ? -5.801 -6.192 -3.605 1.00 98.12 344 VAL A O 1
ATOM 2613 N N . THR A 1 345 ? -5.985 -7.872 -2.126 1.00 96.94 345 THR A N 1
ATOM 2614 C CA . THR A 1 345 ? -5.219 -7.227 -1.064 1.00 96.94 345 THR A CA 1
ATOM 2615 C C . THR A 1 345 ? -4.117 -8.140 -0.551 1.00 96.94 345 THR A C 1
ATOM 2617 O O . THR A 1 345 ? -4.215 -9.359 -0.646 1.00 96.94 345 THR A O 1
ATOM 2620 N N . GLN A 1 346 ? -3.039 -7.553 -0.047 1.00 95.44 346 GLN A N 1
ATOM 2621 C CA . GLN A 1 346 ? -2.028 -8.260 0.728 1.00 95.44 346 GLN A CA 1
ATOM 2622 C C . GLN A 1 346 ? -2.422 -8.169 2.198 1.00 95.44 346 GLN A C 1
ATOM 2624 O O . GLN A 1 346 ? -2.607 -7.074 2.724 1.00 95.44 346 GLN A O 1
ATOM 2629 N N . ASP A 1 347 ? -2.575 -9.314 2.848 1.00 93.50 347 ASP A N 1
ATOM 2630 C CA . ASP A 1 347 ? -3.223 -9.376 4.154 1.00 93.50 347 ASP A CA 1
ATOM 2631 C C . ASP A 1 347 ? -2.494 -10.344 5.088 1.00 93.50 347 ASP A C 1
ATOM 2633 O O . ASP A 1 347 ? -1.973 -11.375 4.646 1.00 93.50 347 ASP A O 1
ATOM 2637 N N . THR A 1 348 ? -2.435 -10.025 6.382 1.00 94.50 348 THR A N 1
ATOM 2638 C CA . THR A 1 348 ? -1.868 -10.923 7.394 1.00 94.50 348 THR A CA 1
ATOM 2639 C C . THR A 1 348 ? -2.826 -12.001 7.888 1.00 94.50 348 THR A C 1
ATOM 2641 O O . THR A 1 348 ? -2.353 -12.895 8.590 1.00 94.50 348 THR A O 1
ATOM 2644 N N . ARG A 1 349 ? -4.103 -12.011 7.480 1.00 92.56 349 ARG A N 1
ATOM 2645 C CA . ARG A 1 349 ? -5.119 -12.994 7.903 1.00 92.56 349 ARG A CA 1
ATOM 2646 C C . ARG A 1 349 ? -4.705 -14.448 7.691 1.00 92.56 349 ARG A C 1
ATOM 2648 O O . ARG A 1 349 ? -4.991 -15.300 8.519 1.00 92.56 349 ARG A O 1
ATOM 2655 N N . ALA A 1 350 ? -3.961 -14.737 6.622 1.00 90.88 350 ALA A N 1
ATOM 2656 C CA . ALA A 1 350 ? -3.446 -16.085 6.356 1.00 90.88 350 ALA A CA 1
ATOM 2657 C C . ALA A 1 350 ? -2.343 -16.522 7.342 1.00 90.88 350 ALA A C 1
ATOM 2659 O O . ALA A 1 350 ? -2.096 -17.711 7.525 1.00 90.88 350 ALA A O 1
ATOM 2660 N N . SER A 1 351 ? -1.657 -15.555 7.956 1.00 91.19 351 SER A N 1
ATOM 2661 C CA . SER A 1 351 ? -0.586 -15.771 8.935 1.00 91.19 351 SER A CA 1
ATOM 2662 C C . SER A 1 351 ? -1.035 -15.583 10.386 1.00 91.19 351 SER A C 1
ATOM 2664 O O . SER A 1 351 ? -0.247 -15.856 11.291 1.00 91.19 351 SER A O 1
ATOM 2666 N N . GLU A 1 352 ? -2.253 -15.069 10.598 1.00 94.25 352 GLU A N 1
ATOM 2667 C CA . GLU A 1 352 ? -2.838 -14.736 11.904 1.00 94.25 352 GLU A CA 1
ATOM 2668 C C . GLU A 1 352 ? -1.942 -13.806 12.753 1.00 94.25 352 GLU A C 1
ATOM 2670 O O . GLU A 1 352 ? -1.963 -13.828 13.989 1.00 94.25 352 GLU A O 1
ATOM 2675 N N . ARG A 1 353 ? -1.100 -12.992 12.094 1.00 93.44 353 ARG A N 1
ATOM 2676 C CA . ARG A 1 353 ? 0.001 -12.241 12.724 1.00 93.44 353 ARG A CA 1
ATOM 2677 C C . ARG A 1 353 ? -0.480 -11.296 13.821 1.00 93.44 353 ARG A C 1
ATOM 2679 O O . ARG A 1 353 ? 0.262 -11.075 14.782 1.00 93.44 353 ARG A O 1
ATOM 2686 N N . GLN A 1 354 ? -1.668 -10.711 13.681 1.00 94.31 354 GLN A N 1
ATOM 2687 C CA . GLN A 1 354 ? -2.194 -9.705 14.606 1.00 94.31 354 GLN A CA 1
ATOM 2688 C C . GLN A 1 354 ? -3.385 -10.174 15.436 1.00 94.31 354 GLN A C 1
ATOM 2690 O O . GLN A 1 354 ? -3.816 -9.440 16.327 1.00 94.31 354 GLN A O 1
ATOM 2695 N N . MET A 1 355 ? -3.846 -11.414 15.252 1.00 97.00 355 MET A N 1
ATOM 2696 C CA . MET A 1 355 ? -4.988 -11.976 15.986 1.00 97.00 355 MET A CA 1
ATOM 2697 C C . MET A 1 355 ? -4.856 -11.868 17.514 1.00 97.00 355 MET A C 1
ATOM 2699 O O . MET A 1 355 ? -5.855 -11.778 18.225 1.00 97.00 355 MET A O 1
ATOM 2703 N N . TRP A 1 356 ? -3.630 -11.808 18.043 1.00 97.19 356 TRP A N 1
ATOM 2704 C CA . TRP A 1 356 ? -3.361 -11.612 19.471 1.00 97.19 356 TRP A CA 1
ATOM 2705 C C . TRP A 1 356 ? -3.820 -10.253 20.023 1.00 97.19 356 TRP A C 1
ATOM 2707 O O . TRP A 1 356 ? -4.065 -10.159 21.227 1.00 97.19 356 TRP A O 1
ATOM 2717 N N . MET A 1 357 ? -3.948 -9.218 19.183 1.00 96.19 357 MET A N 1
ATOM 2718 C CA . MET A 1 357 ? -4.482 -7.906 19.567 1.00 96.19 357 MET A CA 1
ATOM 2719 C C . MET A 1 357 ? -5.858 -7.616 18.953 1.00 96.19 357 MET A C 1
ATOM 2721 O O . MET A 1 357 ? -6.716 -7.099 19.671 1.00 96.19 357 MET A O 1
ATOM 2725 N N . SER A 1 358 ? -6.085 -7.983 17.687 1.00 95.81 358 SER A N 1
ATOM 2726 C CA . SER A 1 358 ? -7.286 -7.600 16.930 1.00 95.81 358 SER A CA 1
ATOM 2727 C C . SER A 1 358 ? -8.372 -8.675 16.894 1.00 95.81 358 SER A C 1
ATOM 2729 O O . SER A 1 358 ? -9.497 -8.378 16.522 1.00 95.81 358 SER A O 1
ATOM 2731 N N . GLY A 1 359 ? -8.082 -9.916 17.306 1.00 95.88 359 GLY A N 1
ATOM 2732 C CA . GLY A 1 359 ? -8.950 -11.070 17.037 1.00 95.88 359 GLY A CA 1
ATOM 2733 C C . GLY A 1 359 ? -10.349 -11.042 17.670 1.00 95.88 359 GLY A C 1
ATOM 2734 O O . GLY A 1 359 ? -11.240 -11.742 17.191 1.00 95.88 359 GLY A O 1
ATOM 2735 N N . MET A 1 360 ? -10.566 -10.265 18.739 1.00 96.38 360 MET A N 1
ATOM 2736 C CA . MET A 1 360 ? -11.898 -10.102 19.344 1.00 96.38 360 MET A CA 1
ATOM 2737 C C . MET A 1 360 ? -12.774 -9.159 18.521 1.00 96.38 360 MET A C 1
ATOM 2739 O O . MET A 1 360 ? -12.310 -8.133 18.034 1.00 96.38 360 MET A O 1
ATOM 2743 N N . ARG A 1 361 ? -14.063 -9.487 18.412 1.00 95.38 361 ARG A N 1
ATOM 2744 C CA . ARG A 1 361 ? -15.029 -8.762 17.578 1.00 95.38 361 ARG A CA 1
ATOM 2745 C C . ARG A 1 361 ? -15.837 -7.769 18.398 1.00 95.38 361 ARG A C 1
ATOM 2747 O O . ARG A 1 361 ? -16.057 -7.970 19.587 1.00 95.38 361 ARG A O 1
ATOM 2754 N N . GLY A 1 362 ? -16.288 -6.695 17.760 1.00 94.38 362 GLY A N 1
ATOM 2755 C CA . GLY A 1 362 ? -17.204 -5.723 18.364 1.00 94.38 362 GLY A CA 1
ATOM 2756 C C . GLY A 1 362 ? -16.589 -4.822 19.442 1.00 94.38 362 GLY A C 1
ATOM 2757 O O . GLY A 1 362 ? -17.312 -4.039 20.056 1.00 94.38 362 GLY A O 1
ATOM 2758 N N . ILE A 1 363 ? -15.271 -4.889 19.679 1.00 97.38 363 ILE A N 1
ATOM 2759 C CA . ILE A 1 363 ? -14.587 -3.932 20.558 1.00 97.38 363 ILE A CA 1
ATOM 2760 C C . ILE A 1 363 ? -14.454 -2.601 19.798 1.00 97.38 363 ILE A C 1
ATOM 2762 O O . ILE A 1 363 ? -13.828 -2.584 18.734 1.00 97.38 363 ILE A O 1
ATOM 2766 N N . PRO A 1 364 ? -14.993 -1.481 20.313 1.00 97.12 364 PRO A N 1
ATOM 2767 C CA . PRO A 1 364 ? -14.875 -0.191 19.647 1.00 97.12 364 PRO A CA 1
ATOM 2768 C C . PRO A 1 364 ? -13.413 0.297 19.671 1.00 97.12 364 PRO A C 1
ATOM 2770 O O . PRO A 1 364 ? -12.681 -0.003 20.619 1.00 97.12 364 PRO A O 1
ATOM 2773 N N . PRO A 1 365 ? -12.971 1.096 18.686 1.00 95.88 365 PRO A N 1
ATOM 2774 C CA . PRO A 1 365 ? -11.567 1.467 18.487 1.00 95.88 365 PRO A CA 1
ATOM 2775 C C . PRO A 1 365 ? -11.135 2.620 19.410 1.00 95.88 365 PRO A C 1
ATOM 2777 O O . PRO A 1 365 ? -10.556 3.621 18.994 1.00 95.88 365 PRO A O 1
ATOM 2780 N N . LEU A 1 366 ? -11.473 2.520 20.699 1.00 97.31 366 LEU A N 1
ATOM 2781 C CA . LEU A 1 366 ? -11.212 3.556 21.699 1.00 97.31 366 LEU A CA 1
ATOM 2782 C C . LEU A 1 366 ? -9.720 3.693 21.991 1.00 97.31 366 LEU A C 1
ATOM 2784 O O . LEU A 1 366 ? -9.190 4.802 22.036 1.00 97.31 366 LEU A O 1
ATOM 2788 N N . ILE A 1 367 ? -9.033 2.567 22.179 1.00 96.75 367 ILE A N 1
ATOM 2789 C CA . ILE A 1 367 ? -7.601 2.571 22.487 1.00 96.75 367 ILE A CA 1
ATOM 2790 C C . ILE A 1 367 ? -6.741 2.941 21.274 1.00 96.75 367 ILE A C 1
ATOM 2792 O O . ILE A 1 367 ? -5.596 3.358 21.445 1.00 96.75 367 ILE A O 1
ATOM 2796 N N . ASP A 1 368 ? -7.278 2.852 20.055 1.00 94.12 368 ASP A N 1
ATOM 2797 C CA . ASP A 1 368 ? -6.555 3.181 18.823 1.00 94.12 368 ASP A CA 1
ATOM 2798 C C . ASP A 1 368 ? -6.202 4.667 18.718 1.00 94.12 368 ASP A C 1
ATOM 2800 O O . ASP A 1 368 ? -5.266 5.015 18.001 1.00 94.12 368 ASP A O 1
ATOM 2804 N N . ILE A 1 369 ? -6.835 5.524 19.530 1.00 92.00 369 ILE A N 1
ATOM 2805 C CA . ILE A 1 369 ? -6.399 6.912 19.754 1.00 92.00 369 ILE A CA 1
ATOM 2806 C C . ILE A 1 369 ? -4.900 6.969 20.103 1.00 92.00 369 ILE A C 1
ATOM 2808 O O . ILE A 1 369 ? -4.214 7.906 19.699 1.00 92.00 369 ILE A O 1
ATOM 2812 N N . VAL A 1 370 ? -4.382 5.966 20.826 1.00 92.31 370 VAL A N 1
ATOM 2813 C CA . VAL A 1 370 ? -2.969 5.881 21.238 1.00 92.31 370 VAL A CA 1
ATOM 2814 C C . VAL A 1 370 ? -2.240 4.637 20.714 1.00 92.31 370 VAL A C 1
ATOM 2816 O O . VAL A 1 370 ? -1.013 4.641 20.645 1.00 92.31 370 VAL A O 1
ATOM 2819 N N . ALA A 1 371 ? -2.958 3.576 20.330 1.00 93.31 371 ALA A N 1
ATOM 2820 C CA . ALA A 1 371 ? -2.365 2.283 19.978 1.00 93.31 371 ALA A CA 1
ATOM 2821 C C . ALA A 1 371 ? -2.140 2.060 18.471 1.00 93.31 371 ALA A C 1
ATOM 2823 O O . ALA A 1 371 ? -1.337 1.199 18.102 1.00 93.31 371 ALA A O 1
ATOM 2824 N N . VAL A 1 372 ? -2.799 2.826 17.594 1.00 89.56 372 VAL A N 1
ATOM 2825 C CA . VAL A 1 372 ? -2.903 2.509 16.156 1.00 89.56 372 VAL A CA 1
ATOM 2826 C C . VAL A 1 372 ? -1.554 2.410 15.432 1.00 89.56 372 VAL A C 1
ATOM 2828 O O . VAL A 1 372 ? -1.366 1.550 14.577 1.00 89.56 372 VAL A O 1
ATOM 2831 N N . ALA A 1 373 ? -0.575 3.239 15.799 1.00 86.50 373 ALA A N 1
ATOM 2832 C CA . ALA A 1 373 ? 0.762 3.212 15.202 1.00 86.50 373 ALA A CA 1
ATOM 2833 C C . ALA A 1 373 ? 1.518 1.910 15.524 1.00 86.50 373 ALA A C 1
ATOM 2835 O O . ALA A 1 373 ? 2.176 1.318 14.659 1.00 86.50 373 ALA A O 1
ATOM 2836 N N . VAL A 1 374 ? 1.392 1.426 16.762 1.00 89.19 374 VAL A N 1
ATOM 2837 C CA . VAL A 1 374 ? 1.936 0.128 17.167 1.00 89.19 374 VAL A CA 1
ATOM 2838 C C . VAL A 1 374 ? 1.160 -0.998 16.505 1.00 89.19 374 VAL A C 1
ATOM 2840 O O . VAL A 1 374 ? 1.794 -1.886 15.934 1.00 89.19 374 VAL A O 1
ATOM 2843 N N . ALA A 1 375 ? -0.176 -0.940 16.521 1.00 91.31 375 ALA A N 1
ATOM 2844 C CA . ALA A 1 375 ? -1.025 -1.926 15.860 1.00 91.31 375 ALA A CA 1
ATOM 2845 C C . ALA A 1 375 ? -0.606 -2.087 14.397 1.00 91.31 375 ALA A C 1
ATOM 2847 O O . ALA A 1 375 ? -0.188 -3.170 14.005 1.00 91.31 375 ALA A O 1
ATOM 2848 N N . ALA A 1 376 ? -0.511 -0.995 13.637 1.00 89.75 376 ALA A N 1
ATOM 2849 C CA . ALA A 1 376 ? -0.020 -1.030 12.266 1.00 89.75 376 ALA A CA 1
ATOM 2850 C C . ALA A 1 376 ? 1.393 -1.632 12.155 1.00 89.75 376 ALA A C 1
ATOM 2852 O O . ALA A 1 376 ? 1.670 -2.397 11.238 1.00 89.75 376 ALA A O 1
ATOM 2853 N N . SER A 1 377 ? 2.307 -1.335 13.075 1.00 91.38 377 SER A N 1
ATOM 2854 C CA . SER A 1 377 ? 3.718 -1.733 12.959 1.00 91.38 377 SER A CA 1
ATOM 2855 C C . SER A 1 377 ? 3.995 -3.217 13.218 1.00 91.38 377 SER A C 1
ATOM 2857 O O . SER A 1 377 ? 4.909 -3.778 12.612 1.00 91.38 377 SER A O 1
ATOM 2859 N N . THR A 1 378 ? 3.231 -3.868 14.099 1.00 92.00 378 THR A N 1
ATOM 2860 C CA . THR A 1 378 ? 3.505 -5.261 14.518 1.00 92.00 378 THR A CA 1
ATOM 2861 C C . THR A 1 378 ? 3.237 -6.311 13.440 1.00 92.00 378 THR A C 1
ATOM 2863 O O . THR A 1 378 ? 3.674 -7.457 13.573 1.00 92.00 378 THR A O 1
ATOM 2866 N N . ARG A 1 379 ? 2.573 -5.925 12.343 1.00 91.38 379 ARG A N 1
ATOM 2867 C CA . ARG A 1 379 ? 2.395 -6.758 11.147 1.00 91.38 379 ARG A CA 1
ATOM 2868 C C . ARG A 1 379 ? 3.725 -7.199 10.536 1.00 91.38 379 ARG A C 1
ATOM 2870 O O . ARG A 1 379 ? 3.792 -8.234 9.890 1.00 91.38 379 ARG A O 1
ATOM 2877 N N . ASN A 1 380 ? 4.779 -6.410 10.744 1.00 92.25 380 ASN A N 1
ATOM 2878 C CA . ASN A 1 380 ? 6.101 -6.642 10.186 1.00 92.25 380 ASN A CA 1
ATOM 2879 C C . ASN A 1 380 ? 7.069 -7.199 11.241 1.00 92.25 380 ASN A C 1
ATOM 2881 O O . ASN A 1 380 ? 6.868 -7.031 12.441 1.00 92.25 380 ASN A O 1
ATOM 2885 N N . ASN A 1 381 ? 8.139 -7.816 10.741 1.00 91.12 381 ASN A N 1
ATOM 2886 C CA . ASN A 1 381 ? 9.384 -8.107 11.448 1.00 91.12 381 ASN A CA 1
ATOM 2887 C C . ASN A 1 381 ? 10.529 -7.560 10.591 1.00 91.12 381 ASN A C 1
ATOM 2889 O O . ASN A 1 381 ? 10.972 -8.217 9.639 1.00 91.12 381 ASN A O 1
ATOM 2893 N N . GLY A 1 382 ? 10.960 -6.326 10.841 1.00 89.00 382 GLY A N 1
ATOM 2894 C CA . GLY A 1 382 ? 11.920 -5.666 9.966 1.00 89.00 382 GLY A CA 1
ATOM 2895 C C . GLY A 1 382 ? 11.391 -5.584 8.536 1.00 89.00 382 GLY A C 1
ATOM 2896 O O . GLY A 1 382 ? 10.335 -5.018 8.255 1.00 89.00 382 GLY A O 1
ATOM 2897 N N . LYS A 1 383 ? 12.123 -6.212 7.612 1.00 86.19 383 LYS A N 1
ATOM 2898 C CA . LYS A 1 383 ? 11.709 -6.316 6.213 1.00 86.19 383 LYS A CA 1
ATOM 2899 C C . LYS A 1 383 ? 10.679 -7.419 5.959 1.00 86.19 383 LYS A C 1
ATOM 2901 O O . LYS A 1 383 ? 10.214 -7.470 4.836 1.00 86.19 383 LYS A O 1
ATOM 2906 N N . ARG A 1 384 ? 10.313 -8.311 6.876 1.00 90.88 384 ARG A N 1
ATOM 2907 C CA . ARG A 1 384 ? 9.298 -9.358 6.629 1.00 90.88 384 ARG A CA 1
ATOM 2908 C C . ARG A 1 384 ? 7.889 -8.798 6.873 1.00 90.88 384 ARG A C 1
ATOM 2910 O O . ARG A 1 384 ? 7.691 -8.195 7.918 1.00 90.88 384 ARG A O 1
ATOM 2917 N N . ARG A 1 385 ? 6.931 -8.996 5.948 1.00 89.19 385 ARG A N 1
ATOM 2918 C CA . ARG A 1 385 ? 5.557 -8.433 6.049 1.00 89.19 385 ARG A CA 1
ATOM 2919 C C . ARG A 1 385 ? 4.439 -9.433 6.371 1.00 89.19 385 ARG A C 1
ATOM 2921 O O . ARG A 1 385 ? 3.320 -8.997 6.575 1.00 89.19 385 ARG A O 1
ATOM 2928 N N . PHE A 1 386 ? 4.714 -10.741 6.391 1.00 93.06 386 PHE A N 1
ATOM 2929 C CA . PHE A 1 386 ? 3.729 -11.808 6.670 1.00 93.06 386 PHE A CA 1
ATOM 2930 C C . PHE A 1 386 ? 2.469 -11.825 5.784 1.00 93.06 386 PHE A C 1
ATOM 2932 O O . PHE A 1 386 ? 1.556 -12.606 6.028 1.00 93.06 386 PHE A O 1
ATOM 2939 N N . PHE A 1 387 ? 2.427 -11.009 4.735 1.00 95.00 387 PHE A N 1
ATOM 2940 C CA . PHE A 1 387 ? 1.279 -10.929 3.852 1.00 95.00 387 PHE A CA 1
ATOM 2941 C C . PHE A 1 387 ? 1.133 -12.137 2.945 1.00 95.00 387 PHE A C 1
ATOM 2943 O O . PHE A 1 387 ? 2.129 -12.685 2.462 1.00 95.00 387 PHE A O 1
ATOM 2950 N N . GLN A 1 388 ? -0.122 -12.448 2.641 1.00 95.75 388 GLN A N 1
ATOM 2951 C CA . GLN A 1 388 ? -0.521 -13.274 1.512 1.00 95.75 388 GLN A CA 1
ATOM 2952 C C . GLN A 1 388 ? -1.569 -12.537 0.660 1.00 95.75 388 GLN A C 1
ATOM 2954 O O . GLN A 1 388 ? -2.350 -11.752 1.202 1.00 95.75 388 GLN A O 1
ATOM 2959 N N . PRO A 1 389 ? -1.599 -12.769 -0.665 1.00 97.44 389 PRO A N 1
ATOM 2960 C CA . PRO A 1 389 ? -2.604 -12.188 -1.552 1.00 97.44 389 PRO A CA 1
ATOM 2961 C C . PRO A 1 389 ? -3.988 -12.816 -1.326 1.00 97.44 389 PRO A C 1
ATOM 2963 O O . PRO A 1 389 ? -4.143 -14.030 -1.455 1.00 97.44 389 PRO A O 1
ATOM 2966 N N . ILE A 1 390 ? -5.003 -11.997 -1.048 1.00 97.81 390 ILE A N 1
ATOM 2967 C CA . ILE A 1 390 ? -6.403 -12.393 -0.838 1.00 97.81 390 ILE A CA 1
ATOM 2968 C C . ILE A 1 390 ? -7.286 -11.734 -1.904 1.00 97.81 390 ILE A C 1
ATOM 2970 O O . ILE A 1 390 ? -7.302 -10.511 -2.026 1.00 97.81 390 ILE A O 1
ATOM 2974 N N . LEU A 1 391 ? -8.022 -12.544 -2.665 1.00 98.38 391 LEU A N 1
ATOM 2975 C CA . LEU A 1 391 ? -9.010 -12.127 -3.661 1.00 98.38 391 LEU A CA 1
ATOM 2976 C C . LEU A 1 391 ? -10.388 -11.972 -3.009 1.00 98.38 391 LEU A C 1
ATOM 2978 O O . LEU A 1 391 ? -10.888 -12.911 -2.388 1.00 98.38 391 LEU A O 1
ATOM 2982 N N . ILE A 1 392 ? -11.004 -10.803 -3.171 1.00 98.19 392 ILE A N 1
ATOM 2983 C CA . ILE A 1 392 ? -12.300 -10.434 -2.590 1.00 98.19 392 ILE A CA 1
ATOM 2984 C C . ILE A 1 392 ? -13.159 -9.791 -3.691 1.00 98.19 392 ILE A C 1
ATOM 2986 O O . ILE A 1 392 ? -12.637 -9.097 -4.562 1.00 98.19 392 ILE A O 1
ATOM 2990 N N . ASP A 1 393 ? -14.468 -10.034 -3.713 1.00 97.69 393 ASP A N 1
ATOM 2991 C CA . ASP A 1 393 ? -15.363 -9.351 -4.653 1.00 97.69 393 ASP A CA 1
ATOM 2992 C C . ASP A 1 393 ? -15.585 -7.877 -4.271 1.00 97.69 393 ASP A C 1
ATOM 2994 O O . ASP A 1 393 ? -15.291 -7.433 -3.162 1.00 97.69 393 ASP A O 1
ATOM 2998 N N . ARG A 1 394 ? -16.144 -7.084 -5.189 1.00 96.69 394 ARG A N 1
ATOM 2999 C CA . ARG A 1 394 ? -16.330 -5.631 -5.016 1.00 96.69 394 ARG A CA 1
ATOM 3000 C C . ARG A 1 394 ? -17.081 -5.225 -3.748 1.00 96.69 394 ARG A C 1
ATOM 3002 O O . ARG A 1 394 ? -16.972 -4.075 -3.323 1.00 96.69 394 ARG A O 1
ATOM 3009 N N . HIS A 1 395 ? -17.877 -6.130 -3.182 1.00 96.44 395 HIS A N 1
ATOM 3010 C CA . HIS A 1 395 ? -18.718 -5.881 -2.016 1.00 96.44 395 HIS A CA 1
ATOM 3011 C C . HIS A 1 395 ? -17.959 -5.993 -0.692 1.00 96.44 395 HIS A C 1
ATOM 3013 O O . HIS A 1 395 ? -18.489 -5.554 0.326 1.00 96.44 395 HIS A O 1
ATOM 3019 N N . GLY A 1 396 ? -16.729 -6.512 -0.715 1.00 96.56 396 GLY A N 1
ATOM 3020 C CA . GLY A 1 396 ? -15.888 -6.628 0.466 1.00 96.56 396 GLY A CA 1
ATOM 3021 C C . GLY A 1 396 ? -16.280 -7.776 1.392 1.00 96.56 396 GLY A C 1
ATOM 3022 O O . GLY A 1 396 ? -17.175 -8.585 1.109 1.00 96.56 396 GLY A O 1
ATOM 3023 N N . ASP A 1 397 ? -15.581 -7.825 2.523 1.00 96.06 397 ASP A N 1
ATOM 3024 C CA . ASP A 1 397 ? -15.817 -8.791 3.591 1.00 96.06 397 ASP A CA 1
ATOM 3025 C C . ASP A 1 397 ? -17.255 -8.651 4.125 1.00 96.06 397 ASP A C 1
ATOM 3027 O O . ASP A 1 397 ? -17.685 -7.564 4.521 1.00 96.06 397 ASP A O 1
ATOM 3031 N N . ARG A 1 398 ? -18.006 -9.758 4.168 1.00 93.19 398 ARG A N 1
ATOM 3032 C CA . ARG A 1 398 ? -19.398 -9.773 4.651 1.00 93.19 398 ARG A CA 1
ATOM 3033 C C . ARG A 1 398 ? -19.805 -11.139 5.179 1.00 93.19 398 ARG A C 1
ATOM 3035 O O . ARG A 1 398 ? -19.500 -12.161 4.569 1.00 93.19 398 ARG A O 1
ATOM 3042 N N . GLY A 1 399 ? -20.550 -11.168 6.284 1.00 88.56 399 GLY A N 1
ATOM 3043 C CA . GLY A 1 399 ? -20.946 -12.427 6.920 1.00 88.56 399 GLY A CA 1
ATOM 3044 C C . GLY A 1 399 ? -19.721 -13.306 7.198 1.00 88.56 399 GLY A C 1
ATOM 3045 O O . GLY A 1 399 ? -18.788 -12.866 7.860 1.00 88.56 399 GLY A O 1
ATOM 3046 N N . SER A 1 400 ? -19.707 -14.525 6.656 1.00 89.62 400 SER A N 1
ATOM 3047 C CA . SER A 1 400 ? -18.570 -15.455 6.744 1.00 89.62 400 SER A CA 1
ATOM 3048 C C . SER A 1 400 ? -17.596 -15.383 5.559 1.00 89.62 400 SER A C 1
ATOM 3050 O O . SER A 1 400 ? -16.696 -16.215 5.461 1.00 89.62 400 SER A O 1
ATOM 3052 N N . TYR A 1 401 ? -17.803 -14.465 4.615 1.00 95.81 401 TYR A N 1
ATOM 3053 C CA . TYR A 1 401 ? -16.949 -14.306 3.445 1.00 95.81 401 TYR A CA 1
ATOM 3054 C C . TYR A 1 401 ? -15.831 -13.305 3.716 1.00 95.81 401 TYR A C 1
ATOM 3056 O O . TYR A 1 401 ? -16.089 -12.125 3.954 1.00 95.81 401 TYR A O 1
ATOM 3064 N N . TYR A 1 402 ? -14.601 -13.807 3.623 1.00 95.25 402 TYR A N 1
ATOM 3065 C CA . TYR A 1 402 ? -13.355 -13.072 3.844 1.00 95.25 402 TYR A CA 1
ATOM 3066 C C . TYR A 1 402 ? -12.367 -13.264 2.681 1.00 95.25 402 TYR A C 1
ATOM 3068 O O . TYR A 1 402 ? -11.149 -13.234 2.868 1.00 95.25 402 TYR A O 1
ATOM 3076 N N . GLY A 1 403 ? -12.896 -13.514 1.481 1.00 96.31 403 GLY A N 1
ATOM 3077 C CA . GLY A 1 403 ? -12.107 -13.762 0.278 1.00 96.31 403 GLY A CA 1
ATOM 3078 C C . GLY A 1 403 ? -11.460 -15.144 0.190 1.00 96.31 403 GLY A C 1
ATOM 3079 O O . GLY A 1 403 ? -11.708 -16.043 0.994 1.00 96.31 403 GLY A O 1
ATOM 3080 N N . GLN A 1 404 ? -10.625 -15.302 -0.835 1.00 96.88 404 GLN A N 1
ATOM 3081 C CA . GLN A 1 404 ? -9.849 -16.501 -1.139 1.00 96.88 404 GLN A CA 1
ATOM 3082 C C . GLN A 1 404 ? -8.363 -16.146 -1.207 1.00 96.88 404 GLN A C 1
ATOM 3084 O O . GLN A 1 404 ? -7.976 -15.244 -1.945 1.00 96.88 404 GLN A O 1
ATOM 3089 N N . GLN A 1 405 ? -7.507 -16.884 -0.499 1.00 97.12 405 GLN A N 1
ATOM 3090 C CA . GLN A 1 405 ? -6.061 -16.740 -0.661 1.00 97.12 405 GLN A CA 1
ATOM 3091 C C . GLN A 1 405 ? -5.641 -17.191 -2.071 1.00 97.12 405 GLN A C 1
ATOM 3093 O O . GLN A 1 405 ? -5.830 -18.351 -2.438 1.00 97.12 405 GLN A O 1
ATOM 3098 N N . VAL A 1 406 ? -5.050 -16.284 -2.852 1.00 97.81 406 VAL A N 1
ATOM 3099 C CA . VAL A 1 406 ? -4.710 -16.487 -4.273 1.00 97.81 406 VAL A CA 1
ATOM 3100 C C . VAL A 1 406 ? -3.702 -17.622 -4.450 1.00 97.81 406 VAL A C 1
ATOM 3102 O O . VAL A 1 406 ? -3.821 -18.423 -5.369 1.00 97.81 406 VAL A O 1
ATOM 3105 N N . ASN A 1 407 ? -2.730 -17.730 -3.546 1.00 96.19 407 ASN A N 1
ATOM 3106 C CA . ASN A 1 407 ? -1.699 -18.765 -3.580 1.00 96.19 407 ASN A CA 1
ATOM 3107 C C . ASN A 1 407 ? -1.991 -19.975 -2.679 1.00 96.19 407 ASN A C 1
ATOM 3109 O O . ASN A 1 407 ? -1.148 -20.858 -2.584 1.00 96.19 407 ASN A O 1
ATOM 3113 N N . GLY A 1 408 ? -3.170 -20.052 -2.049 1.00 93.69 408 GLY A N 1
ATOM 3114 C CA . GLY A 1 408 ? -3.466 -21.036 -0.995 1.00 93.69 408 GLY A CA 1
ATOM 3115 C C . GLY A 1 408 ? -3.582 -22.498 -1.452 1.00 93.69 408 GLY A C 1
ATOM 3116 O O . GLY A 1 408 ? -3.550 -23.401 -0.621 1.00 93.69 408 GLY A O 1
ATOM 3117 N N . ASN A 1 409 ? -3.696 -22.755 -2.760 1.00 90.69 409 ASN A N 1
ATOM 3118 C CA . ASN A 1 409 ? -3.655 -24.114 -3.324 1.00 90.69 409 ASN A CA 1
ATOM 3119 C C . ASN A 1 409 ? -2.219 -24.619 -3.569 1.00 90.69 409 ASN A C 1
ATOM 3121 O O . ASN A 1 409 ? -2.028 -25.755 -4.001 1.00 90.69 409 ASN A O 1
ATOM 3125 N N . GLY A 1 410 ? -1.218 -23.767 -3.343 1.00 89.94 410 GLY A N 1
ATOM 3126 C CA . GLY A 1 410 ? 0.190 -24.079 -3.525 1.00 89.94 410 GLY A CA 1
ATOM 3127 C C . GLY A 1 410 ? 0.755 -25.033 -2.475 1.00 89.94 410 GLY A C 1
ATOM 3128 O O . GLY A 1 410 ? 0.238 -25.166 -1.368 1.00 89.94 410 GLY A O 1
ATOM 3129 N N . GLU A 1 411 ? 1.877 -25.673 -2.801 1.00 91.88 411 GLU A N 1
ATOM 3130 C CA . GLU A 1 411 ? 2.638 -26.432 -1.808 1.00 91.88 411 GLU A CA 1
ATOM 3131 C C . GLU A 1 411 ? 3.230 -25.491 -0.746 1.00 91.88 411 GLU A C 1
ATOM 3133 O O . GLU A 1 411 ? 3.774 -24.435 -1.076 1.00 91.88 411 GLU A O 1
ATOM 3138 N N . LYS A 1 412 ? 3.152 -25.905 0.526 1.00 92.69 412 LYS A N 1
ATOM 3139 C CA . LYS A 1 412 ? 3.709 -25.182 1.687 1.00 92.69 412 LYS A CA 1
ATOM 3140 C C . LYS A 1 412 ? 5.168 -25.538 2.003 1.00 92.69 412 LYS A C 1
ATOM 3142 O O . LYS A 1 412 ? 5.714 -25.057 2.992 1.00 92.69 412 LYS A O 1
ATOM 3147 N N . SER A 1 413 ? 5.774 -26.439 1.230 1.00 91.69 413 SER A N 1
ATOM 3148 C CA . SER A 1 413 ? 7.181 -26.830 1.377 1.00 91.69 413 SER A CA 1
ATOM 3149 C C . SER A 1 413 ? 8.129 -25.717 0.936 1.00 91.69 413 SER A C 1
ATOM 3151 O O . SER A 1 413 ? 7.722 -24.816 0.210 1.00 91.69 413 SER A O 1
ATOM 3153 N N . ASP A 1 414 ? 9.403 -25.814 1.322 1.00 91.25 414 ASP A N 1
ATOM 3154 C CA . ASP A 1 414 ? 10.454 -24.859 0.951 1.00 91.25 414 ASP A CA 1
ATOM 3155 C C . ASP A 1 414 ? 10.456 -24.551 -0.559 1.00 91.25 414 ASP A C 1
ATOM 3157 O O . ASP A 1 414 ? 10.653 -25.431 -1.399 1.00 91.25 414 ASP A O 1
ATOM 3161 N N . GLY A 1 415 ? 10.258 -23.281 -0.914 1.00 90.81 415 GLY A N 1
ATOM 3162 C CA . GLY A 1 415 ? 10.155 -22.807 -2.297 1.00 90.81 415 GLY A CA 1
ATOM 3163 C C . GLY A 1 415 ? 8.796 -22.952 -2.961 1.00 90.81 415 GLY A C 1
ATOM 3164 O O . GLY A 1 415 ? 8.599 -22.385 -4.035 1.00 90.81 415 GLY A O 1
ATOM 3165 N N . GLY A 1 416 ? 7.857 -23.648 -2.331 1.00 94.69 416 GLY A N 1
ATOM 3166 C CA . GLY A 1 416 ? 6.498 -23.806 -2.819 1.00 94.69 416 GLY A CA 1
ATOM 3167 C C . GLY A 1 416 ? 5.757 -22.474 -2.975 1.00 94.69 416 GLY A C 1
ATOM 3168 O O . GLY A 1 416 ? 6.171 -21.415 -2.487 1.00 94.69 416 GLY A O 1
ATOM 3169 N N . ILE A 1 417 ? 4.646 -22.522 -3.704 1.00 95.62 417 ILE A N 1
ATOM 3170 C CA . ILE A 1 417 ? 3.800 -21.359 -4.005 1.00 95.62 417 ILE A CA 1
ATOM 3171 C C . ILE A 1 417 ? 3.175 -20.752 -2.729 1.00 95.62 417 ILE A C 1
ATOM 3173 O O . ILE A 1 417 ? 3.026 -19.529 -2.644 1.00 95.62 417 ILE A O 1
ATOM 3177 N N . ASP A 1 418 ? 2.880 -21.584 -1.724 1.00 94.62 418 ASP A N 1
ATOM 3178 C CA . ASP A 1 418 ? 2.340 -21.190 -0.410 1.00 94.62 418 ASP A CA 1
ATOM 3179 C C . ASP A 1 418 ? 3.371 -21.379 0.723 1.00 94.62 418 ASP A C 1
ATOM 3181 O O . ASP A 1 418 ? 3.032 -21.667 1.870 1.00 94.62 418 ASP A O 1
ATOM 3185 N N . ASP A 1 419 ? 4.666 -21.278 0.411 1.00 94.44 419 ASP A N 1
ATOM 3186 C CA . ASP A 1 419 ? 5.722 -21.361 1.424 1.00 94.44 419 ASP A CA 1
ATOM 3187 C C . ASP A 1 419 ? 5.630 -20.163 2.401 1.00 94.44 419 ASP A C 1
ATOM 3189 O O . ASP A 1 419 ? 5.805 -19.013 1.981 1.00 94.44 419 ASP A O 1
ATOM 3193 N N . PRO A 1 420 ? 5.432 -20.395 3.717 1.00 91.56 420 PRO A N 1
ATOM 3194 C CA . PRO A 1 420 ? 5.270 -19.336 4.723 1.00 91.56 420 PRO A CA 1
ATOM 3195 C C . PRO A 1 420 ? 6.530 -18.480 4.954 1.00 91.56 420 PRO A C 1
ATOM 3197 O O . PRO A 1 420 ? 6.486 -17.450 5.644 1.00 91.56 420 PRO A O 1
ATOM 3200 N N . SER A 1 421 ? 7.675 -18.896 4.412 1.00 93.12 421 SER A N 1
ATOM 3201 C CA . SER A 1 421 ? 8.925 -18.135 4.423 1.00 93.12 421 SER A CA 1
ATOM 3202 C C . SER A 1 421 ? 8.951 -17.055 3.344 1.00 93.12 421 SER A C 1
ATOM 3204 O O . SER A 1 421 ? 9.710 -16.090 3.482 1.00 93.12 421 SER A O 1
ATOM 3206 N N . TRP A 1 422 ? 8.110 -17.178 2.312 1.00 95.00 422 TRP A N 1
ATOM 3207 C CA . TRP A 1 422 ? 7.914 -16.185 1.262 1.00 95.00 422 TRP A CA 1
ATOM 3208 C C . TRP A 1 422 ? 6.722 -15.298 1.595 1.00 95.00 422 TRP A C 1
ATOM 3210 O O . TRP A 1 422 ? 5.592 -15.742 1.765 1.00 95.00 422 TRP A O 1
ATOM 3220 N N . ASN A 1 423 ? 6.991 -14.003 1.700 1.00 93.56 423 ASN A N 1
ATOM 3221 C CA . ASN A 1 423 ? 6.022 -13.033 2.187 1.00 93.56 423 ASN A CA 1
ATOM 3222 C C . ASN A 1 423 ? 5.629 -12.130 1.030 1.00 93.56 423 ASN A C 1
ATOM 3224 O O . ASN A 1 423 ? 6.519 -11.592 0.363 1.00 93.56 423 ASN A O 1
ATOM 3228 N N . GLY A 1 424 ? 4.326 -11.936 0.840 1.00 94.06 424 GLY A N 1
ATOM 3229 C CA . GLY A 1 424 ? 3.783 -10.928 -0.058 1.00 94.06 424 GLY A CA 1
ATOM 3230 C C . GLY A 1 424 ? 4.379 -9.551 0.226 1.00 94.06 424 GLY A C 1
ATOM 3231 O O . GLY A 1 424 ? 4.693 -9.184 1.368 1.00 94.06 424 GLY A O 1
ATOM 3232 N N . ARG A 1 425 ? 4.631 -8.807 -0.845 1.00 91.31 425 ARG A N 1
ATOM 3233 C CA . ARG A 1 425 ? 5.252 -7.483 -0.795 1.00 91.31 425 ARG A CA 1
ATOM 3234 C C . ARG A 1 425 ? 4.304 -6.446 -1.383 1.00 91.31 425 ARG A C 1
ATOM 3236 O O . ARG A 1 425 ? 3.097 -6.610 -1.277 1.00 91.31 425 ARG A O 1
ATOM 3243 N N . ALA A 1 426 ? 4.849 -5.326 -1.851 1.00 75.19 426 ALA A N 1
ATOM 3244 C CA . ALA A 1 426 ? 4.047 -4.208 -2.336 1.00 75.19 426 ALA A CA 1
ATOM 3245 C C . ALA A 1 426 ? 3.138 -4.598 -3.520 1.00 75.19 426 ALA A C 1
ATOM 3247 O O . ALA A 1 426 ? 3.370 -5.619 -4.163 1.00 75.19 426 ALA A O 1
ATOM 3248 N N . ASP A 1 427 ? 2.132 -3.747 -3.722 1.00 86.50 427 ASP A N 1
ATOM 3249 C CA . ASP A 1 427 ? 0.945 -3.786 -4.581 1.00 86.50 427 ASP A CA 1
ATOM 3250 C C . ASP A 1 427 ? 0.774 -5.008 -5.497 1.00 86.50 427 ASP A C 1
ATOM 3252 O O . ASP A 1 427 ? 1.524 -5.175 -6.459 1.00 86.50 427 ASP A O 1
ATOM 3256 N N . PRO A 1 428 ? -0.243 -5.852 -5.248 1.00 95.44 428 PRO A N 1
ATOM 3257 C CA . PRO A 1 428 ? -0.743 -6.739 -6.285 1.00 95.44 428 PRO A CA 1
ATOM 3258 C C . PRO A 1 428 ? -1.434 -5.912 -7.383 1.00 95.44 428 PRO A C 1
ATOM 3260 O O . PRO A 1 428 ? -1.876 -4.794 -7.129 1.00 95.44 428 PRO A O 1
ATOM 3263 N N . ALA A 1 429 ? -1.576 -6.463 -8.584 1.00 96.50 429 ALA A N 1
ATOM 3264 C CA . ALA A 1 429 ? -2.302 -5.812 -9.674 1.00 96.50 429 ALA A CA 1
ATOM 3265 C C . ALA A 1 429 ? -3.047 -6.833 -10.535 1.00 96.50 429 ALA A C 1
ATOM 3267 O O . ALA A 1 429 ? -2.628 -7.986 -10.636 1.00 96.50 429 ALA A O 1
ATOM 3268 N N . PHE A 1 430 ? -4.135 -6.400 -11.169 1.00 97.81 430 PHE A N 1
ATOM 3269 C CA . PHE A 1 430 ? -4.868 -7.192 -12.156 1.00 97.81 430 PHE A CA 1
ATOM 3270 C C . PHE A 1 430 ? -4.380 -6.895 -13.574 1.00 97.81 430 PHE A C 1
ATOM 3272 O O . PHE A 1 430 ? -3.999 -5.764 -13.881 1.00 97.81 430 PHE A O 1
ATOM 3279 N N . SER A 1 431 ? -4.460 -7.891 -14.457 1.00 97.69 431 SER A N 1
ATOM 3280 C CA . SER A 1 431 ? -4.473 -7.635 -15.897 1.00 97.69 431 SER A CA 1
ATOM 3281 C C . SER A 1 431 ? -5.710 -6.812 -16.267 1.00 97.69 431 SER A C 1
ATOM 3283 O O . SER A 1 431 ? -6.733 -6.851 -15.579 1.00 97.69 431 SER A O 1
ATOM 3285 N N . LEU A 1 432 ? -5.638 -6.063 -17.370 1.00 96.50 432 LEU A N 1
ATOM 3286 C CA . LEU A 1 432 ? -6.722 -5.164 -17.783 1.00 96.50 432 LEU A CA 1
ATOM 3287 C C . LEU A 1 432 ? -8.037 -5.908 -18.096 1.00 96.50 432 LEU A C 1
ATOM 3289 O O . LEU A 1 432 ? -9.114 -5.333 -17.973 1.00 96.50 432 LEU A O 1
ATOM 3293 N N . ASP A 1 433 ? -7.955 -7.189 -18.457 1.00 96.94 433 ASP A N 1
ATOM 3294 C CA . ASP A 1 433 ? -9.099 -8.077 -18.690 1.00 96.94 433 ASP A CA 1
ATOM 3295 C C . ASP A 1 433 ? -9.557 -8.856 -17.441 1.00 96.94 433 ASP A C 1
ATOM 3297 O O . ASP A 1 433 ? -10.426 -9.726 -17.518 1.00 96.94 433 ASP A O 1
ATOM 3301 N N . SER A 1 434 ? -8.948 -8.560 -16.290 1.00 97.19 434 SER A N 1
ATOM 3302 C CA . SER A 1 434 ? -9.242 -9.127 -14.973 1.00 97.19 434 SER A CA 1
ATOM 3303 C C . SER A 1 434 ? -9.034 -10.644 -14.833 1.00 97.19 434 SER A C 1
ATOM 3305 O O . SER A 1 434 ? -9.519 -11.217 -13.854 1.00 97.19 434 SER A O 1
ATOM 3307 N N . THR A 1 435 ? -8.322 -11.307 -15.757 1.00 97.75 435 THR A N 1
ATOM 3308 C CA . THR A 1 435 ? -8.073 -12.769 -15.730 1.00 97.75 435 THR A CA 1
ATOM 3309 C C . THR A 1 435 ? -6.797 -13.183 -15.006 1.00 97.75 435 THR A C 1
ATOM 3311 O O . THR A 1 435 ? -6.645 -14.347 -14.630 1.00 97.75 435 THR A O 1
ATOM 3314 N N . CYS A 1 436 ? -5.877 -12.248 -14.790 1.00 98.25 436 CYS A N 1
ATOM 3315 C CA . CYS A 1 436 ? -4.604 -12.508 -14.141 1.00 98.25 436 CYS A CA 1
ATOM 3316 C C . CYS A 1 436 ? -4.368 -11.537 -12.987 1.00 98.25 436 CYS A C 1
ATOM 3318 O O . CYS A 1 436 ? -4.801 -10.386 -13.021 1.00 98.25 436 CYS A O 1
ATOM 3320 N N . ILE A 1 437 ? -3.638 -12.005 -11.978 1.00 98.56 437 ILE A N 1
ATOM 3321 C CA . ILE A 1 437 ? -3.147 -11.206 -10.858 1.00 98.56 437 ILE A CA 1
ATOM 3322 C C . ILE A 1 437 ? -1.632 -11.362 -10.803 1.00 98.56 437 ILE A C 1
ATOM 3324 O O . ILE A 1 437 ? -1.126 -12.484 -10.774 1.00 98.56 437 ILE A O 1
ATOM 3328 N N . VAL A 1 438 ? -0.903 -10.253 -10.745 1.00 98.31 438 VAL A N 1
ATOM 3329 C CA . VAL A 1 438 ? 0.526 -10.254 -10.433 1.00 98.31 438 VAL A CA 1
ATOM 3330 C C . VAL A 1 438 ? 0.738 -9.799 -8.999 1.00 98.31 438 VAL A C 1
ATOM 3332 O O . VAL A 1 438 ? 0.049 -8.915 -8.494 1.00 98.31 438 VAL A O 1
ATOM 3335 N N . TYR A 1 439 ? 1.693 -10.424 -8.327 1.00 97.81 439 TYR A N 1
ATOM 3336 C CA . TYR A 1 439 ? 2.217 -9.986 -7.041 1.00 97.81 439 TYR A CA 1
ATOM 3337 C C . TYR A 1 439 ? 3.674 -10.427 -6.937 1.00 97.81 439 TYR A C 1
ATOM 3339 O O . TYR A 1 439 ? 4.159 -11.223 -7.738 1.00 97.81 439 TYR A O 1
ATOM 3347 N N . TRP A 1 440 ? 4.407 -9.934 -5.947 1.00 96.88 440 TRP A N 1
ATOM 3348 C CA . TRP A 1 440 ? 5.772 -10.395 -5.720 1.00 96.88 440 TRP A CA 1
ATOM 3349 C C . TRP A 1 440 ? 6.003 -10.734 -4.261 1.00 96.88 440 TRP A C 1
ATOM 3351 O O . TRP A 1 440 ? 5.327 -10.240 -3.354 1.00 96.88 440 TRP A O 1
ATOM 3361 N N . GLN A 1 441 ? 6.961 -11.625 -4.047 1.00 96.56 441 GLN A N 1
ATOM 3362 C CA . GLN A 1 441 ? 7.307 -12.131 -2.735 1.00 96.56 441 GLN A CA 1
ATOM 3363 C C . GLN A 1 441 ? 8.791 -11.932 -2.465 1.00 96.56 441 GLN A C 1
ATOM 3365 O O . GLN A 1 441 ? 9.620 -11.919 -3.378 1.00 96.56 441 GLN A O 1
ATOM 3370 N N . ALA A 1 442 ? 9.120 -11.816 -1.184 1.00 95.69 442 ALA A N 1
ATOM 3371 C CA . ALA A 1 442 ? 10.485 -11.922 -0.702 1.00 95.69 442 ALA A CA 1
ATOM 3372 C C . ALA A 1 442 ? 10.579 -13.010 0.358 1.00 95.69 442 ALA A C 1
ATOM 3374 O O . ALA A 1 442 ? 9.714 -13.105 1.241 1.00 95.69 442 ALA A O 1
ATOM 3375 N N . ILE A 1 443 ? 11.651 -13.791 0.288 1.00 95.50 443 ILE A N 1
ATOM 3376 C CA . ILE A 1 443 ? 11.974 -14.731 1.351 1.00 95.50 443 ILE A CA 1
ATOM 3377 C C . ILE A 1 443 ? 12.428 -13.954 2.589 1.00 95.50 443 ILE A C 1
ATOM 3379 O O . ILE A 1 443 ? 12.996 -12.862 2.495 1.00 95.50 443 ILE A O 1
ATOM 3383 N N . VAL A 1 444 ? 12.150 -14.493 3.770 1.00 93.50 444 VAL A N 1
ATOM 3384 C CA . VAL A 1 444 ? 12.697 -13.956 5.015 1.00 93.50 444 VAL A CA 1
ATOM 3385 C C . VAL A 1 444 ? 14.226 -14.083 5.028 1.00 93.50 444 VAL A C 1
ATOM 3387 O O . VAL A 1 444 ? 14.778 -15.133 4.714 1.00 93.50 444 VAL A O 1
ATOM 3390 N N . THR A 1 445 ? 14.914 -13.005 5.406 1.00 92.94 445 THR A N 1
ATOM 3391 C CA . THR A 1 445 ? 16.381 -12.941 5.470 1.00 92.94 445 THR A CA 1
ATOM 3392 C C . THR A 1 445 ? 16.846 -12.282 6.765 1.00 92.94 445 THR A C 1
ATOM 3394 O O . THR A 1 445 ? 16.086 -11.581 7.442 1.00 92.94 445 THR A O 1
ATOM 3397 N N . SER A 1 446 ? 18.106 -12.515 7.140 1.00 90.69 446 SER A N 1
ATOM 3398 C CA . SER A 1 446 ? 18.715 -11.872 8.310 1.00 90.69 446 SER A CA 1
ATOM 3399 C C . SER A 1 446 ? 18.713 -10.339 8.158 1.00 90.69 446 SER A C 1
ATOM 3401 O O . SER A 1 446 ? 18.972 -9.842 7.059 1.00 90.69 446 SER A O 1
ATOM 3403 N N . PRO A 1 447 ? 18.431 -9.558 9.222 1.00 90.62 447 PRO A N 1
ATOM 3404 C CA . PRO A 1 447 ? 18.243 -9.969 10.620 1.00 90.62 447 PRO A CA 1
ATOM 3405 C C . PRO A 1 447 ? 16.787 -10.275 11.018 1.00 90.62 447 PRO A C 1
ATOM 3407 O O . PRO A 1 447 ? 16.523 -10.492 12.196 1.00 90.62 447 PRO A O 1
ATOM 3410 N N . ALA A 1 448 ? 15.835 -10.299 10.077 1.00 90.12 448 ALA A N 1
ATOM 3411 C CA . ALA A 1 448 ? 14.431 -10.642 10.362 1.00 90.12 448 ALA A CA 1
ATOM 3412 C C . ALA A 1 448 ? 14.223 -12.145 10.656 1.00 90.12 448 ALA A C 1
ATOM 3414 O O . ALA A 1 448 ? 13.113 -12.600 10.925 1.00 90.12 448 ALA A O 1
ATOM 3415 N N . CYS A 1 449 ? 15.298 -12.919 10.590 1.00 92.69 449 CYS A N 1
ATOM 3416 C CA . CYS A 1 449 ? 15.416 -14.289 11.049 1.00 92.69 449 CYS A CA 1
ATOM 3417 C C . CYS A 1 449 ? 16.857 -14.517 11.525 1.00 92.69 449 CYS A C 1
ATOM 3419 O O . CYS A 1 449 ? 17.768 -13.764 11.156 1.00 92.69 449 CYS A O 1
ATOM 3421 N N . GLY A 1 450 ? 17.074 -15.590 12.284 1.00 90.38 450 GLY A N 1
ATOM 3422 C CA . GLY A 1 450 ? 18.391 -16.041 12.719 1.00 90.38 450 GLY A CA 1
ATOM 3423 C C . GLY A 1 450 ? 19.127 -15.069 13.650 1.00 90.38 450 GLY A C 1
ATOM 3424 O O . GLY A 1 450 ? 18.711 -13.942 13.921 1.00 90.38 450 GLY A O 1
ATOM 3425 N N . GLY A 1 451 ? 20.276 -15.511 14.165 1.00 88.19 451 GLY A N 1
ATOM 3426 C CA . GLY A 1 451 ? 21.023 -14.742 15.161 1.00 88.19 451 GLY A CA 1
ATOM 3427 C C . GLY A 1 451 ? 20.228 -14.592 16.462 1.00 88.19 451 GLY A C 1
ATOM 3428 O O . GLY A 1 451 ? 19.924 -15.589 17.108 1.00 88.19 451 GLY A O 1
ATOM 3429 N N . ILE A 1 452 ? 19.924 -13.349 16.853 1.00 83.81 452 ILE A N 1
ATOM 3430 C CA . ILE A 1 452 ? 19.084 -13.040 18.028 1.00 83.81 452 ILE A CA 1
ATOM 3431 C C . ILE A 1 452 ? 17.594 -13.228 17.709 1.00 83.81 452 ILE A C 1
ATOM 3433 O O . ILE A 1 452 ? 16.811 -13.515 18.611 1.00 83.81 452 ILE A O 1
ATOM 3437 N N . ASN A 1 453 ? 17.198 -13.095 16.439 1.00 87.75 453 ASN A N 1
ATOM 3438 C CA . ASN A 1 453 ? 15.824 -13.339 16.033 1.00 87.75 453 ASN A CA 1
ATOM 3439 C C . ASN A 1 453 ? 15.549 -14.858 16.085 1.00 87.75 453 ASN A C 1
ATOM 3441 O O . ASN A 1 453 ? 16.283 -15.632 15.462 1.00 87.75 453 ASN A O 1
ATOM 3445 N N . PRO A 1 454 ? 14.510 -15.305 16.811 1.00 85.56 454 PRO A N 1
ATOM 3446 C CA . PRO A 1 454 ? 14.252 -16.726 17.039 1.00 85.56 454 PRO A CA 1
ATOM 3447 C C . PRO A 1 454 ? 13.699 -17.466 15.811 1.00 85.56 454 PRO A C 1
ATOM 3449 O O . PRO A 1 454 ? 13.584 -18.690 15.844 1.00 85.56 454 PRO A O 1
ATOM 3452 N N . LEU A 1 455 ? 13.325 -16.758 14.739 1.00 87.56 455 LEU A N 1
ATOM 3453 C CA . LEU A 1 455 ? 12.769 -17.368 13.534 1.00 87.56 455 LEU A CA 1
ATOM 3454 C C . LEU A 1 455 ? 13.874 -18.016 12.680 1.00 87.56 455 LEU A C 1
ATOM 3456 O O . LEU A 1 455 ? 14.971 -17.462 12.572 1.00 87.56 455 LEU A O 1
ATOM 3460 N N . PRO A 1 456 ? 13.604 -19.158 12.023 1.00 89.44 456 PRO A N 1
ATOM 3461 C CA . PRO A 1 456 ? 14.569 -19.794 11.129 1.00 89.44 456 PRO A CA 1
ATOM 3462 C C . PRO A 1 456 ? 14.871 -18.920 9.901 1.00 89.44 456 PRO A C 1
ATOM 3464 O O . PRO A 1 456 ? 13.984 -18.239 9.388 1.00 89.44 456 PRO A O 1
ATOM 3467 N N . CYS A 1 457 ? 16.117 -18.976 9.413 1.00 92.31 457 CYS A N 1
ATOM 3468 C CA . CYS A 1 457 ? 16.534 -18.384 8.136 1.00 92.31 457 CYS A CA 1
ATOM 3469 C C . CYS A 1 457 ? 16.735 -19.474 7.074 1.00 92.31 457 CYS A C 1
ATOM 3471 O O . CYS A 1 457 ? 17.847 -20.005 6.966 1.00 92.31 457 CYS A O 1
ATOM 3473 N N . PRO A 1 458 ? 15.700 -19.833 6.299 1.00 93.50 458 PRO A N 1
ATOM 3474 C CA . PRO A 1 458 ? 15.863 -20.750 5.182 1.00 93.50 458 PRO A CA 1
ATOM 3475 C C . PRO A 1 458 ? 16.723 -20.124 4.077 1.00 93.50 458 PRO A C 1
ATOM 3477 O O . PRO A 1 458 ? 16.745 -18.909 3.879 1.00 93.50 458 PRO A O 1
ATOM 3480 N N . ALA A 1 459 ? 17.440 -20.970 3.339 1.00 93.06 459 ALA A N 1
ATOM 3481 C CA . ALA A 1 459 ? 18.102 -20.546 2.113 1.00 93.06 459 ALA A CA 1
ATOM 3482 C C . ALA A 1 459 ? 17.068 -20.423 0.986 1.00 93.06 459 ALA A C 1
ATOM 3484 O O . ALA A 1 459 ? 16.172 -21.256 0.881 1.00 93.06 459 ALA A O 1
ATOM 3485 N N . SER A 1 460 ? 17.222 -19.424 0.114 1.00 94.69 460 SER A N 1
ATOM 3486 C CA . SER A 1 460 ? 16.338 -19.297 -1.045 1.00 94.69 460 SER A CA 1
ATOM 3487 C C . SER A 1 460 ? 16.495 -20.471 -2.010 1.00 94.69 460 SER A C 1
ATOM 3489 O O . SER A 1 460 ? 17.609 -20.850 -2.384 1.00 94.69 460 SER A O 1
ATOM 3491 N N . THR A 1 461 ? 15.351 -20.998 -2.430 1.00 92.94 461 THR A N 1
ATOM 3492 C CA . THR A 1 461 ? 15.173 -22.027 -3.458 1.00 92.94 461 THR A CA 1
ATOM 3493 C C . THR A 1 461 ? 14.856 -21.441 -4.835 1.00 92.94 461 THR A C 1
ATOM 3495 O O . THR A 1 461 ? 14.857 -22.183 -5.815 1.00 92.94 461 THR A O 1
ATOM 3498 N N . ALA A 1 462 ? 14.622 -20.125 -4.936 1.00 94.44 462 ALA A N 1
ATOM 3499 C CA . ALA A 1 462 ? 14.439 -19.454 -6.220 1.00 94.44 462 ALA A CA 1
ATOM 3500 C C . ALA A 1 462 ? 15.726 -19.517 -7.060 1.00 94.44 462 ALA A C 1
ATOM 3502 O O . ALA A 1 462 ? 16.818 -19.774 -6.538 1.00 94.44 462 ALA A O 1
ATOM 3503 N N . GLN A 1 463 ? 15.597 -19.252 -8.364 1.00 92.06 463 GLN A N 1
ATOM 3504 C CA . GLN A 1 463 ? 16.710 -19.249 -9.320 1.00 92.06 463 GLN A CA 1
ATOM 3505 C C . GLN A 1 463 ? 17.951 -18.547 -8.741 1.00 92.06 463 GLN A C 1
ATOM 3507 O O . GLN A 1 463 ? 17.882 -17.403 -8.284 1.00 92.06 463 GLN A O 1
ATOM 3512 N N . ASP A 1 464 ? 19.080 -19.264 -8.741 1.00 91.75 464 ASP A N 1
ATOM 3513 C CA . ASP A 1 464 ? 20.383 -18.796 -8.250 1.00 91.75 464 ASP A CA 1
ATOM 3514 C C . ASP A 1 464 ? 20.362 -18.212 -6.818 1.00 91.75 464 ASP A C 1
ATOM 3516 O O . ASP A 1 464 ? 21.181 -17.364 -6.450 1.00 91.75 464 ASP A O 1
ATOM 3520 N N . ARG A 1 465 ? 19.440 -18.706 -5.977 1.00 94.19 465 ARG A N 1
ATOM 3521 C CA . ARG A 1 465 ? 19.220 -18.299 -4.576 1.00 94.19 465 ARG A CA 1
ATOM 3522 C C . ARG A 1 465 ? 18.824 -16.834 -4.395 1.00 94.19 465 ARG A C 1
ATOM 3524 O O . ARG A 1 465 ? 19.131 -16.235 -3.363 1.00 94.19 465 ARG A O 1
ATOM 3531 N N . ARG A 1 466 ? 18.158 -16.245 -5.384 1.00 95.44 466 ARG A N 1
ATOM 3532 C CA . ARG A 1 466 ? 17.622 -14.882 -5.302 1.00 95.44 466 ARG A CA 1
ATOM 3533 C C . ARG A 1 466 ? 16.621 -14.734 -4.157 1.00 95.44 466 ARG A C 1
ATOM 3535 O O . ARG A 1 466 ? 15.819 -15.627 -3.916 1.00 95.44 466 ARG A O 1
ATOM 3542 N N . GLU A 1 467 ? 16.617 -13.600 -3.468 1.00 96.19 467 GLU A N 1
ATOM 3543 C CA . GLU A 1 467 ? 15.763 -13.381 -2.283 1.00 96.19 467 GLU A CA 1
ATOM 3544 C C . GLU A 1 467 ? 14.340 -12.886 -2.611 1.00 96.19 467 GLU A C 1
ATOM 3546 O O . GLU A 1 467 ? 13.575 -12.520 -1.717 1.00 96.19 467 GLU A O 1
ATOM 3551 N N . TYR A 1 468 ? 13.982 -12.841 -3.893 1.00 96.31 468 TYR A N 1
ATOM 3552 C CA . TYR A 1 468 ? 12.731 -12.285 -4.397 1.00 96.31 468 TYR A CA 1
ATOM 3553 C C . TYR A 1 468 ? 12.253 -13.021 -5.652 1.00 96.31 468 TYR A C 1
ATOM 3555 O O . TYR A 1 468 ? 13.058 -13.546 -6.428 1.00 96.31 468 TYR A O 1
ATOM 3563 N N . ARG A 1 469 ? 10.933 -13.034 -5.848 1.00 97.00 469 ARG A N 1
ATOM 3564 C CA . ARG A 1 469 ? 10.264 -13.649 -7.000 1.00 97.00 469 ARG A CA 1
ATOM 3565 C C . ARG A 1 469 ? 9.003 -12.882 -7.381 1.00 97.00 469 ARG A C 1
ATOM 3567 O O . ARG A 1 469 ? 8.352 -12.301 -6.512 1.00 97.00 469 ARG A O 1
ATOM 3574 N N . VAL A 1 470 ? 8.676 -12.884 -8.670 1.00 97.88 470 VAL A N 1
ATOM 3575 C CA . VAL A 1 470 ? 7.428 -12.323 -9.206 1.00 97.88 470 VAL A CA 1
ATOM 3576 C C . VAL A 1 470 ? 6.499 -13.484 -9.516 1.00 97.88 470 VAL A C 1
ATOM 3578 O O . VAL A 1 470 ? 6.912 -14.435 -10.169 1.00 97.88 470 VAL A O 1
ATOM 3581 N N . MET A 1 471 ? 5.266 -13.407 -9.043 1.00 98.12 471 MET A N 1
ATOM 3582 C CA . MET A 1 471 ? 4.267 -14.457 -9.162 1.00 98.12 471 MET A CA 1
ATOM 3583 C C . MET A 1 471 ? 3.136 -13.984 -10.068 1.00 98.12 471 MET A C 1
ATOM 3585 O O . MET A 1 471 ? 2.659 -12.857 -9.930 1.00 98.12 471 MET A O 1
ATOM 3589 N N . LEU A 1 472 ? 2.692 -14.857 -10.963 1.00 98.38 472 LEU A N 1
ATOM 3590 C CA . LEU A 1 472 ? 1.516 -14.660 -11.798 1.00 98.38 472 LEU A CA 1
ATOM 3591 C C . LEU A 1 472 ? 0.473 -15.704 -11.417 1.00 98.38 472 LEU A C 1
ATOM 3593 O O . LEU A 1 472 ? 0.720 -16.900 -11.558 1.00 98.38 472 LEU A O 1
ATOM 3597 N N . ALA A 1 473 ? -0.690 -15.245 -10.978 1.00 98.38 473 ALA A N 1
ATOM 3598 C CA . ALA A 1 473 ? -1.866 -16.064 -10.748 1.00 98.38 473 ALA A CA 1
ATOM 3599 C C . ALA A 1 473 ? -2.847 -15.914 -11.917 1.00 98.38 473 ALA A C 1
ATOM 3601 O O . ALA A 1 473 ? -3.213 -14.797 -12.280 1.00 98.38 473 ALA A O 1
ATOM 3602 N N . ARG A 1 474 ? -3.287 -17.034 -12.491 1.00 98.19 474 ARG A N 1
ATOM 3603 C CA . ARG A 1 474 ? -4.285 -17.113 -13.562 1.00 98.19 474 ARG A CA 1
ATOM 3604 C C . ARG A 1 474 ? -5.602 -17.623 -13.001 1.00 98.19 474 ARG A C 1
ATOM 3606 O O . ARG A 1 474 ? -5.673 -18.737 -12.480 1.00 98.19 474 ARG A O 1
ATOM 3613 N N . LEU A 1 475 ? -6.645 -16.817 -13.147 1.00 97.44 475 LEU A N 1
ATOM 3614 C CA . LEU A 1 475 ? -8.007 -17.135 -12.734 1.00 97.44 475 LEU A CA 1
ATOM 3615 C C . LEU A 1 475 ? -8.642 -17.988 -13.837 1.00 97.44 475 LEU A C 1
ATOM 3617 O O . LEU A 1 475 ? -9.239 -17.482 -14.781 1.00 97.44 475 LEU A O 1
ATOM 3621 N N . SER A 1 476 ? -8.421 -19.300 -13.758 1.00 93.38 476 SER A N 1
ATOM 3622 C CA . SER A 1 476 ? -8.535 -20.225 -14.897 1.00 93.38 476 SER A CA 1
ATOM 3623 C C . SER A 1 476 ? -9.964 -20.404 -15.412 1.00 93.38 476 SER A C 1
ATOM 3625 O O . SER A 1 476 ? -10.167 -20.697 -16.588 1.00 93.38 476 SER A O 1
ATOM 3627 N N . ASP A 1 477 ? -10.953 -20.204 -14.542 1.00 92.75 477 ASP A N 1
ATOM 3628 C CA . ASP A 1 477 ? -12.373 -20.304 -14.894 1.00 92.75 477 ASP A CA 1
ATOM 3629 C C . ASP A 1 477 ? -12.952 -18.971 -15.393 1.00 92.75 477 ASP A C 1
ATOM 3631 O O . ASP A 1 477 ? -14.070 -18.920 -15.920 1.00 92.75 477 ASP A O 1
ATOM 3635 N N . ARG A 1 478 ? -12.211 -17.872 -15.217 1.00 94.50 478 ARG A N 1
ATOM 3636 C CA . ARG A 1 478 ? -12.697 -16.524 -15.481 1.00 94.50 478 ARG A CA 1
ATOM 3637 C C . ARG A 1 478 ? -12.618 -16.210 -16.969 1.00 94.50 478 ARG A C 1
ATOM 3639 O O . ARG A 1 478 ? -11.605 -16.430 -17.626 1.00 94.50 478 ARG A O 1
ATOM 3646 N N . GLN A 1 479 ? -13.705 -15.665 -17.504 1.00 95.38 479 GLN A N 1
ATOM 3647 C CA . GLN A 1 479 ? -13.707 -15.124 -18.859 1.00 95.38 479 GLN A CA 1
ATOM 3648 C C . GLN A 1 479 ? -13.147 -13.695 -18.848 1.00 95.38 479 GLN A C 1
ATOM 3650 O O . GLN A 1 479 ? -13.516 -12.939 -17.947 1.00 95.38 479 GLN A O 1
ATOM 3655 N N . PRO A 1 480 ? -12.321 -13.309 -19.841 1.00 96.75 480 PRO A N 1
ATOM 3656 C CA . PRO A 1 480 ? -11.878 -11.930 -20.012 1.00 96.75 480 PRO A CA 1
ATOM 3657 C C . PRO A 1 480 ? -13.049 -10.947 -19.964 1.00 96.75 480 PRO A C 1
ATOM 3659 O O . PRO A 1 480 ? -14.037 -11.113 -20.687 1.00 96.75 480 PRO A O 1
ATOM 3662 N N . SER A 1 481 ? -12.935 -9.924 -19.122 1.00 96.56 481 SER A N 1
ATOM 3663 C CA . SER A 1 481 ? -13.904 -8.836 -19.019 1.00 96.56 481 SER A CA 1
ATOM 3664 C C . SER A 1 481 ? -13.350 -7.558 -19.643 1.00 96.56 481 SER A C 1
ATOM 3666 O O . SER A 1 481 ? -12.144 -7.363 -19.772 1.00 96.56 481 SER A O 1
ATOM 3668 N N . LEU A 1 482 ? -14.247 -6.680 -20.092 1.00 96.31 482 LEU A N 1
ATOM 3669 C CA . LEU A 1 482 ? -13.848 -5.336 -20.497 1.00 96.31 482 LEU A CA 1
ATOM 3670 C C . LEU A 1 482 ? -13.689 -4.466 -19.244 1.00 96.31 482 LEU A C 1
ATOM 3672 O O . LEU A 1 482 ? -14.511 -4.593 -18.331 1.00 96.31 482 LEU A O 1
ATOM 3676 N N . PRO A 1 483 ? -12.715 -3.540 -19.223 1.00 96.75 483 PRO A N 1
ATOM 3677 C CA . PRO A 1 483 ? -12.637 -2.523 -18.187 1.00 96.75 483 PRO A CA 1
ATOM 3678 C C . PRO A 1 483 ? -13.952 -1.764 -18.032 1.00 96.75 483 PRO A C 1
ATOM 3680 O O . PRO A 1 483 ? -14.641 -1.465 -19.015 1.00 96.75 483 PRO A O 1
ATOM 3683 N N . ALA A 1 484 ? -14.260 -1.397 -16.795 1.00 97.19 484 ALA A N 1
ATOM 3684 C CA . ALA A 1 484 ? -15.319 -0.461 -16.496 1.00 97.19 484 ALA A CA 1
ATOM 3685 C C . ALA A 1 484 ? -15.034 0.885 -17.193 1.00 97.19 484 ALA A C 1
ATOM 3687 O O . ALA A 1 484 ? -13.869 1.276 -17.356 1.00 97.19 484 ALA A O 1
ATO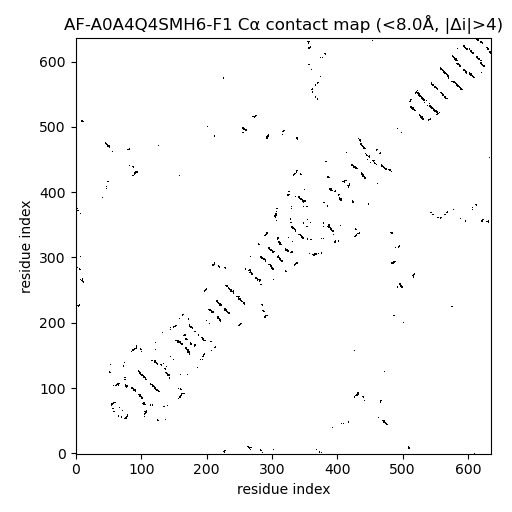M 3688 N N . PRO A 1 485 ? -16.080 1.613 -17.625 1.00 97.25 485 PRO A N 1
ATOM 3689 C CA . PRO A 1 485 ? -15.910 2.954 -18.160 1.00 97.25 485 PRO A CA 1
ATOM 3690 C C . PRO A 1 485 ? -15.144 3.837 -17.176 1.00 97.25 485 PRO A C 1
ATOM 3692 O O . PRO A 1 485 ? -15.505 3.918 -16.004 1.00 97.25 485 PRO A O 1
ATOM 3695 N N . VAL A 1 486 ? -14.103 4.508 -17.668 1.00 97.56 486 VAL A N 1
ATOM 3696 C CA . VAL A 1 486 ? -13.303 5.420 -16.848 1.00 97.56 486 VAL A CA 1
ATOM 3697 C C . VAL A 1 486 ? -14.182 6.554 -16.343 1.00 97.56 486 VAL A C 1
ATOM 3699 O O . VAL A 1 486 ? -14.821 7.263 -17.130 1.00 97.56 486 VAL A O 1
ATOM 3702 N N . TYR A 1 487 ? -14.190 6.734 -15.030 1.00 96.69 487 TYR A N 1
ATOM 3703 C CA . TYR A 1 487 ? -14.877 7.828 -14.383 1.00 96.69 487 TYR A CA 1
ATOM 3704 C C . TYR A 1 487 ? -14.209 9.150 -14.755 1.00 96.69 487 TYR A C 1
ATOM 3706 O O . TYR A 1 487 ? -12.993 9.320 -14.655 1.00 96.69 487 TYR A O 1
ATOM 3714 N N . LYS A 1 488 ? -15.015 10.114 -15.198 1.00 93.50 488 LYS A N 1
ATOM 3715 C CA . LYS A 1 488 ? -14.511 11.437 -15.549 1.00 93.50 488 LYS A CA 1
ATOM 3716 C C . LYS A 1 488 ? -14.412 12.288 -14.291 1.00 93.50 488 LYS A C 1
ATOM 3718 O O . LYS A 1 488 ? -15.408 12.854 -13.844 1.00 93.50 488 LYS A O 1
ATOM 3723 N N . VAL A 1 489 ? -13.199 12.422 -13.773 1.00 90.56 489 VAL A N 1
ATOM 3724 C CA . VAL A 1 489 ? -12.939 13.235 -12.587 1.00 90.56 489 VAL A CA 1
ATOM 3725 C C . VAL A 1 489 ? -13.123 14.723 -12.905 1.00 90.56 489 VAL A C 1
ATOM 3727 O O . VAL A 1 489 ? -12.726 15.220 -13.964 1.00 90.56 489 VAL A O 1
ATOM 3730 N N . SER A 1 490 ? -13.776 15.448 -11.998 1.00 88.38 490 SER A N 1
ATOM 3731 C CA . SER A 1 490 ? -13.821 16.909 -12.017 1.00 88.38 490 SER A CA 1
ATOM 3732 C C . SER A 1 490 ? -12.455 17.489 -11.648 1.00 88.38 490 SER A C 1
ATOM 3734 O O . SER A 1 490 ? -11.683 16.871 -10.932 1.00 88.38 490 SER A O 1
ATOM 3736 N N . THR A 1 491 ? -12.169 18.728 -12.054 1.00 84.19 491 THR A N 1
ATOM 3737 C CA . THR A 1 491 ? -10.901 19.416 -11.712 1.00 84.19 491 THR A CA 1
ATOM 3738 C C . THR A 1 491 ? -10.645 19.538 -10.202 1.00 84.19 491 THR A C 1
ATOM 3740 O O . THR A 1 491 ? -9.526 19.826 -9.785 1.00 84.19 491 THR A O 1
ATOM 3743 N N . ARG A 1 492 ? -11.695 19.389 -9.389 1.00 92.56 492 ARG A N 1
ATOM 3744 C CA . ARG A 1 492 ? -11.660 19.426 -7.928 1.00 92.56 492 ARG A CA 1
ATOM 3745 C C . ARG A 1 492 ? -12.579 18.361 -7.353 1.00 92.56 492 ARG A C 1
ATOM 3747 O O . ARG A 1 492 ? -13.657 18.131 -7.908 1.00 92.56 492 ARG A O 1
ATOM 3754 N N . ILE A 1 493 ? -12.182 17.772 -6.235 1.00 96.25 493 ILE A N 1
ATOM 3755 C CA . ILE A 1 493 ? -12.987 16.827 -5.461 1.00 96.25 493 ILE A CA 1
ATOM 3756 C C . ILE A 1 493 ? -13.928 17.628 -4.540 1.00 96.25 493 ILE A C 1
ATOM 3758 O O . ILE A 1 493 ? -13.440 18.367 -3.686 1.00 96.25 493 ILE A O 1
ATOM 3762 N N . PRO A 1 494 ? -15.268 17.519 -4.671 1.00 95.19 494 PRO A N 1
ATOM 3763 C CA . PRO A 1 494 ? -16.207 18.433 -4.005 1.00 95.19 494 PRO A CA 1
ATOM 3764 C C . PRO A 1 494 ? -16.124 18.482 -2.476 1.00 95.19 494 PRO A C 1
ATOM 3766 O O . PRO A 1 494 ? -16.399 19.526 -1.882 1.00 95.19 494 PRO A O 1
ATOM 3769 N N . TRP A 1 495 ? -15.790 17.357 -1.840 1.00 95.31 495 TRP A N 1
ATOM 3770 C CA . TRP A 1 495 ? -15.656 17.257 -0.387 1.00 95.31 495 TRP A CA 1
ATOM 3771 C C . TRP A 1 495 ? -14.229 17.517 0.106 1.00 95.31 495 TRP A C 1
ATOM 3773 O O . TRP A 1 495 ? -14.054 17.730 1.297 1.00 95.31 495 TRP A O 1
ATOM 3783 N N . ALA A 1 496 ? -13.216 17.509 -0.764 1.00 96.06 496 ALA A N 1
ATOM 3784 C CA . ALA A 1 496 ? -11.823 17.691 -0.365 1.00 96.06 496 ALA A CA 1
ATOM 3785 C C . ALA A 1 496 ? -11.470 19.174 -0.151 1.00 96.06 496 ALA A C 1
ATOM 3787 O O . ALA A 1 496 ? -12.229 20.086 -0.492 1.00 96.06 496 ALA A O 1
ATOM 3788 N N . THR A 1 497 ? -10.289 19.424 0.415 1.00 95.50 497 THR A N 1
ATOM 3789 C CA . THR A 1 497 ? -9.783 20.778 0.662 1.00 95.50 497 THR A CA 1
ATOM 3790 C C . THR A 1 497 ? -8.816 21.187 -0.453 1.00 95.50 497 THR A C 1
ATOM 3792 O O . THR A 1 497 ? -7.773 20.548 -0.589 1.00 95.50 497 THR A O 1
ATOM 3795 N N . PRO A 1 498 ? -9.074 22.274 -1.207 1.00 95.56 498 PRO A N 1
ATOM 3796 C CA . PRO A 1 498 ? -8.114 22.790 -2.181 1.00 95.56 498 PRO A CA 1
ATOM 3797 C C . PRO A 1 498 ? -6.762 23.109 -1.544 1.00 95.56 498 PRO A C 1
ATOM 3799 O O . PRO A 1 498 ? -6.708 23.775 -0.510 1.00 95.56 498 PRO A O 1
ATOM 3802 N N . PHE A 1 499 ? -5.675 22.679 -2.185 1.00 95.31 499 PHE A N 1
ATOM 3803 C CA . PHE A 1 499 ? -4.323 22.771 -1.635 1.00 95.31 499 PHE A CA 1
ATOM 3804 C C . PHE A 1 499 ? -3.329 23.389 -2.640 1.00 95.31 499 PHE A C 1
ATOM 3806 O O . PHE A 1 499 ? -2.447 22.705 -3.158 1.00 95.31 499 PHE A O 1
ATOM 3813 N N . PRO A 1 500 ? -3.474 24.686 -2.981 1.00 93.00 500 PRO A N 1
ATOM 3814 C CA . PRO A 1 500 ? -2.521 25.363 -3.856 1.00 93.00 500 PRO A CA 1
ATOM 3815 C C . PRO A 1 500 ? -1.156 25.566 -3.170 1.00 93.00 500 PRO A C 1
ATOM 3817 O O . PRO A 1 500 ? -1.090 25.563 -1.936 1.00 93.00 500 PRO A O 1
ATOM 3820 N N . PRO A 1 501 ? -0.081 25.822 -3.941 1.00 89.88 501 PRO A N 1
ATOM 3821 C CA . PRO A 1 501 ? 1.258 25.991 -3.388 1.00 89.88 501 PRO A CA 1
ATOM 3822 C C . PRO A 1 501 ? 1.350 27.035 -2.272 1.00 89.88 501 PRO A C 1
ATOM 3824 O O . PRO A 1 501 ? 0.815 28.139 -2.395 1.00 89.88 501 PRO A O 1
ATOM 3827 N N . GLY A 1 502 ? 2.064 26.692 -1.200 1.00 86.38 502 GLY A N 1
ATOM 3828 C CA . GLY A 1 502 ? 2.251 27.531 -0.015 1.00 86.38 502 GLY A CA 1
ATOM 3829 C C . GLY A 1 502 ? 1.080 27.526 0.972 1.00 86.38 502 GLY A C 1
ATOM 3830 O O . GLY A 1 502 ? 1.063 28.353 1.882 1.00 86.38 502 GLY A O 1
ATOM 3831 N N . THR A 1 503 ? 0.102 26.633 0.799 1.00 88.94 503 THR A N 1
ATOM 3832 C CA . THR A 1 503 ? -1.019 26.481 1.737 1.00 88.94 503 THR A CA 1
ATOM 3833 C C . THR A 1 503 ? -0.623 25.604 2.920 1.00 88.94 503 THR A C 1
ATOM 3835 O O . THR A 1 503 ? -0.013 24.551 2.749 1.00 88.94 503 THR A O 1
ATOM 3838 N N . ASP A 1 504 ? -1.010 26.017 4.125 1.00 86.12 504 ASP A N 1
ATOM 3839 C CA . ASP A 1 504 ? -0.864 25.191 5.320 1.00 86.12 504 ASP A CA 1
ATOM 3840 C C . ASP A 1 504 ? -1.974 24.139 5.401 1.00 86.12 504 ASP A C 1
ATOM 3842 O O . ASP A 1 504 ? -3.125 24.369 5.023 1.00 86.12 504 ASP A O 1
ATOM 3846 N N . VAL A 1 505 ? -1.643 22.980 5.966 1.00 84.00 505 VAL A N 1
ATOM 3847 C CA . VAL A 1 505 ? -2.641 21.959 6.291 1.00 84.00 505 VAL A CA 1
ATOM 3848 C C . VAL A 1 505 ? -3.638 22.530 7.315 1.00 84.00 505 VAL A C 1
ATOM 3850 O O . VAL A 1 505 ? -3.211 23.085 8.333 1.00 84.00 505 VAL A O 1
ATOM 3853 N N . PRO A 1 506 ? -4.960 22.380 7.099 1.00 81.56 506 PRO A N 1
ATOM 3854 C CA . PRO A 1 506 ? -5.962 22.847 8.045 1.00 81.56 506 PRO A CA 1
ATOM 3855 C C . PRO A 1 506 ? -5.828 22.129 9.391 1.00 81.56 506 PRO A C 1
ATOM 3857 O O . PRO A 1 506 ? -5.570 20.926 9.460 1.00 81.56 506 PRO A O 1
ATOM 3860 N N . SER A 1 507 ? -6.058 22.859 10.483 1.00 75.06 507 SER A N 1
ATOM 3861 C CA . SER A 1 507 ? -6.149 22.242 11.802 1.00 75.06 507 SER A CA 1
ATOM 3862 C C . SER A 1 507 ? -7.448 21.446 11.919 1.00 75.06 507 SER A C 1
ATOM 3864 O O . SER A 1 507 ? -8.545 21.962 11.700 1.00 75.06 507 SER A O 1
ATOM 3866 N N . LEU A 1 508 ? -7.323 20.170 12.281 1.00 72.12 508 LEU A N 1
ATOM 3867 C CA . LEU A 1 508 ? -8.467 19.297 12.508 1.00 72.12 508 LEU A CA 1
ATOM 3868 C C . LEU A 1 508 ? -8.848 19.296 13.998 1.00 72.12 508 LEU A C 1
ATOM 3870 O O . LEU A 1 508 ? -7.967 19.200 14.854 1.00 72.12 508 LEU A O 1
ATOM 3874 N N . PRO A 1 509 ? -10.140 19.429 14.351 1.00 69.81 509 PRO A N 1
ATOM 3875 C CA . PRO A 1 509 ? -10.532 19.539 15.757 1.00 69.81 509 PRO A CA 1
ATOM 3876 C C . PRO A 1 509 ? -10.287 18.255 16.556 1.00 69.81 509 PRO A C 1
ATOM 3878 O O . PRO A 1 509 ? -10.817 17.211 16.234 1.00 69.81 509 PRO A O 1
ATOM 3881 N N . THR A 1 510 ? -9.552 18.305 17.652 1.00 77.25 510 THR A N 1
ATOM 3882 C CA . THR A 1 510 ? -9.107 17.100 18.370 1.00 77.25 510 THR A CA 1
ATOM 3883 C C . THR A 1 510 ? -10.003 16.716 19.552 1.00 77.25 510 THR A C 1
ATOM 3885 O O . THR A 1 510 ? -10.695 17.558 20.137 1.00 77.25 510 THR A O 1
ATOM 3888 N N . LEU A 1 511 ? -9.993 15.428 19.926 1.00 87.62 511 LEU A N 1
ATOM 3889 C CA . LEU A 1 511 ? -10.586 14.993 21.194 1.00 87.62 511 LEU A CA 1
ATOM 3890 C C . LEU A 1 511 ? -9.792 15.594 22.356 1.00 87.62 511 LEU A C 1
ATOM 3892 O O . LEU A 1 511 ? -8.564 15.645 22.335 1.00 87.62 511 LEU A O 1
ATOM 3896 N N . LYS A 1 512 ? -10.507 16.041 23.387 1.00 89.94 512 LYS A N 1
ATOM 3897 C CA . LYS A 1 512 ? -9.896 16.638 24.576 1.00 89.94 512 LYS A CA 1
ATOM 3898 C C . LYS A 1 512 ? -9.793 15.615 25.705 1.00 89.94 512 LYS A C 1
ATOM 3900 O O . LYS A 1 512 ? -10.678 14.761 25.815 1.00 89.94 512 LYS A O 1
ATOM 3905 N N . PRO A 1 513 ? -8.790 15.734 26.592 1.00 93.06 513 PRO A N 1
ATOM 3906 C CA . PRO A 1 513 ? -8.769 14.972 27.831 1.00 93.06 513 PRO A CA 1
ATOM 3907 C C . PRO A 1 513 ? -10.067 15.157 28.625 1.00 93.06 513 PRO A C 1
ATOM 3909 O O . PRO A 1 513 ? -10.612 16.262 28.685 1.00 93.06 513 PRO A O 1
ATOM 3912 N N . GLY A 1 514 ? -10.565 14.085 29.229 1.00 94.88 514 GLY A N 1
ATOM 3913 C CA . GLY A 1 514 ? -11.832 14.084 29.949 1.00 94.88 514 GLY A CA 1
ATOM 3914 C C . GLY A 1 514 ? -12.396 12.685 30.159 1.00 94.88 514 GLY A C 1
ATOM 3915 O O . GLY A 1 514 ? -11.846 11.697 29.675 1.00 94.88 514 GLY A O 1
ATOM 3916 N N . ASN A 1 515 ? -13.512 12.626 30.882 1.00 98.19 515 ASN A N 1
ATOM 3917 C CA . ASN A 1 515 ? -14.281 11.405 31.080 1.00 98.19 515 ASN A CA 1
ATOM 3918 C C . ASN A 1 515 ? -15.524 11.442 30.201 1.00 98.19 515 ASN A C 1
ATOM 3920 O O . ASN A 1 515 ? -16.256 12.436 30.189 1.00 98.19 515 ASN A O 1
ATOM 3924 N N . TYR A 1 516 ? -15.762 10.343 29.506 1.00 98.50 516 TYR A N 1
ATOM 3925 C CA . TYR A 1 516 ? -16.831 10.203 28.545 1.00 98.50 516 TYR A CA 1
ATOM 3926 C C . TYR A 1 516 ? -17.537 8.854 28.681 1.00 98.50 516 TYR A C 1
ATOM 3928 O O . TYR A 1 516 ? -17.055 7.930 29.334 1.00 98.50 516 TYR A O 1
ATOM 3936 N N . THR A 1 517 ? -18.674 8.731 28.012 1.00 98.75 517 THR A N 1
ATOM 3937 C CA . THR A 1 517 ? -19.396 7.476 27.833 1.00 98.75 517 THR A CA 1
ATOM 3938 C C . THR A 1 517 ? -19.624 7.242 26.346 1.00 98.75 517 THR A C 1
ATOM 3940 O O . THR A 1 517 ? -20.138 8.126 25.662 1.00 98.75 517 THR A O 1
ATOM 3943 N N . LEU A 1 518 ? -19.279 6.057 25.847 1.00 98.69 518 LEU A N 1
ATOM 3944 C CA . LEU A 1 518 ? -19.714 5.568 24.541 1.00 98.69 518 LEU A CA 1
ATOM 3945 C C . LEU A 1 518 ? -20.862 4.581 24.765 1.00 98.69 518 LEU A C 1
ATOM 3947 O O . LEU A 1 518 ? -20.684 3.577 25.448 1.00 98.69 518 LEU A O 1
ATOM 3951 N N . ARG A 1 519 ? -22.045 4.845 24.213 1.00 98.62 519 ARG A N 1
ATOM 3952 C CA . ARG A 1 519 ? -23.171 3.902 24.286 1.00 98.62 519 ARG A CA 1
ATOM 3953 C C . ARG A 1 519 ? -23.106 2.932 23.118 1.00 98.62 519 ARG A C 1
ATOM 3955 O O . ARG A 1 519 ? -22.886 3.381 21.995 1.00 98.62 519 ARG A O 1
ATOM 3962 N N . GLY A 1 520 ? -23.327 1.647 23.390 1.00 97.81 520 GLY A N 1
ATOM 3963 C CA . GLY A 1 520 ? -23.487 0.669 22.321 1.00 97.81 520 GLY A CA 1
ATOM 3964 C C . GLY A 1 520 ? -24.747 0.970 21.511 1.00 97.81 520 GLY A C 1
ATOM 3965 O O . GLY A 1 520 ? -25.747 1.446 22.059 1.00 97.81 520 GLY A O 1
ATOM 3966 N N . LYS A 1 521 ? -24.712 0.713 20.202 1.00 97.38 521 LYS A N 1
ATOM 3967 C CA . LYS A 1 521 ? -25.870 0.894 19.309 1.00 97.38 521 LYS A CA 1
ATOM 3968 C C . LYS A 1 521 ? -27.041 -0.012 19.690 1.00 97.38 521 LYS A C 1
ATOM 3970 O O . LYS A 1 521 ? -28.188 0.364 19.448 1.00 97.38 521 LYS A O 1
ATOM 3975 N N . VAL A 1 522 ? -26.756 -1.176 20.276 1.00 98.12 522 VAL A N 1
ATOM 3976 C CA . VAL A 1 522 ? -27.761 -2.158 20.701 1.00 98.12 522 VAL A CA 1
ATOM 3977 C C . VAL A 1 522 ? -27.928 -2.152 22.217 1.00 98.12 522 VAL A C 1
ATOM 3979 O O . VAL A 1 522 ? -29.049 -2.002 22.708 1.00 98.12 522 VAL A O 1
ATOM 3982 N N . SER A 1 523 ? -26.837 -2.295 22.975 1.00 98.38 523 SER A N 1
ATOM 3983 C CA . SER A 1 523 ? -26.895 -2.369 24.439 1.00 98.38 523 SER A CA 1
ATOM 3984 C C . SER A 1 523 ? -25.621 -1.890 25.127 1.00 98.38 523 SER A C 1
ATOM 3986 O O . SER A 1 523 ? -24.557 -1.771 24.519 1.00 98.38 523 SER A O 1
ATOM 3988 N N . GLY A 1 524 ? -25.749 -1.643 26.433 1.00 98.56 524 GLY A N 1
ATOM 3989 C CA . GLY A 1 524 ? -24.628 -1.335 27.313 1.00 98.56 524 GLY A CA 1
ATOM 3990 C C . GLY A 1 524 ? -23.885 -0.051 26.962 1.00 98.56 524 GLY A C 1
ATOM 3991 O O . GLY A 1 524 ? -24.382 0.836 26.258 1.00 98.56 524 GLY A O 1
ATOM 3992 N N . PHE A 1 525 ? -22.696 0.083 27.535 1.00 98.81 525 PHE A N 1
ATOM 3993 C CA . PHE A 1 525 ? -21.852 1.258 27.363 1.00 98.81 525 PHE A CA 1
ATOM 3994 C C . PHE A 1 525 ? -20.394 0.962 27.721 1.00 98.81 525 PHE A C 1
ATOM 3996 O O . PHE A 1 525 ? -20.085 -0.008 28.411 1.00 98.81 525 PHE A O 1
ATOM 4003 N N . ALA A 1 526 ? -19.507 1.840 27.263 1.00 98.81 526 ALA A N 1
ATOM 4004 C CA . ALA A 1 526 ? -18.134 1.950 27.717 1.00 98.81 526 ALA A CA 1
ATOM 4005 C C . ALA A 1 526 ? -17.938 3.287 28.444 1.00 98.81 526 ALA A C 1
ATOM 4007 O O . ALA A 1 526 ? -18.280 4.345 27.909 1.00 98.81 526 ALA A O 1
ATOM 4008 N N . GLU A 1 527 ? -17.382 3.259 29.650 1.00 98.81 527 GLU A N 1
ATOM 4009 C CA . GLU A 1 527 ? -16.867 4.453 30.327 1.00 98.81 527 GLU A CA 1
ATOM 4010 C C . GLU A 1 527 ? -15.427 4.682 29.887 1.00 98.81 527 GLU A C 1
ATOM 4012 O O . GLU A 1 527 ? -14.609 3.768 29.964 1.00 98.81 527 GLU A O 1
ATOM 4017 N N . VAL A 1 528 ? -15.119 5.888 29.411 1.00 98.69 528 VAL A N 1
ATOM 4018 C CA . VAL A 1 528 ? -13.850 6.197 28.749 1.00 98.69 528 VAL A CA 1
ATOM 4019 C C . VAL A 1 528 ? -13.173 7.382 29.419 1.00 98.69 528 VAL A C 1
ATOM 4021 O O . VAL A 1 528 ? -13.732 8.476 29.455 1.00 98.69 528 VAL A O 1
ATOM 4024 N N . SER A 1 529 ? -11.946 7.203 29.894 1.00 98.38 529 SER A N 1
ATOM 4025 C CA . SER A 1 529 ? -11.092 8.291 30.373 1.00 98.38 529 SER A CA 1
ATOM 4026 C C . SER A 1 529 ? -9.978 8.552 29.368 1.00 98.38 529 SER A C 1
ATOM 4028 O O . SER A 1 529 ? -9.097 7.716 29.169 1.00 98.38 529 SER A O 1
ATOM 4030 N N . LEU A 1 530 ? -10.008 9.735 28.757 1.00 96.62 530 LEU A N 1
ATOM 4031 C CA . LEU A 1 530 ? -8.941 10.247 27.905 1.00 96.62 530 LEU A CA 1
ATOM 4032 C C . LEU A 1 530 ? -8.031 11.135 28.754 1.00 96.62 530 LEU A C 1
ATOM 4034 O O . LEU A 1 530 ? -8.466 12.162 29.278 1.00 96.62 530 LEU A O 1
ATOM 4038 N N . ILE A 1 531 ? -6.769 10.750 28.905 1.00 95.44 531 ILE A N 1
ATOM 4039 C CA . ILE A 1 531 ? -5.808 11.436 29.774 1.00 95.44 531 ILE A CA 1
ATOM 4040 C C . ILE A 1 531 ? -4.742 12.092 28.899 1.00 95.44 531 ILE A C 1
ATOM 4042 O O . ILE A 1 531 ? -4.121 11.434 28.064 1.00 95.44 531 ILE A O 1
ATOM 4046 N N . GLY A 1 532 ? -4.553 13.400 29.084 1.00 88.69 532 GLY A N 1
ATOM 4047 C CA . GLY A 1 532 ? -3.615 14.202 28.301 1.00 88.69 532 GLY A CA 1
ATOM 4048 C C . GLY A 1 532 ? -2.156 14.065 28.743 1.00 88.69 532 GLY A C 1
ATOM 4049 O O . GLY A 1 532 ? -1.877 13.636 29.865 1.00 88.69 532 GLY A O 1
ATOM 4050 N N . ASP A 1 533 ? -1.225 14.480 27.885 1.00 79.44 533 ASP A N 1
ATOM 4051 C CA . ASP A 1 533 ? 0.189 14.596 28.239 1.00 79.44 533 ASP A CA 1
ATOM 4052 C C . ASP A 1 533 ? 0.457 15.887 29.033 1.00 79.44 533 ASP A C 1
ATOM 4054 O O . ASP A 1 533 ? 0.411 16.999 28.508 1.00 79.44 533 ASP A O 1
ATOM 4058 N N . ALA A 1 534 ? 0.755 15.740 30.326 1.00 68.25 534 ALA A N 1
ATOM 4059 C CA . ALA A 1 534 ? 1.111 16.859 31.197 1.00 68.25 534 ALA A CA 1
ATOM 4060 C C . ALA A 1 534 ? 2.532 17.409 30.945 1.00 68.25 534 ALA A C 1
ATOM 4062 O O . ALA A 1 534 ? 2.848 18.503 31.410 1.00 68.25 534 ALA A O 1
ATOM 4063 N N . VAL A 1 535 ? 3.395 16.652 30.256 1.00 62.94 535 VAL A N 1
ATOM 4064 C CA . VAL A 1 535 ? 4.808 16.985 30.001 1.00 62.94 535 VAL A CA 1
ATOM 4065 C C . VAL A 1 535 ? 4.977 17.689 28.653 1.00 62.94 535 VAL A C 1
ATOM 4067 O O . VAL A 1 535 ? 5.760 18.634 28.554 1.00 62.94 535 VAL A O 1
ATOM 4070 N N . HIS A 1 536 ? 4.200 17.286 27.644 1.00 60.66 536 HIS A N 1
ATOM 4071 C CA . HIS A 1 536 ? 4.126 17.936 26.330 1.00 60.66 536 HIS A CA 1
ATOM 4072 C C . HIS A 1 536 ? 2.686 18.393 26.035 1.00 60.66 536 HIS A C 1
ATOM 4074 O O . HIS A 1 536 ? 1.969 17.742 25.266 1.00 60.66 536 HIS A O 1
ATOM 4080 N N . PRO A 1 537 ? 2.235 19.495 26.667 1.00 52.22 537 PRO A N 1
ATOM 4081 C CA . PRO A 1 537 ? 0.862 19.968 26.561 1.00 52.22 537 PRO A CA 1
ATOM 4082 C C . PRO A 1 537 ? 0.640 20.700 25.230 1.00 52.22 537 PRO A C 1
ATOM 4084 O O . PRO A 1 537 ? 0.478 21.918 25.194 1.00 52.22 537 PRO A O 1
ATOM 4087 N N . GLU A 1 538 ? 0.624 19.961 24.126 1.00 54.75 538 GLU A N 1
ATOM 4088 C CA . GLU A 1 538 ? -0.035 20.427 22.908 1.00 54.75 538 GLU A CA 1
ATOM 4089 C C . GLU A 1 538 ? -1.558 20.277 23.087 1.00 54.75 538 GLU A C 1
ATOM 4091 O O . GLU A 1 538 ? -2.014 19.331 23.743 1.00 54.75 538 GLU A O 1
ATOM 4096 N N . PRO A 1 539 ? -2.383 21.193 22.550 1.00 41.75 539 PRO A N 1
ATOM 4097 C CA . PRO A 1 539 ? -3.836 21.168 22.715 1.00 41.75 539 PRO A CA 1
ATOM 4098 C C . PRO A 1 539 ? -4.492 20.027 21.916 1.00 41.75 539 PRO A C 1
ATOM 4100 O O . PRO A 1 539 ? -5.176 20.277 20.930 1.00 41.75 539 PRO A O 1
ATOM 4103 N N . SER A 1 540 ? -4.282 18.775 22.336 1.00 55.28 540 SER A N 1
ATOM 4104 C CA . SER A 1 540 ? -4.861 17.545 21.755 1.00 55.28 540 SER A CA 1
ATOM 4105 C C . SER A 1 540 ? -4.188 16.244 22.212 1.00 55.28 540 SER A C 1
ATOM 4107 O O . SER A 1 540 ? -4.665 15.174 21.836 1.00 55.28 540 SER A O 1
ATOM 4109 N N . SER A 1 541 ? -3.072 16.286 22.952 1.00 74.94 541 SER A N 1
ATOM 4110 C CA . SER A 1 541 ? -2.221 15.108 23.162 1.00 74.94 541 SER A CA 1
ATOM 4111 C C . SER A 1 541 ? -2.822 14.117 24.163 1.00 74.94 541 SER A C 1
ATOM 4113 O O . SER A 1 541 ? -2.471 14.101 25.339 1.00 74.94 541 SER A O 1
ATOM 4115 N N . ILE A 1 542 ? -3.749 13.266 23.717 1.00 89.25 542 ILE A N 1
ATOM 4116 C CA . ILE A 1 542 ? -4.167 12.100 24.500 1.00 89.25 542 ILE A CA 1
ATOM 4117 C C . ILE A 1 542 ? -2.978 11.145 24.595 1.00 89.25 542 ILE A C 1
ATOM 4119 O O . ILE A 1 542 ? -2.478 10.652 23.588 1.00 89.25 542 ILE A O 1
ATOM 4123 N N . LYS A 1 543 ? -2.523 10.899 25.821 1.00 92.06 543 LYS A N 1
ATOM 4124 C CA . LYS A 1 543 ? -1.410 10.002 26.133 1.00 92.06 543 LYS A CA 1
ATOM 4125 C C . LYS A 1 543 ? -1.900 8.630 26.582 1.00 92.06 543 LYS A C 1
ATOM 4127 O O . LYS A 1 543 ? -1.239 7.627 26.338 1.00 92.06 543 LYS A O 1
ATOM 4132 N N . ARG A 1 544 ? -3.043 8.578 27.266 1.00 96.38 544 ARG A N 1
ATOM 4133 C CA . ARG A 1 544 ? -3.578 7.345 27.844 1.00 96.38 544 ARG A CA 1
ATOM 4134 C C . ARG A 1 544 ? -5.085 7.265 27.681 1.00 96.38 544 ARG A C 1
ATOM 4136 O O . ARG A 1 544 ? -5.783 8.266 27.846 1.00 96.38 544 ARG A O 1
ATOM 4143 N N . VAL A 1 545 ? -5.560 6.065 27.376 1.00 98.25 545 VAL A N 1
ATOM 4144 C CA . VAL A 1 545 ? -6.977 5.733 27.238 1.00 98.25 545 VAL A CA 1
ATOM 4145 C C . VAL A 1 545 ? -7.301 4.614 28.211 1.00 98.25 545 VAL A C 1
ATOM 4147 O O . VAL A 1 545 ? -6.663 3.565 28.179 1.00 98.25 545 VAL A O 1
ATOM 4150 N N . VAL A 1 546 ? -8.306 4.837 29.054 1.00 98.69 546 VAL A N 1
ATOM 4151 C CA . VAL A 1 546 ? -8.900 3.802 29.907 1.00 98.69 546 VAL A CA 1
ATOM 4152 C C . VAL A 1 546 ? -10.336 3.594 29.456 1.00 98.69 546 VAL A C 1
ATOM 4154 O O . VAL A 1 546 ? -11.072 4.572 29.342 1.00 98.69 546 VAL A O 1
ATOM 4157 N N . ALA A 1 547 ? -10.734 2.352 29.201 1.00 98.69 547 ALA A N 1
ATOM 4158 C CA . ALA A 1 547 ? -12.083 1.975 28.804 1.00 98.69 547 ALA A CA 1
ATOM 4159 C C . ALA A 1 547 ? -12.602 0.845 29.702 1.00 98.69 547 ALA A C 1
ATOM 4161 O O . ALA A 1 547 ? -11.948 -0.186 29.836 1.00 98.69 547 ALA A O 1
ATOM 4162 N N . ASN A 1 548 ? -13.783 1.028 30.296 1.00 98.81 548 ASN A N 1
ATOM 4163 C CA . ASN A 1 548 ? -14.496 -0.004 31.052 1.00 98.81 548 ASN A CA 1
ATOM 4164 C C . ASN A 1 548 ? -15.816 -0.323 30.352 1.00 98.81 548 ASN A C 1
ATOM 4166 O O . ASN A 1 548 ? -16.685 0.542 30.250 1.00 98.81 548 ASN A O 1
ATOM 4170 N N . TYR A 1 549 ? -15.973 -1.556 29.888 1.00 98.81 549 TYR A N 1
ATOM 4171 C CA . TYR A 1 549 ? -17.128 -2.032 29.138 1.00 98.81 549 TYR A CA 1
ATOM 4172 C C . TYR A 1 549 ? -18.117 -2.732 30.072 1.00 98.81 549 TYR A C 1
ATOM 4174 O O . TYR A 1 549 ? -17.736 -3.634 30.821 1.00 98.81 549 TYR A O 1
ATOM 4182 N N . THR A 1 550 ? -19.387 -2.330 30.007 1.00 98.81 550 THR A N 1
ATOM 4183 C CA . THR A 1 550 ? -20.508 -2.986 30.696 1.00 98.81 550 THR A CA 1
ATOM 4184 C C . THR A 1 550 ? -21.576 -3.340 29.672 1.00 98.81 550 THR A C 1
ATOM 4186 O O . THR A 1 550 ? -22.252 -2.450 29.148 1.00 98.81 550 THR A O 1
ATOM 4189 N N . ASP A 1 551 ? -21.698 -4.634 29.379 1.00 98.56 551 ASP A N 1
ATOM 4190 C CA . ASP A 1 551 ? -22.638 -5.219 28.415 1.00 98.56 551 ASP A CA 1
ATOM 4191 C C . ASP A 1 551 ? -22.678 -4.491 27.059 1.00 98.56 551 ASP A C 1
ATOM 4193 O O . ASP A 1 551 ? -23.732 -4.365 26.422 1.00 98.56 551 ASP A O 1
ATOM 4197 N N . PHE A 1 552 ? -21.525 -3.966 26.633 1.00 98.75 552 PHE A N 1
ATOM 4198 C CA . PHE A 1 552 ? -21.410 -3.156 25.427 1.00 98.75 552 PHE A CA 1
ATOM 4199 C C . PHE A 1 552 ? -21.670 -4.021 24.192 1.00 98.75 552 PHE A C 1
ATOM 4201 O O . PHE A 1 552 ? -21.042 -5.068 24.028 1.00 98.75 552 PHE A O 1
ATOM 4208 N N . SER A 1 553 ? -22.568 -3.570 23.317 1.00 98.31 553 SER A N 1
ATOM 4209 C CA . SER A 1 553 ? -22.819 -4.200 22.023 1.00 98.31 553 SER A CA 1
ATOM 4210 C C . SER A 1 553 ? -23.254 -3.174 20.978 1.00 98.31 553 SER A C 1
ATOM 4212 O O . SER A 1 553 ? -24.226 -2.433 21.173 1.00 98.31 553 SER A O 1
ATOM 4214 N N . ASP A 1 554 ? -22.540 -3.164 19.854 1.00 96.62 554 ASP A N 1
ATOM 4215 C CA . ASP A 1 554 ? -22.875 -2.373 18.667 1.00 96.62 554 ASP A CA 1
ATOM 4216 C C . ASP A 1 554 ? -23.602 -3.188 17.589 1.00 96.62 554 ASP A C 1
ATOM 4218 O O . ASP A 1 554 ? -24.357 -2.613 16.804 1.00 96.62 554 ASP A O 1
ATOM 4222 N N . ASP A 1 555 ? -23.374 -4.501 17.538 1.00 94.00 555 ASP A N 1
ATOM 4223 C CA . ASP A 1 555 ? -23.875 -5.402 16.495 1.00 94.00 555 ASP A CA 1
ATOM 4224 C C . ASP A 1 555 ? -25.041 -6.291 16.962 1.00 94.00 555 ASP A C 1
ATOM 4226 O O . ASP A 1 555 ? -25.795 -6.794 16.135 1.00 94.00 555 ASP A O 1
ATOM 4230 N N . GLY A 1 556 ? -25.227 -6.459 18.275 1.00 96.12 556 GLY A N 1
ATOM 4231 C CA . GLY A 1 556 ? -26.198 -7.386 18.862 1.00 96.12 556 GLY A CA 1
ATOM 4232 C C . GLY A 1 556 ? -25.756 -8.854 18.846 1.00 96.12 556 GLY A C 1
ATOM 4233 O O . GLY A 1 556 ? -26.399 -9.680 19.492 1.00 96.12 556 GLY A O 1
ATOM 4234 N N . ASP A 1 557 ? -24.649 -9.165 18.172 1.00 95.69 557 ASP A N 1
ATOM 4235 C CA . ASP A 1 557 ? -24.073 -10.505 18.062 1.00 95.69 557 ASP A CA 1
ATOM 4236 C C . ASP A 1 557 ? -23.014 -10.753 19.136 1.00 95.69 557 ASP A C 1
ATOM 4238 O O . ASP A 1 557 ? -22.838 -11.887 19.584 1.00 95.69 557 ASP A O 1
ATOM 4242 N N . HIS A 1 558 ? -22.312 -9.703 19.564 1.00 97.12 558 HIS A N 1
ATOM 4243 C CA . HIS A 1 558 ? -21.247 -9.775 20.552 1.00 97.12 558 HIS A CA 1
ATOM 4244 C C . HIS A 1 558 ? -21.535 -8.836 21.721 1.00 97.12 558 HIS A C 1
ATOM 4246 O O . HIS A 1 558 ? -21.906 -7.676 21.546 1.00 97.12 558 HIS A O 1
ATOM 4252 N N . THR A 1 559 ? -21.350 -9.337 22.940 1.00 98.50 559 THR A N 1
ATOM 4253 C CA . THR A 1 559 ? -21.429 -8.545 24.173 1.00 98.50 559 THR A CA 1
ATOM 4254 C C . THR A 1 559 ? -20.065 -8.503 24.841 1.00 98.50 559 THR A C 1
ATOM 4256 O O . THR A 1 559 ? -19.505 -9.554 25.169 1.00 98.50 559 THR A O 1
ATOM 4259 N N . ILE A 1 560 ? -19.558 -7.288 25.055 1.00 98.62 560 ILE A N 1
ATOM 4260 C CA . ILE A 1 560 ? -18.224 -7.001 25.584 1.00 98.62 560 ILE A CA 1
ATOM 4261 C C . ILE A 1 560 ? -18.323 -6.510 27.028 1.00 98.62 560 ILE A C 1
ATOM 4263 O O . ILE A 1 560 ? -19.057 -5.571 27.340 1.00 98.62 560 ILE A O 1
ATOM 4267 N N . ASN A 1 561 ? -17.547 -7.144 27.904 1.00 98.81 561 ASN A N 1
ATOM 4268 C CA . ASN A 1 561 ? -17.427 -6.806 29.318 1.00 98.81 561 ASN A CA 1
ATOM 4269 C C . ASN A 1 561 ? -15.953 -6.783 29.737 1.00 98.81 561 ASN A C 1
ATOM 4271 O O . ASN A 1 561 ? -15.161 -7.583 29.242 1.00 98.81 561 ASN A O 1
ATOM 4275 N N . GLY A 1 562 ? -15.594 -5.913 30.682 1.00 98.62 562 GLY A N 1
ATOM 4276 C CA . GLY A 1 562 ? -14.238 -5.843 31.238 1.00 98.62 562 GLY A CA 1
ATOM 4277 C C . GLY A 1 562 ? -13.557 -4.505 30.981 1.00 98.62 562 GLY A C 1
ATOM 4278 O O . GLY A 1 562 ? -14.238 -3.486 30.883 1.00 98.62 562 GLY A O 1
ATOM 4279 N N . SER A 1 563 ? -12.227 -4.477 30.897 1.00 98.56 563 SER A N 1
ATOM 4280 C CA . SER A 1 563 ? -11.497 -3.211 30.764 1.00 98.56 563 SER A CA 1
ATOM 4281 C C . SER A 1 563 ? -10.223 -3.275 29.927 1.00 98.56 563 SER A C 1
ATOM 4283 O O . SER A 1 563 ? -9.593 -4.322 29.765 1.00 98.56 563 SER A O 1
ATOM 4285 N N . GLU A 1 564 ? -9.841 -2.109 29.411 1.00 97.88 564 GLU A N 1
ATOM 4286 C CA . GLU A 1 564 ? -8.567 -1.828 28.755 1.00 97.88 564 GLU A CA 1
ATOM 4287 C C . GLU A 1 564 ? -7.980 -0.514 29.281 1.00 97.88 564 GLU A C 1
ATOM 4289 O O . GLU A 1 564 ? -8.692 0.462 29.502 1.00 97.88 564 GLU A O 1
ATOM 4294 N N . ASP A 1 565 ? -6.665 -0.488 29.462 1.00 98.50 565 ASP A N 1
ATOM 4295 C CA . ASP A 1 565 ? -5.897 0.673 29.898 1.00 98.50 565 ASP A CA 1
ATOM 4296 C C . ASP A 1 565 ? -4.584 0.707 29.118 1.00 98.50 565 ASP A C 1
ATOM 4298 O O . ASP A 1 565 ? -3.753 -0.194 29.257 1.00 98.50 565 ASP A O 1
ATOM 4302 N N . VAL A 1 566 ? -4.435 1.706 28.249 1.00 98.44 566 VAL A N 1
ATOM 4303 C CA . VAL A 1 566 ? -3.310 1.819 27.317 1.00 98.44 566 VAL A CA 1
ATOM 4304 C C . VAL A 1 566 ? -2.687 3.199 27.432 1.00 98.44 566 VAL A C 1
ATOM 4306 O O . VAL A 1 566 ? -3.344 4.205 27.171 1.00 98.44 566 VAL A O 1
ATOM 4309 N N . GLU A 1 567 ? -1.404 3.248 27.780 1.00 97.12 567 GLU A N 1
ATOM 4310 C CA . GLU A 1 567 ? -0.602 4.470 27.840 1.00 97.12 567 GLU A CA 1
ATOM 4311 C C . GLU A 1 567 ? 0.499 4.454 26.777 1.00 97.12 567 GLU A C 1
ATOM 4313 O O . GLU A 1 567 ? 1.304 3.527 26.717 1.00 97.12 567 GLU A O 1
ATOM 4318 N N . LEU A 1 568 ? 0.562 5.511 25.969 1.00 93.75 568 LEU A N 1
ATOM 4319 C CA . LEU A 1 568 ? 1.609 5.757 24.988 1.00 93.75 568 LEU A CA 1
ATOM 4320 C C . LEU A 1 568 ? 2.720 6.624 25.578 1.00 93.75 568 LEU A C 1
ATOM 4322 O O . LEU A 1 568 ? 2.492 7.684 26.155 1.00 93.75 568 LEU A O 1
ATOM 4326 N N . THR A 1 569 ? 3.960 6.205 25.360 1.00 91.62 569 THR A N 1
ATOM 4327 C CA . THR A 1 569 ? 5.158 7.004 25.601 1.00 91.62 569 THR A CA 1
ATOM 4328 C C . THR A 1 569 ? 5.974 7.098 24.317 1.00 91.62 569 THR A C 1
ATOM 4330 O O . THR A 1 569 ? 6.458 6.088 23.803 1.00 91.62 569 THR A O 1
ATOM 4333 N N . VAL A 1 570 ? 6.175 8.319 23.821 1.00 87.25 570 VAL A N 1
ATOM 4334 C CA . VAL A 1 570 ? 7.103 8.604 22.717 1.00 87.25 570 VAL A CA 1
ATOM 4335 C C . VAL A 1 570 ? 8.528 8.709 23.269 1.00 87.25 570 VAL A C 1
ATOM 4337 O O . VAL A 1 570 ? 8.790 9.448 24.217 1.00 87.25 570 VAL A O 1
ATOM 4340 N N . LEU A 1 571 ? 9.463 7.955 22.690 1.00 86.62 571 LEU A N 1
ATOM 4341 C CA . LEU A 1 571 ? 10.845 7.850 23.159 1.00 86.62 571 LEU A CA 1
ATOM 4342 C C . LEU A 1 571 ? 11.775 8.774 22.359 1.00 86.62 571 LEU A C 1
ATOM 4344 O O . LEU A 1 571 ? 12.447 8.362 21.411 1.00 86.62 571 LEU A O 1
ATOM 4348 N N . PHE A 1 572 ? 11.841 10.037 22.782 1.00 82.69 572 PHE A N 1
ATOM 4349 C CA . PHE A 1 572 ? 12.712 11.055 22.189 1.00 82.69 572 PHE A CA 1
ATOM 4350 C C . PHE A 1 572 ? 14.214 10.691 22.235 1.00 82.69 572 PHE A C 1
ATOM 4352 O O . PHE A 1 572 ? 14.657 9.988 23.147 1.00 82.69 572 PHE A O 1
ATOM 4359 N N . PRO A 1 573 ? 15.024 11.182 21.271 1.00 85.19 573 PRO A N 1
ATOM 4360 C CA . PRO A 1 573 ? 14.671 12.132 20.204 1.00 85.19 573 PRO A CA 1
ATOM 4361 C C . PRO A 1 573 ? 13.977 11.500 18.982 1.00 85.19 573 PRO A C 1
ATOM 4363 O O . PRO A 1 573 ? 13.623 12.219 18.054 1.00 85.19 573 PRO A O 1
ATOM 4366 N N . ASN A 1 574 ? 13.777 10.178 18.956 1.00 83.25 574 ASN A N 1
ATOM 4367 C CA . ASN A 1 574 ? 13.130 9.499 17.835 1.00 83.25 574 ASN A CA 1
ATOM 4368 C C . ASN A 1 574 ? 11.612 9.396 18.052 1.00 83.25 574 ASN A C 1
ATOM 4370 O O . ASN A 1 574 ? 11.141 8.479 18.717 1.00 83.25 574 ASN A O 1
ATOM 4374 N N . VAL A 1 575 ? 10.848 10.299 17.438 1.00 81.69 575 VAL A N 1
ATOM 4375 C CA . VAL A 1 575 ? 9.372 10.322 17.508 1.00 81.69 575 VAL A CA 1
ATOM 4376 C C . VAL A 1 575 ? 8.699 9.042 16.992 1.00 81.69 575 VAL A C 1
ATOM 4378 O O . VAL A 1 575 ? 7.568 8.740 17.363 1.00 81.69 575 VAL A O 1
ATOM 4381 N N . TRP A 1 576 ? 9.410 8.258 16.180 1.00 83.56 576 TRP A N 1
ATOM 4382 C CA . TRP A 1 576 ? 8.944 6.979 15.649 1.00 83.56 576 TRP A CA 1
ATOM 4383 C C . TRP A 1 576 ? 9.134 5.813 16.623 1.00 83.56 576 TRP A C 1
ATOM 4385 O O . TRP A 1 576 ? 8.610 4.727 16.391 1.00 83.56 576 TRP A O 1
ATOM 4395 N N . ASN A 1 577 ? 9.889 6.007 17.705 1.00 89.38 577 ASN A N 1
ATOM 4396 C CA . ASN A 1 577 ? 10.087 4.995 18.730 1.00 89.38 577 ASN A CA 1
ATOM 4397 C C . ASN A 1 577 ? 9.023 5.155 19.813 1.00 89.38 577 ASN A C 1
ATOM 4399 O O . ASN A 1 577 ? 9.047 6.109 20.590 1.00 89.38 577 ASN A O 1
ATOM 4403 N N . GLN A 1 578 ? 8.085 4.217 19.856 1.00 90.81 578 GLN A N 1
ATOM 4404 C CA . GLN A 1 578 ? 6.929 4.267 20.737 1.00 90.81 578 GLN A CA 1
ATOM 4405 C C . GLN A 1 578 ? 6.956 3.105 21.719 1.00 90.81 578 GLN A C 1
ATOM 4407 O O . GLN A 1 578 ? 7.363 1.991 21.383 1.00 90.81 578 GLN A O 1
ATOM 4412 N N . ARG A 1 579 ? 6.500 3.371 22.942 1.00 95.31 579 ARG A N 1
ATOM 4413 C CA . ARG A 1 579 ? 6.217 2.363 23.956 1.00 95.31 579 ARG A CA 1
ATOM 4414 C C . ARG A 1 579 ? 4.750 2.442 24.358 1.00 95.31 579 ARG A C 1
ATOM 4416 O O . ARG A 1 579 ? 4.281 3.526 24.682 1.00 95.31 579 ARG A O 1
ATOM 4423 N N . LEU A 1 580 ? 4.078 1.297 24.383 1.00 96.44 580 LEU A N 1
ATOM 4424 C CA . LEU A 1 580 ? 2.775 1.117 25.003 1.00 96.44 580 LEU A CA 1
ATOM 4425 C C . LEU A 1 580 ? 2.922 0.346 26.309 1.00 96.44 580 LEU A C 1
ATOM 4427 O O . LEU A 1 580 ? 3.549 -0.715 26.343 1.00 96.44 580 LEU A O 1
ATOM 4431 N N . ASP A 1 581 ? 2.304 0.864 27.359 1.00 98.25 581 ASP A N 1
ATOM 4432 C CA . ASP A 1 581 ? 2.009 0.130 28.581 1.00 98.25 581 ASP A CA 1
ATOM 4433 C C . ASP A 1 581 ? 0.513 -0.214 28.548 1.00 98.25 581 ASP A C 1
ATOM 4435 O O . ASP A 1 581 ? -0.333 0.676 28.584 1.00 98.25 581 ASP A O 1
ATOM 4439 N N . TRP A 1 582 ? 0.196 -1.502 28.405 1.00 98.44 582 TRP A N 1
ATOM 4440 C CA . TRP A 1 582 ? -1.155 -2.007 28.161 1.00 98.44 582 TRP A CA 1
ATOM 4441 C C . TRP A 1 582 ? -1.569 -2.993 29.256 1.00 98.44 582 TRP A C 1
ATOM 4443 O O . TRP A 1 582 ? -0.869 -3.972 29.520 1.00 98.44 582 TRP A O 1
ATOM 4453 N N . TYR A 1 583 ? -2.730 -2.763 29.862 1.00 98.69 583 TYR A N 1
ATOM 4454 C CA . TYR A 1 583 ? -3.464 -3.716 30.692 1.00 98.69 583 TYR A CA 1
ATOM 4455 C C . TYR A 1 583 ? -4.829 -4.013 30.067 1.00 98.69 583 TYR A C 1
ATOM 4457 O O . TYR A 1 583 ? -5.536 -3.099 29.648 1.00 98.69 583 TYR A O 1
ATOM 4465 N N . SER A 1 584 ? -5.198 -5.286 29.974 1.00 98.56 584 SER A N 1
ATOM 4466 C CA . SER A 1 584 ? -6.481 -5.709 29.408 1.00 98.56 584 SER A CA 1
ATOM 4467 C C . SER A 1 584 ? -7.028 -6.907 30.173 1.00 98.56 584 SER A C 1
ATOM 4469 O O . SER A 1 584 ? -6.278 -7.832 30.498 1.00 98.56 584 SER A O 1
ATOM 4471 N N . ASP A 1 585 ? -8.325 -6.881 30.456 1.00 98.62 585 ASP A N 1
ATOM 4472 C CA . ASP A 1 585 ? -9.107 -8.022 30.926 1.00 98.62 585 ASP A CA 1
ATOM 4473 C C . ASP A 1 585 ? -10.517 -7.910 30.345 1.00 98.62 585 ASP A C 1
ATOM 4475 O O . ASP A 1 585 ? -11.458 -7.492 31.019 1.00 98.62 585 ASP A O 1
ATOM 4479 N N . ILE A 1 586 ? -10.639 -8.205 29.051 1.00 98.44 586 ILE A N 1
ATOM 4480 C CA . ILE A 1 586 ? -11.912 -8.197 28.329 1.00 98.44 586 ILE A CA 1
ATOM 4481 C C . ILE A 1 586 ? -12.413 -9.627 28.154 1.00 98.44 586 ILE A C 1
ATOM 4483 O O . ILE A 1 586 ? -11.641 -10.548 27.871 1.00 98.44 586 ILE A O 1
ATOM 4487 N N . VAL A 1 587 ? -13.727 -9.798 28.271 1.00 98.56 587 VAL A N 1
ATOM 4488 C CA . VAL A 1 587 ? -14.473 -11.004 27.917 1.00 98.56 587 VAL A CA 1
ATOM 4489 C C . VAL A 1 587 ? -15.552 -10.650 26.893 1.00 98.56 587 VAL A C 1
ATOM 4491 O O . VAL A 1 587 ? -16.236 -9.635 27.013 1.00 98.56 587 VAL A O 1
ATOM 4494 N N . GLN A 1 588 ? -15.714 -11.519 25.901 1.00 98.25 588 GLN A N 1
ATOM 4495 C CA . GLN A 1 588 ? -16.750 -11.456 24.879 1.00 98.25 588 GLN A CA 1
ATOM 4496 C C . GLN A 1 588 ? -17.618 -12.708 24.939 1.00 98.25 588 GLN A C 1
ATOM 4498 O O . GLN A 1 588 ? -17.120 -13.831 25.070 1.00 98.25 588 GLN A O 1
ATOM 4503 N N . THR A 1 589 ? -18.922 -12.502 24.800 1.00 98.12 589 THR A N 1
ATOM 4504 C CA . THR A 1 589 ? -19.935 -13.558 24.679 1.00 98.12 589 THR A CA 1
ATOM 4505 C C . THR A 1 589 ? -20.843 -13.282 23.478 1.00 98.12 589 THR A C 1
ATOM 4507 O O . THR A 1 589 ? -20.809 -12.175 22.943 1.00 98.12 589 THR A O 1
ATOM 4510 N N . GLY A 1 590 ? -21.644 -14.268 23.060 1.00 96.00 590 GLY A N 1
ATOM 4511 C CA . GLY A 1 590 ? -22.564 -14.157 21.922 1.00 96.00 590 GLY A CA 1
ATOM 4512 C C . GLY A 1 590 ? -22.209 -15.124 20.790 1.00 96.00 590 GLY A C 1
ATOM 4513 O O . GLY A 1 590 ? -21.915 -16.290 21.059 1.00 96.00 590 GLY A O 1
ATOM 4514 N N . SER A 1 591 ? -22.213 -14.644 19.543 1.00 93.06 591 SER A N 1
ATOM 4515 C CA . SER A 1 591 ? -21.901 -15.417 18.325 1.00 93.06 591 SER A CA 1
ATOM 4516 C C . SER A 1 591 ? -20.502 -16.039 18.334 1.00 93.06 591 SER A C 1
ATOM 4518 O O . SER A 1 591 ? -20.261 -17.064 17.696 1.00 93.06 591 SER A O 1
ATOM 4520 N N . SER A 1 592 ? -19.580 -15.466 19.106 1.00 93.25 592 SER A N 1
ATOM 4521 C CA . SER A 1 592 ? -18.323 -16.109 19.472 1.00 93.25 592 SER A CA 1
ATOM 4522 C C . SER A 1 592 ? -17.951 -15.794 20.917 1.00 93.25 592 SER A C 1
ATOM 4524 O O . SER A 1 592 ? -18.298 -14.742 21.461 1.00 93.25 592 SER A O 1
ATOM 4526 N N . THR A 1 593 ? -17.240 -16.726 21.548 1.00 97.44 593 THR A N 1
ATOM 4527 C CA . THR A 1 593 ? -16.710 -16.553 22.905 1.00 97.44 593 THR A CA 1
ATOM 4528 C C . THR A 1 593 ? -15.251 -16.152 22.832 1.00 97.44 593 THR A C 1
ATOM 4530 O O . THR A 1 593 ? -14.484 -16.756 22.082 1.00 97.44 593 THR A O 1
ATOM 4533 N N . GLY A 1 594 ? -14.843 -15.163 23.620 1.00 97.81 594 GLY A N 1
ATOM 4534 C CA . GLY A 1 594 ? -13.450 -14.754 23.611 1.00 97.81 594 GLY A CA 1
ATOM 4535 C C . GLY A 1 594 ? -12.999 -13.981 24.834 1.00 97.81 594 GLY A C 1
ATOM 4536 O O . GLY A 1 594 ? -13.800 -13.571 25.672 1.00 97.81 594 GLY A O 1
ATOM 4537 N N . SER A 1 595 ? -11.689 -13.795 24.940 1.00 98.44 595 SER A N 1
ATOM 4538 C CA . SER A 1 595 ? -11.082 -12.934 25.948 1.00 98.44 595 SER A CA 1
ATOM 4539 C C . SER A 1 595 ? -9.769 -12.347 25.461 1.00 98.44 595 SER A C 1
ATOM 4541 O O . SER A 1 595 ? -8.994 -13.068 24.839 1.00 98.44 595 SER A O 1
ATOM 4543 N N . LYS A 1 596 ? -9.473 -11.105 25.833 1.00 98.38 596 LYS A N 1
ATOM 4544 C CA . LYS A 1 596 ? -8.203 -10.422 25.571 1.00 98.38 596 LYS A CA 1
ATOM 4545 C C . LYS A 1 596 ? -7.652 -10.008 26.918 1.00 98.38 596 LYS A C 1
ATOM 4547 O O . LYS A 1 596 ? -8.268 -9.221 27.633 1.00 98.38 596 LYS A O 1
ATOM 4552 N N . LYS A 1 597 ? -6.561 -10.660 27.318 1.00 98.50 597 LYS A N 1
ATOM 4553 C CA . LYS A 1 597 ? -6.035 -10.573 28.681 1.00 98.50 597 LYS A CA 1
ATOM 4554 C C . LYS A 1 597 ? -4.543 -10.341 28.684 1.00 98.50 597 LYS A C 1
ATOM 4556 O O . LYS A 1 597 ? -3.794 -11.013 27.971 1.00 98.50 597 LYS A O 1
ATOM 4561 N N . THR A 1 598 ? -4.107 -9.435 29.543 1.00 98.62 598 THR A N 1
ATOM 4562 C CA . THR A 1 598 ? -2.693 -9.269 29.858 1.00 98.62 598 THR A CA 1
ATOM 4563 C C . THR A 1 598 ? -2.268 -10.119 31.050 1.00 98.62 598 THR A C 1
ATOM 4565 O O . THR A 1 598 ? -3.081 -10.465 31.905 1.00 98.62 598 THR A O 1
ATOM 4568 N N . GLY A 1 599 ? -0.973 -10.429 31.147 1.00 96.69 599 GLY A N 1
ATOM 4569 C CA . GLY A 1 599 ? -0.395 -10.994 32.369 1.00 96.69 599 GLY A CA 1
ATOM 4570 C C . GLY A 1 599 ? -0.478 -10.025 33.560 1.00 96.69 599 GLY A C 1
ATOM 4571 O O . GLY A 1 599 ? -0.790 -8.847 33.404 1.00 96.69 599 GLY A O 1
ATOM 4572 N N . THR A 1 600 ? -0.124 -10.484 34.765 1.00 94.00 600 THR A N 1
ATOM 4573 C CA . THR A 1 600 ? -0.229 -9.685 36.011 1.00 94.00 600 THR A CA 1
ATOM 4574 C C . THR A 1 600 ? 0.558 -8.374 35.999 1.00 94.00 600 THR A C 1
ATOM 4576 O O . THR A 1 600 ? 0.244 -7.459 36.754 1.00 94.00 600 THR A O 1
ATOM 4579 N N . ARG A 1 601 ? 1.593 -8.274 35.157 1.00 94.62 601 ARG A N 1
ATOM 4580 C CA . ARG A 1 601 ? 2.402 -7.061 34.980 1.00 94.62 601 ARG A CA 1
ATOM 4581 C C . ARG A 1 601 ? 1.968 -6.207 33.784 1.00 94.62 601 ARG A C 1
ATOM 4583 O O . ARG A 1 601 ? 2.637 -5.213 33.528 1.00 94.62 601 ARG A O 1
ATOM 4590 N N . GLY A 1 602 ? 0.896 -6.562 33.077 1.00 97.31 602 GLY A N 1
ATOM 4591 C CA . GLY A 1 602 ? 0.525 -5.946 31.801 1.00 97.31 602 GLY A CA 1
ATOM 4592 C C . GLY A 1 602 ? 1.409 -6.415 30.642 1.00 97.31 602 GLY A C 1
ATOM 4593 O O . GLY A 1 602 ? 2.178 -7.373 30.775 1.00 97.31 602 GLY A O 1
ATOM 4594 N N . LEU A 1 603 ? 1.308 -5.710 29.519 1.00 98.12 603 LEU A N 1
ATOM 4595 C CA . LEU A 1 603 ? 2.206 -5.766 28.372 1.00 98.12 603 LEU A CA 1
ATOM 4596 C C . LEU A 1 603 ? 2.914 -4.413 28.230 1.00 98.12 603 LEU A C 1
ATOM 4598 O O . LEU A 1 603 ? 2.269 -3.384 28.067 1.00 98.12 603 LEU A O 1
ATOM 4602 N N . GLN A 1 604 ? 4.242 -4.419 28.246 1.00 97.81 604 GLN A N 1
ATOM 4603 C CA . GLN A 1 604 ? 5.069 -3.279 27.860 1.00 97.81 604 GLN A CA 1
ATOM 4604 C C . GLN A 1 604 ? 5.662 -3.557 26.490 1.00 97.81 604 GLN A C 1
ATOM 4606 O O . GLN A 1 604 ? 6.615 -4.326 26.396 1.00 97.81 604 GLN A O 1
ATOM 4611 N N . LEU A 1 605 ? 5.106 -2.953 25.446 1.00 97.00 605 LEU A N 1
ATOM 4612 C CA . LEU A 1 605 ? 5.545 -3.136 24.067 1.00 97.00 605 LEU A CA 1
ATOM 4613 C C . LEU A 1 605 ? 6.278 -1.888 23.597 1.00 97.00 605 LEU A C 1
ATOM 4615 O O . LEU A 1 605 ? 5.742 -0.792 23.677 1.00 97.00 605 LEU A O 1
ATOM 4619 N N . ARG A 1 606 ? 7.490 -2.045 23.074 1.00 96.25 606 ARG A N 1
ATOM 4620 C CA . ARG A 1 606 ? 8.257 -0.999 22.401 1.00 96.25 606 ARG A CA 1
ATOM 4621 C C . ARG A 1 606 ? 8.499 -1.376 20.947 1.00 96.25 606 ARG A C 1
ATOM 4623 O O . ARG A 1 606 ? 8.918 -2.496 20.663 1.00 96.25 606 ARG A O 1
ATOM 4630 N N . ILE A 1 607 ? 8.293 -0.425 20.044 1.00 94.31 607 ILE A N 1
ATOM 4631 C CA . ILE A 1 607 ? 8.571 -0.590 18.620 1.00 94.31 607 ILE A CA 1
ATOM 4632 C C . ILE A 1 607 ? 8.993 0.747 18.006 1.00 94.31 607 ILE A C 1
ATOM 4634 O O . ILE A 1 607 ? 8.417 1.795 18.287 1.00 94.31 607 ILE A O 1
ATOM 4638 N N . ASP A 1 608 ? 10.017 0.704 17.157 1.00 91.94 608 ASP A N 1
ATOM 4639 C CA . ASP A 1 608 ? 10.317 1.792 16.226 1.00 91.94 608 ASP A CA 1
ATOM 4640 C C . ASP A 1 608 ? 9.489 1.548 14.964 1.00 91.94 608 ASP A C 1
ATOM 4642 O O . ASP A 1 608 ? 9.725 0.566 14.258 1.00 91.94 608 ASP A O 1
ATOM 4646 N N . VAL A 1 609 ? 8.503 2.402 14.688 1.00 86.88 609 VAL A N 1
ATOM 4647 C CA . VAL A 1 609 ? 7.545 2.186 13.591 1.00 86.88 609 VAL A CA 1
ATOM 4648 C C . VAL A 1 609 ? 8.188 2.258 12.200 1.00 86.88 609 VAL A C 1
ATOM 4650 O O . VAL A 1 609 ? 7.608 1.787 11.222 1.00 86.88 609 VAL A O 1
ATOM 4653 N N . MET A 1 610 ? 9.409 2.796 12.100 1.00 85.31 610 MET A N 1
ATOM 4654 C CA . MET A 1 610 ? 10.176 2.817 10.853 1.00 85.31 610 MET A CA 1
ATOM 4655 C C . MET A 1 610 ? 11.010 1.548 10.664 1.00 85.31 610 MET A C 1
ATOM 4657 O O . MET A 1 610 ? 11.380 1.222 9.536 1.00 85.31 610 MET A O 1
ATOM 4661 N N . LYS A 1 611 ? 11.310 0.823 11.750 1.00 90.25 611 LYS A N 1
ATOM 4662 C CA . LYS A 1 611 ? 12.093 -0.425 11.718 1.00 90.25 611 LYS A CA 1
ATOM 4663 C C . LYS A 1 611 ? 11.248 -1.678 11.885 1.00 90.25 611 LYS A C 1
ATOM 4665 O O . LYS A 1 611 ? 11.667 -2.729 11.427 1.00 90.25 611 LYS A O 1
ATOM 4670 N N . ASN A 1 612 ? 10.106 -1.569 12.554 1.00 91.75 612 ASN A N 1
ATOM 4671 C CA . ASN A 1 612 ? 9.187 -2.653 12.889 1.00 91.75 612 ASN A CA 1
ATOM 4672 C C . ASN A 1 612 ? 9.865 -3.856 13.564 1.00 91.75 612 ASN A C 1
ATOM 4674 O O . ASN A 1 612 ? 9.743 -4.982 13.094 1.00 91.75 612 ASN A O 1
ATOM 4678 N N . ILE A 1 613 ? 10.601 -3.592 14.646 1.00 92.56 613 ILE A N 1
ATOM 4679 C CA . ILE A 1 613 ? 11.141 -4.630 15.532 1.00 92.56 613 ILE A CA 1
ATOM 4680 C C . ILE A 1 613 ? 10.464 -4.485 16.892 1.00 92.56 613 ILE A C 1
ATOM 4682 O O . ILE A 1 613 ? 10.621 -3.458 17.560 1.00 92.56 613 ILE A O 1
ATOM 4686 N N . LEU A 1 614 ? 9.692 -5.496 17.265 1.00 93.88 614 LEU A N 1
ATOM 4687 C CA . LEU A 1 614 ? 8.944 -5.605 18.501 1.00 93.88 614 LEU A CA 1
ATOM 4688 C C . LEU A 1 614 ? 9.862 -6.041 19.641 1.00 93.88 614 LEU A C 1
ATOM 4690 O O . LEU A 1 614 ? 10.566 -7.050 19.581 1.00 93.88 614 LEU A O 1
ATOM 4694 N N . GLU A 1 615 ? 9.791 -5.284 20.728 1.00 95.81 615 GLU A N 1
ATOM 4695 C CA . GLU A 1 615 ? 10.367 -5.636 22.018 1.00 95.81 615 GLU A CA 1
ATOM 4696 C C . GLU A 1 615 ? 9.271 -5.564 23.074 1.00 95.81 615 GLU A C 1
ATOM 4698 O O . GLU A 1 615 ? 8.645 -4.523 23.253 1.00 95.81 615 GLU A O 1
ATOM 4703 N N . ALA A 1 616 ? 9.038 -6.656 23.790 1.00 96.12 616 ALA A N 1
ATOM 4704 C CA . ALA A 1 616 ? 7.981 -6.765 24.777 1.00 96.12 616 ALA A CA 1
ATOM 4705 C C . ALA A 1 616 ? 8.482 -7.297 26.128 1.00 96.12 616 ALA A C 1
ATOM 4707 O O . ALA A 1 616 ? 9.390 -8.125 26.223 1.00 96.12 616 ALA A O 1
ATOM 4708 N N . ASN A 1 617 ? 7.844 -6.833 27.199 1.00 97.06 617 ASN A N 1
ATOM 4709 C CA . ASN A 1 617 ? 7.891 -7.441 28.525 1.00 97.06 617 ASN A CA 1
ATOM 4710 C C . ASN A 1 617 ? 6.454 -7.665 29.008 1.00 97.06 617 ASN A C 1
ATOM 4712 O O . ASN A 1 617 ? 5.598 -6.809 28.810 1.00 97.06 617 ASN A O 1
ATOM 4716 N N . GLY A 1 618 ? 6.188 -8.810 29.633 1.00 97.00 618 GLY A N 1
ATOM 4717 C CA . GLY A 1 618 ? 4.822 -9.222 29.949 1.00 97.00 618 GLY A CA 1
ATOM 4718 C C . GLY A 1 618 ? 4.104 -9.822 28.741 1.00 97.00 618 GLY A C 1
ATOM 4719 O O . GLY A 1 618 ? 4.741 -10.185 27.751 1.00 97.00 618 GLY A O 1
ATOM 4720 N N . THR A 1 619 ? 2.789 -9.990 28.846 1.00 97.44 619 THR A N 1
ATOM 4721 C CA . THR A 1 619 ? 1.999 -10.725 27.849 1.00 97.44 619 THR A CA 1
ATOM 4722 C C . THR A 1 619 ? 0.659 -10.052 27.586 1.00 97.44 619 THR A C 1
ATOM 4724 O O . THR A 1 619 ? 0.062 -9.514 28.513 1.00 97.44 619 THR A O 1
ATOM 4727 N N . LEU A 1 620 ? 0.180 -10.150 26.349 1.00 98.06 620 LEU A N 1
ATOM 4728 C CA . LEU A 1 620 ? -1.190 -9.979 25.887 1.00 98.06 620 LEU A CA 1
ATOM 4729 C C . LEU A 1 620 ? -1.554 -11.243 25.108 1.00 98.06 620 LEU A C 1
ATOM 4731 O O . LEU A 1 620 ? -0.787 -11.736 24.278 1.00 98.06 620 LEU A O 1
ATOM 4735 N N . THR A 1 621 ? -2.699 -11.824 25.423 1.00 98.38 621 THR A N 1
ATOM 4736 C CA . THR A 1 621 ? -3.198 -13.018 24.747 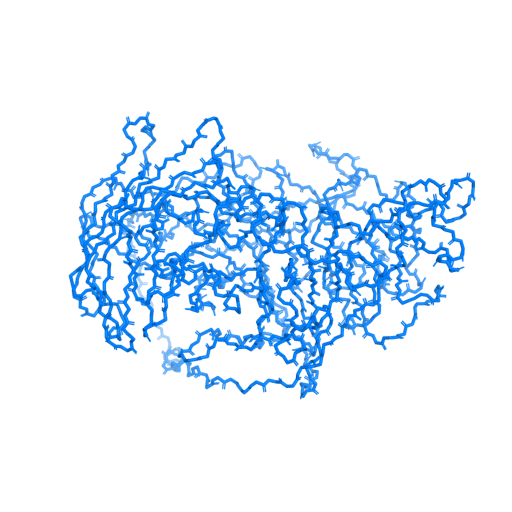1.00 98.38 621 THR A CA 1
ATOM 4737 C C . THR A 1 621 ? -4.670 -12.830 24.462 1.00 98.38 621 THR A C 1
ATOM 4739 O O . THR A 1 621 ? -5.450 -12.532 25.369 1.00 98.38 621 THR A O 1
ATOM 4742 N N . THR A 1 622 ? -5.033 -13.030 23.201 1.00 98.56 622 THR A N 1
ATOM 4743 C CA . THR A 1 622 ? -6.426 -13.087 22.770 1.00 98.56 622 THR A CA 1
ATOM 4744 C C . THR A 1 622 ? -6.802 -14.543 22.573 1.00 98.56 622 THR A C 1
ATOM 4746 O O . THR A 1 622 ? -6.084 -15.284 21.917 1.00 98.56 622 THR A O 1
ATOM 4749 N N . THR A 1 623 ? -7.897 -14.983 23.179 1.00 98.56 623 THR A N 1
ATOM 4750 C CA . THR A 1 623 ? -8.441 -16.332 23.012 1.00 98.56 623 THR A CA 1
ATOM 4751 C C . THR A 1 623 ? -9.803 -16.226 22.359 1.00 98.56 623 THR A C 1
ATOM 4753 O O . THR A 1 623 ? -10.656 -15.542 22.913 1.00 98.56 623 THR A O 1
ATOM 4756 N N . ILE A 1 624 ? -10.020 -16.894 21.227 1.00 97.94 624 ILE A N 1
ATOM 4757 C CA . ILE A 1 624 ? -11.305 -16.933 20.513 1.00 97.94 624 ILE A CA 1
ATOM 4758 C C . ILE A 1 624 ? -11.720 -18.389 20.363 1.00 97.94 624 ILE A C 1
ATOM 4760 O O . ILE A 1 624 ? -10.969 -19.197 19.825 1.00 97.94 624 ILE A O 1
ATOM 4764 N N . ASN A 1 625 ? -12.900 -18.742 20.869 1.00 97.06 625 ASN A N 1
ATOM 4765 C CA . ASN A 1 625 ? -13.457 -20.097 20.807 1.00 97.06 625 ASN A CA 1
ATOM 4766 C C . ASN A 1 625 ? -12.455 -21.190 21.242 1.00 97.06 625 ASN A C 1
ATOM 4768 O O . ASN A 1 625 ? -12.395 -22.274 20.667 1.00 97.06 625 ASN A O 1
ATOM 4772 N N . GLY A 1 626 ? -11.650 -20.889 22.267 1.00 96.69 626 GLY A N 1
ATOM 4773 C CA . GLY A 1 626 ? -10.632 -21.787 22.821 1.00 96.69 626 GLY A CA 1
ATOM 4774 C C . GLY A 1 626 ? -9.261 -21.751 22.131 1.00 96.69 626 GLY A C 1
ATOM 4775 O O . GLY A 1 626 ? -8.328 -22.355 22.655 1.00 96.69 626 GLY A O 1
ATOM 4776 N N . VAL A 1 627 ? -9.100 -21.034 21.016 1.00 98.12 627 VAL A N 1
ATOM 4777 C CA . VAL A 1 627 ? -7.809 -20.856 20.329 1.00 98.12 627 VAL A CA 1
ATOM 4778 C C . VAL A 1 627 ? -7.100 -19.626 20.879 1.00 98.12 627 VAL A C 1
ATOM 4780 O O . VAL A 1 627 ? -7.667 -18.537 20.854 1.00 98.12 627 VAL A O 1
ATOM 4783 N N . ALA A 1 628 ? -5.877 -19.797 21.383 1.00 98.19 628 ALA A N 1
ATOM 4784 C CA . ALA A 1 628 ? -5.073 -18.721 21.957 1.00 98.19 628 ALA A CA 1
ATOM 4785 C C . ALA A 1 628 ? -4.072 -18.152 20.941 1.00 98.19 628 ALA A C 1
ATOM 4787 O O . ALA A 1 628 ? -3.271 -18.884 20.363 1.00 98.19 628 ALA A O 1
ATOM 4788 N N . TYR A 1 629 ? -4.083 -16.831 20.800 1.00 98.25 629 TYR A N 1
ATOM 4789 C CA . TYR A 1 629 ? -3.192 -16.044 19.961 1.00 98.25 629 TYR A CA 1
ATOM 4790 C C . TYR A 1 629 ? -2.276 -15.199 20.844 1.00 98.25 629 TYR A C 1
ATOM 4792 O O . TYR A 1 629 ? -2.738 -14.413 21.679 1.00 98.25 629 TYR A O 1
ATOM 4800 N N . HIS A 1 630 ? -0.969 -15.360 20.656 1.00 96.94 630 HIS A N 1
ATOM 4801 C CA . HIS A 1 630 ? 0.059 -14.709 21.462 1.00 96.94 630 HIS A CA 1
ATOM 4802 C C . HIS A 1 630 ? 0.802 -13.648 20.659 1.00 96.94 630 HIS A C 1
ATOM 4804 O O . HIS A 1 630 ? 0.977 -13.781 19.447 1.00 96.94 630 HIS A O 1
ATOM 4810 N N . GLN A 1 631 ? 1.280 -12.615 21.352 1.00 95.06 631 GLN A N 1
ATOM 4811 C CA . GLN A 1 631 ? 2.148 -11.624 20.729 1.00 95.06 631 GLN A CA 1
ATOM 4812 C C . GLN A 1 631 ? 3.423 -12.269 20.144 1.00 95.06 631 GLN A C 1
ATOM 4814 O O . GLN A 1 631 ? 3.876 -13.313 20.631 1.00 95.06 631 GLN A O 1
ATOM 4819 N N . PRO A 1 632 ? 4.055 -11.626 19.151 1.00 93.31 632 PRO A N 1
ATOM 4820 C CA . PRO A 1 632 ? 5.347 -12.052 18.638 1.00 93.31 632 PRO A CA 1
ATOM 4821 C C . PRO A 1 632 ? 6.440 -12.093 19.712 1.00 93.31 632 PRO A C 1
ATOM 4823 O O . PRO A 1 632 ? 6.394 -11.365 20.706 1.00 93.31 632 PRO A O 1
ATOM 4826 N N . ALA A 1 633 ? 7.459 -12.922 19.488 1.00 92.00 633 ALA A N 1
ATOM 4827 C CA . ALA A 1 633 ? 8.651 -12.938 20.329 1.00 92.00 633 ALA A CA 1
ATOM 4828 C C . ALA A 1 633 ? 9.457 -11.633 20.190 1.00 92.00 633 ALA A C 1
ATOM 4830 O O . ALA A 1 633 ? 9.353 -10.918 19.194 1.00 92.00 633 ALA A O 1
ATOM 4831 N N . ASN A 1 634 ? 10.307 -11.338 21.171 1.00 93.31 634 ASN A N 1
ATOM 4832 C CA . ASN A 1 634 ? 11.201 -10.185 21.089 1.00 93.31 634 ASN A CA 1
ATOM 4833 C C . ASN A 1 634 ? 12.169 -10.292 19.911 1.00 93.31 634 ASN A C 1
ATOM 4835 O O . ASN A 1 634 ? 12.542 -11.390 19.487 1.00 93.31 634 ASN A O 1
ATOM 4839 N N . SER A 1 635 ? 12.583 -9.126 19.421 1.00 89.75 635 SER A N 1
ATOM 4840 C CA . SER A 1 635 ? 13.440 -8.968 18.250 1.00 89.75 635 SER A CA 1
ATOM 4841 C C . SER A 1 635 ? 12.809 -9.485 16.947 1.00 89.75 635 SER A C 1
ATOM 4843 O O . SER A 1 635 ? 13.546 -9.795 16.007 1.00 89.75 635 SER A O 1
ATOM 4845 N N . THR A 1 636 ? 11.469 -9.568 16.893 1.00 85.81 636 THR A N 1
ATOM 4846 C CA . THR A 1 636 ? 10.671 -9.943 15.703 1.00 85.81 636 THR A CA 1
ATOM 4847 C C . THR A 1 636 ? 9.689 -8.871 15.262 1.00 85.81 636 THR A C 1
ATOM 4849 O O . THR A 1 636 ? 9.762 -7.747 15.789 1.00 85.81 636 THR A O 1
#

Mean predicted aligned error: 6.66 Å